Protein AF-0000000080182448 (afdb_homodimer)

Structure (mmCIF, N/CA/C/O backbone):
data_AF-0000000080182448-model_v1
#
loop_
_entity.id
_entity.type
_entity.pdbx_description
1 polymer 'TetR family transcriptional regulator'
#
loop_
_atom_site.group_PDB
_atom_site.id
_atom_site.type_symbol
_atom_site.label_atom_id
_atom_site.label_alt_id
_atom_site.label_comp_id
_atom_site.label_asym_id
_atom_site.label_entity_id
_atom_site.label_seq_id
_atom_site.pdbx_PDB_ins_code
_atom_site.Cartn_x
_atom_site.Cartn_y
_atom_site.Cartn_z
_atom_site.occupancy
_atom_site.B_iso_or_equiv
_atom_site.auth_seq_id
_atom_site.auth_comp_id
_atom_site.auth_asym_id
_atom_site.auth_atom_id
_atom_site.pdbx_PDB_model_num
ATOM 1 N N . MET A 1 1 ? -34.844 -38.75 -29.812 1 34.84 1 MET A N 1
ATOM 2 C CA . MET A 1 1 ? -35 -37.406 -29.188 1 34.84 1 MET A CA 1
ATOM 3 C C . MET A 1 1 ? -34.5 -37.438 -27.75 1 34.84 1 MET A C 1
ATOM 5 O O . MET A 1 1 ? -35.156 -37.969 -26.859 1 34.84 1 MET A O 1
ATOM 9 N N . MET A 1 2 ? -33.219 -37.656 -27.328 1 33.25 2 MET A N 1
ATOM 10 C CA . MET A 1 2 ? -32.531 -37.781 -26.047 1 33.25 2 MET A CA 1
ATOM 11 C C . MET A 1 2 ? -32.688 -36.5 -25.219 1 33.25 2 MET A C 1
ATOM 13 O O . MET A 1 2 ? -32.25 -35.438 -25.641 1 33.25 2 MET A O 1
ATOM 17 N N . ALA A 1 3 ? -33.969 -36.25 -24.656 1 43.03 3 ALA A N 1
ATOM 18 C CA . ALA A 1 3 ? -34.219 -35.125 -23.75 1 43.03 3 ALA A CA 1
ATOM 19 C C . ALA A 1 3 ? -33.031 -34.844 -22.859 1 43.03 3 ALA A C 1
ATOM 21 O O . ALA A 1 3 ? -32.469 -35.75 -22.25 1 43.03 3 ALA A O 1
ATOM 22 N N . SER A 1 4 ? -32.125 -33.906 -23.266 1 43.28 4 SER A N 1
ATOM 23 C CA . SER A 1 4 ? -31.047 -33.375 -22.453 1 43.28 4 SER A CA 1
ATOM 24 C C . SER A 1 4 ? -31.422 -33.312 -20.984 1 43.28 4 SER A C 1
ATOM 26 O O . SER A 1 4 ? -32.438 -32.688 -20.625 1 43.28 4 SER A O 1
ATOM 28 N N . GLU A 1 5 ? -31.453 -34.281 -20.172 1 47.06 5 GLU A N 1
ATOM 29 C CA . GLU A 1 5 ? -31.656 -34.344 -18.734 1 47.06 5 GLU A CA 1
ATOM 30 C C . GLU A 1 5 ? -31.016 -33.156 -18.016 1 47.06 5 GLU A C 1
ATOM 32 O O . GLU A 1 5 ? -29.797 -33.125 -17.844 1 47.06 5 GLU A O 1
ATOM 37 N N . VAL A 1 6 ? -31.344 -31.906 -18.438 1 53.34 6 VAL A N 1
ATOM 38 C CA . VAL A 1 6 ? -30.984 -30.766 -17.594 1 53.34 6 VAL A CA 1
ATOM 39 C C . VAL A 1 6 ? -31.031 -31.188 -16.125 1 53.34 6 VAL A C 1
ATOM 41 O O . VAL A 1 6 ? -32.125 -31.484 -15.602 1 53.34 6 VAL A O 1
ATOM 44 N N . GLY A 1 7 ? -30.219 -32 -15.688 1 57.03 7 GLY A N 1
ATOM 45 C CA . GLY A 1 7 ? -30.062 -32.531 -14.344 1 57.03 7 GLY A CA 1
ATOM 46 C C . GLY A 1 7 ? -30.469 -31.562 -13.258 1 57.03 7 GLY A C 1
ATOM 47 O O . GLY A 1 7 ? -30.109 -30.375 -13.312 1 57.03 7 GLY A O 1
ATOM 48 N N . ARG A 1 8 ? -31.641 -31.641 -12.609 1 67.56 8 ARG A N 1
ATOM 49 C CA . ARG A 1 8 ? -32.188 -30.875 -11.492 1 67.56 8 ARG A CA 1
ATOM 50 C C . ARG A 1 8 ? -31.094 -30.562 -10.469 1 67.56 8 ARG A C 1
ATOM 52 O O . ARG A 1 8 ? -30.438 -31.453 -9.953 1 67.56 8 ARG A O 1
ATOM 59 N N . ARG A 1 9 ? -30.594 -29.266 -10.445 1 73.25 9 ARG A N 1
ATOM 60 C CA . ARG A 1 9 ? -29.578 -28.844 -9.477 1 73.25 9 ARG A CA 1
ATOM 61 C C . ARG A 1 9 ? -30 -29.203 -8.055 1 73.25 9 ARG A C 1
ATOM 63 O O . ARG A 1 9 ? -31.172 -29 -7.684 1 73.25 9 ARG A O 1
ATOM 70 N N . SER A 1 10 ? -29.188 -29.906 -7.312 1 87.06 10 SER A N 1
ATOM 71 C CA . SER A 1 10 ? -29.422 -30.203 -5.906 1 87.06 10 SER A CA 1
ATOM 72 C C . SER A 1 10 ? -29.547 -28.938 -5.074 1 87.06 10 SER A C 1
ATOM 74 O O . SER A 1 10 ? -29.172 -27.844 -5.535 1 87.06 10 SER A O 1
ATOM 76 N N . ARG A 1 11 ? -30.328 -28.969 -3.949 1 84.94 11 ARG A N 1
ATOM 77 C CA . ARG A 1 11 ? -30.469 -27.844 -3.033 1 84.94 11 ARG A CA 1
ATOM 78 C C . ARG A 1 11 ? -29.109 -27.25 -2.68 1 84.94 11 ARG A C 1
ATOM 80 O O . ARG A 1 11 ? -28.969 -26.031 -2.561 1 84.94 11 ARG A O 1
ATOM 87 N N . ALA A 1 12 ? -28.172 -28.188 -2.582 1 87 12 ALA A N 1
ATOM 88 C CA . ALA A 1 12 ? -26.812 -27.75 -2.244 1 87 12 ALA A CA 1
ATOM 89 C C . ALA A 1 12 ? -26.188 -26.969 -3.395 1 87 12 ALA A C 1
ATOM 91 O O . ALA A 1 12 ? -25.5 -25.969 -3.172 1 87 12 ALA A O 1
ATOM 92 N N . GLU A 1 13 ? -26.406 -27.375 -4.602 1 87 13 GLU A N 1
ATOM 93 C CA . GLU A 1 13 ? -25.875 -26.688 -5.781 1 87 13 GLU A CA 1
ATOM 94 C C . GLU A 1 13 ? -26.5 -25.312 -5.941 1 87 13 GLU A C 1
ATOM 96 O O . GLU A 1 13 ? -25.812 -24.344 -6.266 1 87 13 GLU A O 1
ATOM 101 N N . ILE A 1 14 ? -27.781 -25.266 -5.695 1 86.69 14 ILE A N 1
ATOM 102 C CA . ILE A 1 14 ? -28.484 -24 -5.793 1 86.69 14 ILE A CA 1
ATOM 103 C C . ILE A 1 14 ? -27.953 -23.031 -4.742 1 86.69 14 ILE A C 1
ATOM 105 O O . ILE A 1 14 ? -27.719 -21.859 -5.035 1 86.69 14 ILE A O 1
ATOM 109 N N . ALA A 1 15 ? -27.781 -23.516 -3.537 1 87.94 15 ALA A N 1
ATOM 110 C CA . ALA A 1 15 ? -27.266 -22.688 -2.451 1 87.94 15 ALA A CA 1
ATOM 111 C C . ALA A 1 15 ? -25.859 -22.188 -2.764 1 87.94 15 ALA A C 1
ATOM 113 O O . ALA A 1 15 ? -25.516 -21.031 -2.477 1 87.94 15 ALA A O 1
ATOM 114 N N . ALA A 1 16 ? -25.125 -23.062 -3.359 1 90.06 16 ALA A N 1
ATOM 115 C CA . ALA A 1 16 ? -23.766 -22.688 -3.715 1 90.06 16 ALA A CA 1
ATOM 116 C C . ALA A 1 16 ? -23.734 -21.625 -4.809 1 90.06 16 ALA A C 1
ATOM 118 O O . ALA A 1 16 ? -22.938 -20.703 -4.762 1 90.06 16 ALA A O 1
ATOM 119 N N . GLU A 1 17 ? -24.562 -21.781 -5.719 1 90.56 17 GLU A N 1
ATOM 120 C CA . GLU A 1 17 ? -24.656 -20.797 -6.797 1 90.56 17 GLU A CA 1
ATOM 121 C C . GLU A 1 17 ? -25.125 -19.453 -6.273 1 90.56 17 GLU A C 1
ATOM 123 O O . GLU A 1 17 ? -24.609 -18.406 -6.691 1 90.56 17 GLU A O 1
ATOM 128 N N . THR A 1 18 ? -26.109 -19.531 -5.414 1 91.62 18 THR A N 1
ATOM 129 C CA . THR A 1 18 ? -26.609 -18.297 -4.809 1 91.62 18 THR A CA 1
ATOM 130 C C . THR A 1 18 ? -25.5 -17.609 -4.004 1 91.62 18 THR A C 1
ATOM 132 O O . THR A 1 18 ? -25.328 -16.391 -4.094 1 91.62 18 THR A O 1
ATOM 135 N N . ARG A 1 19 ? -24.812 -18.375 -3.271 1 93.62 19 ARG A N 1
ATOM 136 C CA . ARG A 1 19 ? -23.719 -17.844 -2.479 1 93.62 19 ARG A CA 1
ATOM 137 C C . ARG A 1 19 ? -22.672 -17.188 -3.371 1 93.62 19 ARG A C 1
ATOM 139 O O . ARG A 1 19 ? -22.203 -16.078 -3.072 1 93.62 19 ARG A O 1
ATOM 146 N N . GLU A 1 20 ? -22.344 -17.828 -4.445 1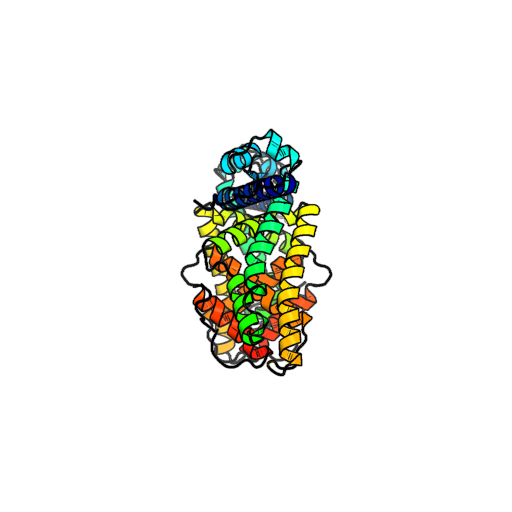 93 20 GLU A N 1
ATOM 147 C CA . GLU A 1 20 ? -21.359 -17.297 -5.375 1 93 20 GLU A CA 1
ATOM 148 C C . GLU A 1 20 ? -21.859 -16 -6.016 1 93 20 GLU A C 1
ATOM 150 O O . GLU A 1 20 ? 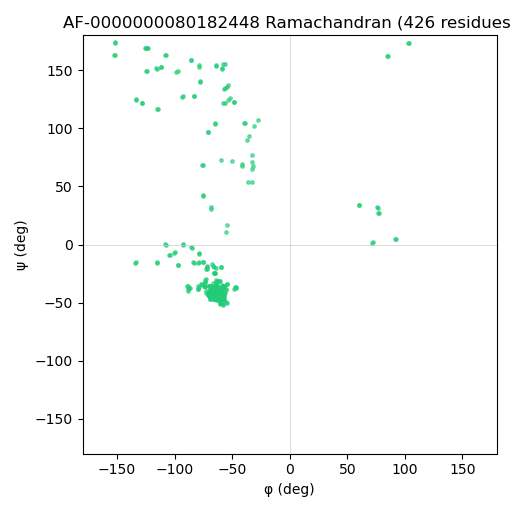-21.094 -15.055 -6.203 1 93 20 GLU A O 1
ATOM 155 N N . ALA A 1 21 ? -23.094 -15.992 -6.359 1 93.94 21 ALA A N 1
ATOM 156 C CA . ALA A 1 21 ? -23.688 -14.789 -6.934 1 93.94 21 ALA A CA 1
ATOM 157 C C . ALA A 1 21 ? -23.609 -13.617 -5.957 1 93.94 21 ALA A C 1
ATOM 159 O O . ALA A 1 21 ? -23.312 -12.492 -6.348 1 93.94 21 ALA A O 1
ATOM 160 N N . ILE A 1 22 ? -23.828 -13.93 -4.742 1 95 22 ILE A N 1
ATOM 161 C CA . ILE A 1 22 ? -23.797 -12.914 -3.699 1 95 22 ILE A CA 1
ATOM 162 C C . ILE A 1 22 ? -22.359 -12.406 -3.527 1 95 22 ILE A C 1
ATOM 164 O O . ILE A 1 22 ? -22.141 -11.195 -3.467 1 95 22 ILE A O 1
ATOM 168 N N . LEU A 1 23 ? -21.484 -13.297 -3.5 1 94.94 23 LEU A N 1
ATOM 169 C CA . LEU A 1 23 ? -20.094 -12.93 -3.297 1 94.94 23 LEU A CA 1
ATOM 170 C C . LEU A 1 23 ? -19.562 -12.117 -4.48 1 94.94 23 LEU A C 1
ATOM 172 O O . LEU A 1 23 ? -18.859 -11.125 -4.293 1 94.94 23 LEU A O 1
ATOM 176 N N . SER A 1 24 ? -19.953 -12.531 -5.66 1 93.69 24 SER A N 1
ATOM 177 C CA . SER A 1 24 ? -19.547 -11.781 -6.852 1 93.69 24 SER A CA 1
ATOM 178 C C . SER A 1 24 ? -20.125 -10.367 -6.836 1 93.69 24 SER A C 1
ATOM 180 O O . SER A 1 24 ? -19.406 -9.406 -7.133 1 93.69 24 SER A O 1
ATOM 182 N N . ALA A 1 25 ? -21.344 -10.258 -6.461 1 94.5 25 ALA A N 1
ATOM 183 C CA . ALA A 1 25 ? -22 -8.961 -6.355 1 94.5 25 ALA A CA 1
ATOM 184 C C . AL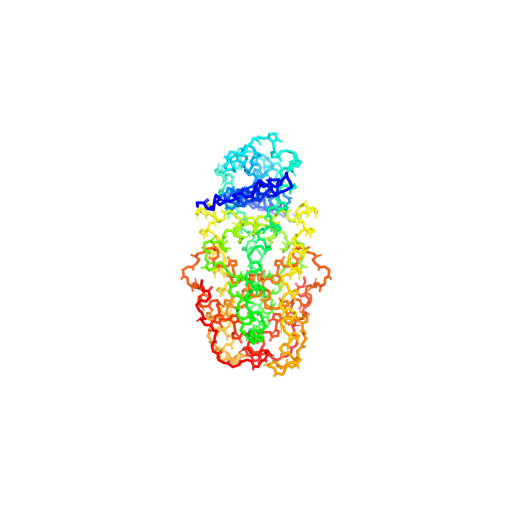A A 1 25 ? -21.328 -8.094 -5.285 1 94.5 25 ALA A C 1
ATOM 186 O O . ALA A 1 25 ? -21.109 -6.902 -5.496 1 94.5 25 ALA A O 1
ATOM 187 N N . ALA A 1 26 ? -21.047 -8.719 -4.176 1 94 26 ALA A N 1
ATOM 188 C CA . ALA A 1 26 ? -20.391 -8 -3.086 1 94 26 ALA A CA 1
ATOM 189 C C . ALA A 1 26 ? -19.031 -7.465 -3.521 1 94 26 ALA A C 1
ATOM 191 O O . ALA A 1 26 ? -18.703 -6.309 -3.256 1 94 26 ALA A O 1
ATOM 192 N N . CYS A 1 27 ? -18.281 -8.281 -4.215 1 92.69 27 CYS A N 1
ATOM 193 C CA . CYS A 1 27 ? -16.969 -7.867 -4.711 1 92.69 27 CYS A CA 1
ATOM 194 C C . CYS A 1 27 ? -17.094 -6.645 -5.613 1 92.69 27 CYS A C 1
ATOM 196 O O . CYS A 1 27 ? -16.344 -5.68 -5.465 1 92.69 27 CYS A O 1
ATOM 198 N N . ALA A 1 28 ? -18.047 -6.715 -6.449 1 91.62 28 ALA A N 1
ATOM 199 C CA . ALA A 1 28 ? -18.266 -5.613 -7.383 1 91.62 28 ALA A CA 1
ATOM 200 C C . ALA A 1 28 ? -18.641 -4.332 -6.648 1 91.62 28 ALA A C 1
ATOM 202 O O . ALA A 1 28 ? -18.047 -3.275 -6.887 1 91.62 28 ALA A O 1
ATOM 203 N N . ILE A 1 29 ? -19.516 -4.41 -5.754 1 92.19 29 ILE A N 1
ATOM 204 C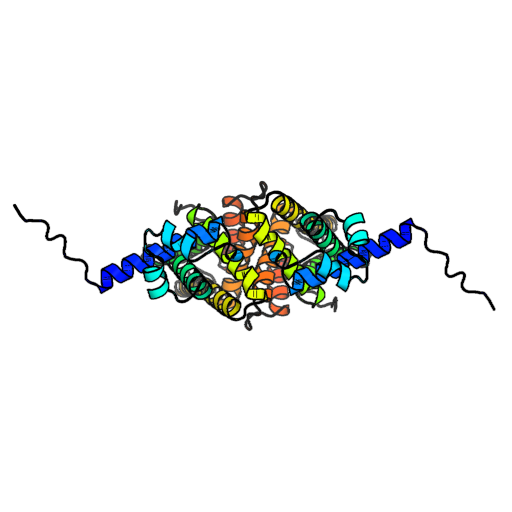 CA . ILE A 1 29 ? -20.016 -3.229 -5.059 1 92.19 29 ILE A CA 1
ATOM 205 C C . ILE A 1 29 ? -18.922 -2.666 -4.148 1 92.19 29 ILE A C 1
ATOM 207 O O . ILE A 1 29 ? -18.719 -1.449 -4.086 1 92.19 29 ILE A O 1
ATOM 211 N N . ILE A 1 30 ? -18.219 -3.525 -3.5 1 90.31 30 ILE A N 1
ATOM 212 C CA . ILE A 1 30 ? -17.172 -3.074 -2.59 1 90.31 30 ILE A CA 1
ATOM 213 C C . ILE A 1 30 ? -16.062 -2.383 -3.379 1 90.31 30 ILE A C 1
ATOM 215 O O . ILE A 1 30 ? -15.555 -1.341 -2.961 1 90.31 30 ILE A O 1
ATOM 219 N N . SER A 1 31 ? -15.734 -2.973 -4.488 1 89.12 31 SER A N 1
ATOM 220 C CA . SER A 1 31 ? -14.695 -2.379 -5.32 1 89.12 31 SER A CA 1
ATOM 221 C C . SER A 1 31 ? -15.125 -1.017 -5.855 1 89.12 31 SER A C 1
ATOM 223 O O . SER A 1 31 ? -14.297 -0.107 -5.984 1 89.12 31 SER A O 1
ATOM 225 N N . GLU A 1 32 ? -16.406 -0.808 -6.109 1 87.12 32 GLU A N 1
ATOM 226 C CA . GLU A 1 32 ? -16.938 0.406 -6.723 1 87.12 32 GLU A CA 1
ATOM 227 C C . GLU A 1 32 ? -17.234 1.474 -5.676 1 87.12 32 GLU A C 1
ATOM 229 O O . GLU A 1 32 ? -16.938 2.652 -5.883 1 87.12 32 GLU A O 1
ATOM 234 N N . GLU A 1 33 ? -17.75 1.008 -4.465 1 87.06 33 GLU A N 1
ATOM 235 C CA . GLU A 1 33 ? -18.312 1.969 -3.525 1 87.06 33 GLU A CA 1
ATOM 236 C C . GLU A 1 33 ? -17.5 2.035 -2.24 1 87.06 33 GLU A C 1
ATOM 238 O O . GLU A 1 33 ? -17.625 2.988 -1.468 1 87.06 33 GLU A O 1
ATOM 243 N N . GLY A 1 34 ? -16.703 1.059 -2.096 1 86.88 34 GLY A N 1
ATOM 244 C CA . GLY A 1 34 ? -16.031 0.968 -0.816 1 86.88 34 GLY A CA 1
ATOM 245 C C . GLY A 1 34 ? -16.844 0.259 0.249 1 86.88 34 GLY A C 1
ATOM 246 O O . GLY A 1 34 ? -18.062 0.15 0.132 1 86.88 34 GLY A O 1
ATOM 247 N N . PHE A 1 35 ? -16.234 -0.182 1.296 1 83.38 35 PHE A N 1
ATOM 248 C CA . PHE A 1 35 ? -16.875 -0.995 2.32 1 83.38 35 PHE A CA 1
ATOM 249 C C . PHE A 1 35 ? -17.828 -0.152 3.164 1 83.38 35 PHE A C 1
ATOM 251 O O . PHE A 1 35 ? -18.906 -0.612 3.543 1 83.38 35 PHE A O 1
ATOM 258 N N . GLU A 1 36 ? -17.391 1.037 3.492 1 79.31 36 GLU A N 1
ATOM 259 C CA . GLU A 1 36 ? -18.188 1.835 4.422 1 79.31 36 GLU A CA 1
ATOM 260 C C . GLU A 1 36 ? -19.547 2.193 3.826 1 79.31 36 GLU A C 1
ATOM 262 O O . GLU A 1 36 ? -20.5 2.43 4.559 1 79.31 36 GLU A O 1
ATOM 267 N N . SER A 1 37 ? -19.641 2.121 2.574 1 82.12 37 SER A N 1
ATOM 268 C CA . SER A 1 37 ? -20.875 2.537 1.91 1 82.12 37 SER A CA 1
ATOM 269 C C . SER A 1 37 ? -21.734 1.337 1.554 1 82.12 37 SER A C 1
ATOM 271 O O . SER A 1 37 ? -22.891 1.499 1.128 1 82.12 37 SER A O 1
ATOM 273 N N . ILE A 1 38 ? -21.25 0.197 1.751 1 85.94 38 ILE A N 1
ATOM 274 C CA . ILE A 1 38 ? -21.984 -0.979 1.285 1 85.94 38 ILE A CA 1
ATOM 275 C C . ILE A 1 38 ? -23.125 -1.289 2.246 1 85.94 38 ILE A C 1
ATOM 277 O O . ILE A 1 38 ? -23 -1.111 3.459 1 85.94 38 ILE A O 1
ATOM 281 N N . ARG A 1 39 ? -24.266 -1.662 1.651 1 91.19 39 ARG A N 1
ATOM 282 C CA . ARG A 1 39 ? -25.406 -2.156 2.396 1 91.19 39 ARG A CA 1
ATOM 283 C C . ARG A 1 39 ? -25.844 -3.535 1.9 1 91.19 39 ARG A C 1
ATOM 285 O O . ARG A 1 39 ? -25.734 -3.826 0.706 1 91.19 39 ARG A O 1
ATOM 292 N N . MET A 1 40 ? -26.375 -4.273 2.885 1 93.19 40 MET A N 1
ATOM 293 C CA . MET A 1 40 ? -26.828 -5.621 2.541 1 93.19 40 MET A CA 1
ATOM 294 C C . MET A 1 40 ? -27.859 -5.582 1.421 1 93.19 40 MET A C 1
ATOM 296 O O . MET A 1 40 ? -27.812 -6.398 0.5 1 93.19 40 MET A O 1
ATOM 300 N N . ARG A 1 41 ? -28.625 -4.586 1.505 1 93.62 41 ARG A N 1
ATOM 301 C CA . ARG A 1 41 ? -29.688 -4.461 0.515 1 93.62 41 ARG A CA 1
ATOM 302 C C . ARG A 1 41 ? -29.125 -4.203 -0.875 1 93.62 41 ARG A C 1
ATOM 304 O O . ARG A 1 41 ? -29.641 -4.707 -1.871 1 93.62 41 ARG A O 1
ATOM 311 N N . MET A 1 42 ? -28.109 -3.42 -1.012 1 94 42 MET A N 1
ATOM 312 C CA . MET A 1 42 ? -27.438 -3.145 -2.281 1 94 42 MET A CA 1
ATOM 313 C C . MET A 1 42 ? -26.906 -4.43 -2.908 1 94 42 MET A C 1
ATOM 315 O O . MET A 1 42 ? -27.047 -4.645 -4.113 1 94 42 MET A O 1
ATOM 319 N N . VAL A 1 43 ? -26.328 -5.301 -2.074 1 95.31 43 VAL A N 1
ATOM 320 C CA . VAL A 1 43 ? -25.719 -6.551 -2.537 1 95.31 43 VAL A CA 1
ATOM 321 C C . VAL A 1 43 ? -26.828 -7.512 -2.986 1 95.31 43 VAL A C 1
ATOM 323 O O . VAL A 1 43 ? -26.703 -8.148 -4.035 1 95.31 43 VAL A O 1
ATOM 326 N N . ALA A 1 44 ? -27.875 -7.539 -2.164 1 95.94 44 ALA A N 1
ATOM 327 C CA . ALA A 1 44 ? -29 -8.406 -2.506 1 95.94 44 ALA A CA 1
ATOM 328 C C . ALA A 1 44 ? -29.578 -8.039 -3.867 1 95.94 44 ALA A C 1
ATOM 330 O O . ALA A 1 44 ? -29.781 -8.906 -4.715 1 95.94 44 ALA A O 1
ATOM 331 N N . GLU A 1 45 ? -29.766 -6.793 -4.039 1 96.38 45 GLU A N 1
ATOM 332 C CA . GLU A 1 45 ? -30.344 -6.289 -5.289 1 96.38 45 GLU A CA 1
ATOM 333 C C . GLU A 1 45 ? -29.438 -6.613 -6.477 1 96.38 45 GLU A C 1
ATOM 335 O O . GLU A 1 45 ? -29.906 -7.094 -7.508 1 96.38 45 GLU A O 1
ATOM 340 N N . ARG A 1 46 ? -28.188 -6.422 -6.359 1 94.88 46 ARG A N 1
ATOM 341 C CA . ARG A 1 46 ? -27.234 -6.684 -7.434 1 94.88 46 ARG A CA 1
ATOM 342 C C . ARG A 1 46 ? -27.141 -8.172 -7.734 1 94.88 46 ARG A C 1
ATOM 344 O O . ARG A 1 46 ? -26.969 -8.57 -8.891 1 94.88 46 ARG A O 1
ATOM 351 N N . ALA A 1 47 ? -27.219 -8.992 -6.75 1 95.38 47 ALA A N 1
ATOM 352 C CA . ALA A 1 47 ? -27.109 -10.445 -6.891 1 95.38 47 ALA A CA 1
ATOM 353 C C . ALA A 1 47 ? -28.406 -11.055 -7.391 1 95.38 47 ALA A C 1
ATOM 355 O O . ALA A 1 47 ? -28.453 -12.227 -7.773 1 95.38 47 ALA A O 1
ATOM 356 N N . GLY A 1 48 ? -29.484 -10.273 -7.312 1 95.94 48 GLY A N 1
ATOM 357 C CA . GLY A 1 48 ? -30.797 -10.766 -7.734 1 95.94 48 GLY A CA 1
ATOM 358 C C . GLY A 1 48 ? -31.422 -11.711 -6.738 1 95.94 48 GLY A C 1
ATOM 359 O O . GLY A 1 48 ? -32.062 -12.688 -7.125 1 95.94 48 GLY A O 1
ATOM 360 N N . VAL A 1 49 ? -31.141 -11.492 -5.473 1 95.06 49 VAL A N 1
ATOM 361 C CA . VAL A 1 49 ? -31.719 -12.328 -4.422 1 95.06 49 VAL A CA 1
ATOM 362 C C . VAL A 1 49 ? -32.469 -11.453 -3.422 1 95.06 49 VAL A C 1
ATOM 364 O O . VAL A 1 49 ? -32.344 -10.219 -3.451 1 95.06 49 VAL A O 1
ATOM 367 N N . SER A 1 50 ? -33.219 -12.133 -2.562 1 93.19 50 SER A N 1
ATOM 368 C CA . SER A 1 50 ? -33.875 -11.398 -1.495 1 93.19 50 SER A CA 1
ATOM 369 C C . SER A 1 50 ? -32.906 -11.062 -0.36 1 93.19 50 SER A C 1
ATOM 371 O O . SER A 1 50 ? -31.922 -11.75 -0.172 1 93.19 50 SER A O 1
ATOM 373 N N . THR A 1 51 ? -33.219 -10.023 0.352 1 93.06 51 THR A N 1
ATOM 374 C CA . THR A 1 51 ? -32.438 -9.672 1.528 1 93.06 51 THR A CA 1
ATOM 375 C C . THR A 1 51 ? -32.438 -10.805 2.545 1 93.06 51 THR A C 1
ATOM 377 O O . THR A 1 51 ? -31.422 -11.055 3.217 1 93.06 51 THR A O 1
ATOM 380 N N . ALA A 1 52 ? -33.562 -11.484 2.617 1 91.25 52 ALA A N 1
ATOM 381 C CA . ALA A 1 52 ? -33.688 -12.633 3.521 1 91.25 52 ALA A CA 1
ATOM 382 C C . ALA A 1 52 ? -32.688 -13.734 3.133 1 91.25 52 ALA A C 1
ATOM 384 O O . ALA A 1 52 ? -32 -14.297 3.992 1 91.25 52 ALA A O 1
ATOM 385 N N . ALA A 1 53 ? -32.656 -14.016 1.932 1 90.81 53 ALA A N 1
ATOM 386 C CA . ALA A 1 53 ? -31.734 -15.023 1.421 1 90.81 53 ALA A CA 1
ATOM 387 C C . ALA A 1 53 ? -30.281 -14.625 1.706 1 90.81 53 ALA A C 1
ATOM 389 O O . ALA A 1 53 ? -29.469 -15.477 2.043 1 90.81 53 ALA A O 1
ATOM 390 N N . LEU A 1 54 ? -29.922 -13.328 1.497 1 94.56 54 LEU A N 1
ATOM 391 C CA . LEU A 1 54 ? -28.594 -12.836 1.783 1 94.56 54 LEU A CA 1
ATOM 392 C C . LEU A 1 54 ? -28.234 -13.039 3.252 1 94.56 54 LEU A C 1
ATOM 394 O O . LEU A 1 54 ? -27.125 -13.5 3.57 1 94.56 54 LEU A O 1
ATOM 398 N N . HIS A 1 55 ? -29.219 -12.82 4.105 1 92.81 55 HIS A N 1
ATOM 399 C CA . HIS A 1 55 ? -28.984 -12.938 5.539 1 92.81 55 HIS A CA 1
ATOM 400 C C . HIS A 1 55 ? -28.859 -14.398 5.961 1 92.81 55 HIS A C 1
ATOM 402 O O . HIS A 1 55 ? -28.156 -14.719 6.926 1 92.81 55 HIS A O 1
ATOM 408 N N . TYR A 1 56 ? -29.562 -15.164 5.211 1 90.25 56 TYR A N 1
ATOM 409 C CA . TYR A 1 56 ? -29.422 -16.594 5.449 1 90.25 56 TYR A CA 1
ATOM 410 C C . TYR A 1 56 ? -27.984 -17.047 5.262 1 90.25 56 TYR A C 1
ATOM 412 O O . TYR A 1 56 ? -27.469 -17.844 6.047 1 90.25 56 TYR A O 1
ATOM 420 N N . HIS A 1 57 ? -27.328 -16.484 4.27 1 91.44 57 HIS A N 1
ATOM 421 C CA . HIS A 1 57 ? -25.969 -16.891 3.936 1 91.44 57 HIS A CA 1
ATOM 422 C C . HIS A 1 57 ? -24.953 -16.094 4.723 1 91.44 57 HIS A C 1
ATOM 424 O O . HIS A 1 57 ? -23.859 -16.594 5.023 1 91.44 57 HIS A O 1
ATOM 430 N N . PHE A 1 58 ? -25.25 -14.789 4.961 1 93.44 58 PHE A N 1
ATOM 431 C CA . PHE A 1 58 ? -24.312 -13.891 5.602 1 93.44 58 PHE A CA 1
ATOM 432 C C . PHE A 1 58 ? -24.984 -13.078 6.695 1 93.44 58 PHE A C 1
ATOM 434 O O . PHE A 1 58 ? -25.922 -12.312 6.426 1 93.44 58 PHE A O 1
ATOM 441 N N . ASP A 1 59 ? -24.453 -13.156 7.82 1 89.25 59 ASP A N 1
ATOM 442 C CA . ASP A 1 59 ? -25.047 -12.586 9.031 1 89.25 59 ASP A CA 1
ATOM 443 C C . ASP A 1 59 ? -25.016 -11.062 8.984 1 89.25 59 ASP A C 1
ATOM 445 O O . ASP A 1 59 ? -26.016 -10.406 9.328 1 89.25 59 ASP A O 1
ATOM 449 N N . ASN A 1 60 ? -23.891 -10.578 8.586 1 90.62 60 ASN A N 1
ATOM 450 C CA . ASN A 1 60 ? -23.719 -9.125 8.578 1 90.62 60 ASN A CA 1
ATOM 451 C C . ASN A 1 60 ? -22.719 -8.688 7.512 1 90.62 60 ASN A C 1
ATOM 453 O O . ASN A 1 60 ? -22.109 -9.523 6.84 1 90.62 60 ASN A O 1
ATOM 457 N N . ARG A 1 61 ? -22.594 -7.434 7.352 1 90.69 61 ARG A N 1
ATOM 458 C CA . ARG A 1 61 ? -21.781 -6.844 6.289 1 90.69 61 ARG A CA 1
ATOM 459 C C . ARG A 1 61 ? -20.297 -7.191 6.473 1 90.69 61 ARG A C 1
ATOM 461 O O . ARG A 1 61 ? -19.578 -7.379 5.492 1 90.69 61 ARG A O 1
ATOM 468 N N . GLU A 1 62 ? -19.859 -7.371 7.719 1 91.06 62 GLU A N 1
ATOM 469 C CA . GLU A 1 62 ? -18.469 -7.684 8 1 91.06 62 GLU A CA 1
ATOM 470 C C . GLU A 1 62 ? -18.109 -9.094 7.539 1 91.06 62 GLU A C 1
ATOM 472 O O . GLU A 1 62 ? -17.062 -9.312 6.926 1 91.06 62 GLU A O 1
ATOM 477 N N . LYS A 1 63 ? -19.016 -9.977 7.852 1 92.44 63 LYS A N 1
ATOM 478 C CA . LYS A 1 63 ? -18.797 -11.352 7.414 1 92.44 63 LYS A CA 1
ATOM 479 C C . LYS A 1 63 ? -18.859 -11.461 5.895 1 92.44 63 LYS A C 1
ATOM 481 O O . LYS A 1 63 ? -18.078 -12.188 5.285 1 92.44 63 LYS A O 1
ATOM 486 N N . LEU A 1 64 ? -19.828 -10.75 5.348 1 93.75 64 LEU A N 1
ATOM 487 C CA . LEU A 1 64 ? -19.922 -10.719 3.895 1 93.75 64 LEU A CA 1
ATOM 488 C C . LEU A 1 64 ? -18.641 -10.172 3.273 1 93.75 64 LEU A C 1
ATOM 490 O O . LEU A 1 64 ? -18.141 -10.727 2.293 1 93.75 64 LEU A O 1
ATOM 494 N N . PHE A 1 65 ? -18.125 -9.141 3.844 1 92.31 65 PHE A N 1
ATOM 495 C CA . PHE A 1 65 ? -16.891 -8.523 3.369 1 92.31 65 PHE A CA 1
ATOM 496 C C . PHE A 1 65 ? -15.742 -9.523 3.404 1 92.31 65 PHE A C 1
ATOM 498 O O . PHE A 1 65 ? -15.031 -9.695 2.412 1 92.31 65 PHE A O 1
ATOM 505 N N . ALA A 1 66 ? -15.539 -10.172 4.484 1 92.94 66 ALA A N 1
ATOM 506 C CA . ALA A 1 66 ? -14.445 -11.125 4.664 1 92.94 66 ALA A CA 1
ATOM 507 C C . ALA A 1 66 ? -14.547 -12.273 3.658 1 92.94 66 ALA A C 1
ATOM 509 O O . ALA A 1 66 ? -13.555 -12.633 3.018 1 92.94 66 ALA A O 1
ATOM 510 N N . GLU A 1 67 ? -15.727 -12.719 3.469 1 93.94 67 GLU A N 1
ATOM 511 C CA . GLU A 1 67 ? -15.914 -13.844 2.557 1 93.94 67 GLU A CA 1
ATOM 512 C C . GLU A 1 67 ? -15.766 -13.406 1.103 1 93.94 67 GLU A C 1
ATOM 514 O O . GLU A 1 67 ? -15.289 -14.172 0.265 1 93.94 67 GLU A O 1
ATOM 519 N N . ALA A 1 68 ? -16.219 -12.219 0.849 1 93.62 68 ALA A N 1
ATOM 520 C CA . ALA A 1 68 ? -16.047 -11.68 -0.498 1 93.62 68 ALA A CA 1
ATOM 521 C C . ALA A 1 68 ? -14.562 -11.555 -0.843 1 93.62 68 ALA A C 1
ATOM 523 O O . ALA A 1 68 ? -14.148 -11.867 -1.962 1 93.62 68 ALA A O 1
ATOM 524 N N . LEU A 1 69 ? -13.773 -11.141 0.078 1 92.06 69 LEU A N 1
ATOM 525 C CA . LEU A 1 69 ? -12.336 -10.992 -0.125 1 92.06 69 LEU A CA 1
ATOM 526 C C . LEU A 1 69 ? -11.68 -12.352 -0.333 1 92.06 69 LEU A C 1
ATOM 528 O O . LEU A 1 69 ? -10.852 -12.516 -1.235 1 92.06 69 LEU A O 1
ATOM 532 N N . ARG A 1 70 ? -12.078 -13.281 0.471 1 92.06 70 ARG A N 1
ATOM 533 C CA . ARG A 1 70 ? -11.539 -14.633 0.313 1 92.06 70 ARG A CA 1
ATOM 534 C C . ARG A 1 70 ? -11.914 -15.211 -1.046 1 92.06 70 ARG A C 1
ATOM 536 O O . ARG A 1 70 ? -11.078 -15.828 -1.712 1 92.06 70 ARG A O 1
ATOM 543 N N . TYR A 1 71 ? -13.156 -14.945 -1.361 1 91.62 71 TYR A N 1
ATOM 544 C CA . TYR A 1 71 ? -13.656 -15.406 -2.652 1 91.62 71 TYR A CA 1
ATOM 545 C C . TYR A 1 71 ? -12.867 -14.781 -3.797 1 91.62 71 TYR A C 1
ATOM 547 O O . TYR A 1 71 ? -12.422 -15.484 -4.707 1 91.62 71 TYR A O 1
ATOM 555 N N . SER A 1 72 ? -12.672 -13.492 -3.74 1 88.69 72 SER A N 1
ATOM 556 C CA . SER A 1 72 ? -11.922 -12.773 -4.77 1 88.69 72 SER A CA 1
ATOM 557 C C . SER A 1 72 ? -10.484 -13.273 -4.848 1 88.69 72 SER A C 1
ATOM 559 O O . SER A 1 72 ? -9.977 -13.547 -5.938 1 88.69 72 SER A O 1
ATOM 561 N N . PHE A 1 73 ? -9.828 -13.453 -3.752 1 86.38 73 PHE A N 1
ATOM 562 C CA . PHE A 1 73 ? -8.445 -13.906 -3.668 1 86.38 73 PHE A CA 1
ATOM 563 C C . PHE A 1 73 ? -8.305 -15.297 -4.27 1 86.38 73 PHE A C 1
ATOM 565 O O . PHE A 1 73 ? -7.387 -15.547 -5.059 1 86.38 73 PHE A O 1
ATOM 572 N N . GLU A 1 74 ? -9.211 -16.125 -3.93 1 83.75 74 GLU A N 1
ATOM 573 C CA . GLU A 1 74 ? -9.172 -17.5 -4.422 1 83.75 74 GLU A CA 1
ATOM 574 C C . GLU A 1 74 ? -9.414 -17.562 -5.93 1 83.75 74 GLU A C 1
ATOM 576 O O . GLU A 1 74 ? -8.766 -18.328 -6.637 1 83.75 74 GLU A O 1
ATOM 581 N N . ASN A 1 75 ? -10.281 -16.75 -6.336 1 81.25 75 ASN A N 1
ATOM 582 C CA . ASN A 1 75 ? -10.641 -16.781 -7.754 1 81.25 75 ASN A CA 1
ATOM 583 C C . ASN A 1 75 ? -9.539 -16.172 -8.617 1 81.25 75 ASN A C 1
ATOM 585 O O . ASN A 1 75 ? -9.266 -16.656 -9.719 1 81.25 75 ASN A O 1
ATOM 589 N N . THR A 1 76 ? -8.922 -15.203 -8.164 1 75.75 76 THR A N 1
ATOM 590 C CA . THR A 1 76 ? -7.82 -14.594 -8.898 1 75.75 76 THR A CA 1
ATOM 591 C C . THR A 1 76 ? -6.543 -15.414 -8.734 1 75.75 76 THR A C 1
ATOM 593 O O . THR A 1 76 ? -5.773 -15.57 -9.688 1 75.75 76 THR A O 1
ATOM 596 N N . GLY A 1 77 ? -6.359 -15.945 -7.496 1 72.31 77 GLY A N 1
ATOM 597 C CA . GLY A 1 77 ? -5.234 -16.828 -7.238 1 72.31 77 GLY A CA 1
ATOM 598 C C . GLY A 1 77 ? -5.328 -18.141 -7.988 1 72.31 77 GLY A C 1
ATOM 599 O O . GLY A 1 77 ? -4.309 -18.75 -8.312 1 72.31 77 GLY A O 1
ATOM 600 N N . ARG A 1 78 ? -6.531 -18.547 -8.133 1 68.94 78 ARG A N 1
ATOM 601 C CA . ARG A 1 78 ? -6.773 -19.812 -8.812 1 68.94 78 ARG A CA 1
ATOM 602 C C . ARG A 1 78 ? -6.141 -19.828 -10.203 1 68.94 78 ARG A C 1
ATOM 604 O O . ARG A 1 78 ? -5.59 -20.828 -10.633 1 68.94 78 ARG A O 1
ATOM 611 N N . ASP A 1 79 ? -6.234 -18.703 -10.82 1 67.12 79 ASP A N 1
ATOM 612 C CA . ASP A 1 79 ? -5.637 -18.625 -12.148 1 67.12 79 ASP A CA 1
ATOM 613 C C . ASP A 1 79 ? -4.133 -18.875 -12.094 1 67.12 79 ASP A C 1
ATOM 615 O O . ASP A 1 79 ? -3.564 -19.469 -13.008 1 67.12 79 ASP A O 1
ATOM 619 N N . VAL A 1 80 ? -3.59 -18.5 -11.031 1 66.69 80 VAL A N 1
ATOM 620 C CA . VAL A 1 80 ? -2.156 -18.688 -10.828 1 66.69 80 VAL A CA 1
ATOM 621 C C . VAL A 1 80 ? -1.842 -20.172 -10.672 1 66.69 80 VAL A C 1
ATOM 623 O O . VAL A 1 80 ? -0.887 -20.688 -11.273 1 66.69 80 VAL A O 1
ATOM 626 N N . TYR A 1 81 ? -2.678 -20.766 -9.984 1 61.69 81 TYR A N 1
ATOM 627 C CA . TYR A 1 81 ? -2.418 -22.156 -9.664 1 61.69 81 TYR A CA 1
ATOM 628 C C . TYR A 1 81 ? -2.975 -23.078 -10.742 1 61.69 81 TYR A C 1
ATOM 630 O O . TYR A 1 81 ? -2.453 -24.172 -10.969 1 61.69 81 TYR A O 1
ATOM 638 N N . GLN A 1 82 ? -4.145 -22.75 -11.227 1 60.94 82 GLN A N 1
ATOM 639 C CA . GLN A 1 82 ? -4.805 -23.656 -12.164 1 60.94 82 GLN A CA 1
ATOM 640 C C . GLN A 1 82 ? -4.105 -23.641 -13.523 1 60.94 82 GLN A C 1
ATOM 642 O O . GLN A 1 82 ? -4.293 -24.562 -14.328 1 60.94 82 GLN A O 1
ATOM 647 N N . ALA A 1 83 ? -3.373 -22.609 -13.789 1 56.84 83 ALA A N 1
ATOM 648 C CA . ALA A 1 83 ? -2.676 -22.734 -15.062 1 56.84 83 ALA A CA 1
ATOM 649 C C . ALA A 1 83 ? -1.863 -24.031 -15.117 1 56.84 83 ALA A C 1
ATOM 651 O O . ALA A 1 83 ? -1.433 -24.531 -14.078 1 56.84 83 ALA A O 1
ATOM 652 N N . ASP A 1 84 ? -1.916 -24.719 -16.156 1 56.97 84 ASP A N 1
ATOM 653 C CA . ASP A 1 84 ? -1.316 -26.047 -16.328 1 56.97 84 ASP A CA 1
ATOM 654 C C . ASP A 1 84 ? 0.069 -26.109 -15.695 1 56.97 84 ASP A C 1
ATOM 656 O O . ASP A 1 84 ? 1.082 -25.953 -16.375 1 56.97 84 ASP A O 1
ATOM 660 N N . SER A 1 85 ? 0.127 -26.062 -14.367 1 56.94 85 SER A N 1
ATOM 661 C CA . SER A 1 85 ? 1.26 -26.109 -13.445 1 56.94 85 SER A CA 1
ATOM 662 C C . SER A 1 85 ? 2.223 -27.234 -13.812 1 56.94 85 SER A C 1
ATOM 664 O O . SER A 1 85 ? 3.438 -27.094 -13.664 1 56.94 85 SER A O 1
ATOM 666 N N . GLU A 1 86 ? 1.596 -28.312 -14.25 1 58.47 86 GLU A N 1
ATOM 667 C CA . GLU A 1 86 ? 2.467 -29.453 -14.5 1 58.47 86 GLU A CA 1
ATOM 668 C C . GLU A 1 86 ? 3.445 -29.172 -15.633 1 58.47 86 GLU A C 1
ATOM 670 O O . GLU A 1 86 ? 4.539 -29.734 -15.672 1 58.47 86 GLU A O 1
ATOM 675 N N . SER A 1 87 ? 3.043 -28.25 -16.5 1 64.88 87 SER A N 1
ATOM 676 C CA . SER A 1 87 ? 3.936 -28.062 -17.641 1 64.88 87 SER A CA 1
ATOM 677 C C . SER A 1 87 ? 4.688 -26.734 -17.531 1 64.88 87 SER A C 1
ATOM 679 O O . SER A 1 87 ? 5.672 -26.516 -18.234 1 64.88 87 SER A O 1
ATOM 681 N N . ASP A 1 88 ? 4.375 -26.031 -16.438 1 79.94 88 ASP A N 1
ATOM 682 C CA . ASP A 1 88 ? 5.031 -24.734 -16.375 1 79.94 88 ASP A CA 1
ATOM 683 C C . ASP A 1 88 ? 6.34 -24.812 -15.586 1 79.94 88 ASP A C 1
ATOM 685 O O . ASP A 1 88 ? 6.414 -25.5 -14.562 1 79.94 88 ASP A O 1
ATOM 689 N N . SER A 1 89 ? 7.363 -24.328 -16.25 1 88.12 89 SER A N 1
ATOM 690 C CA . SER A 1 89 ? 8.594 -24.125 -15.477 1 88.12 89 SER A CA 1
ATOM 691 C C . SER A 1 89 ? 8.359 -23.219 -14.273 1 88.12 89 SER A C 1
ATOM 693 O O . SER A 1 89 ? 7.359 -22.5 -14.219 1 88.12 89 SER A O 1
ATOM 695 N N . ALA A 1 90 ? 9.164 -23.344 -13.266 1 91.06 90 ALA A N 1
ATOM 696 C CA . ALA A 1 90 ? 9.094 -22.453 -12.102 1 91.06 90 ALA A CA 1
ATOM 697 C C . ALA A 1 90 ? 9.18 -21 -12.523 1 91.06 90 ALA A C 1
ATOM 699 O O . ALA A 1 90 ? 8.516 -20.141 -11.938 1 91.06 90 ALA A O 1
ATOM 700 N N . THR A 1 91 ? 9.945 -20.781 -13.57 1 91.94 91 THR A N 1
ATOM 701 C CA . THR A 1 91 ? 10.117 -19.422 -14.094 1 91.94 91 THR A CA 1
ATOM 702 C C . THR A 1 91 ? 8.797 -18.891 -14.641 1 91.94 91 THR A C 1
ATOM 704 O O . THR A 1 91 ? 8.398 -17.766 -14.344 1 91.94 91 THR A O 1
ATOM 707 N N . GLU A 1 92 ? 8.094 -19.672 -15.367 1 89.19 92 GLU A N 1
ATOM 708 C CA . GLU A 1 92 ? 6.812 -19.266 -15.93 1 89.19 92 GLU A CA 1
ATOM 709 C C . GLU A 1 92 ? 5.766 -19.062 -14.844 1 89.19 92 GLU A C 1
ATOM 711 O O . GLU A 1 92 ? 4.949 -18.141 -14.914 1 89.19 92 GLU A O 1
ATOM 716 N N . ARG A 1 93 ? 5.809 -19.922 -13.883 1 89.62 93 ARG A N 1
ATOM 717 C CA . ARG A 1 93 ? 4.875 -19.797 -12.773 1 89.62 93 ARG A CA 1
ATOM 718 C C . ARG A 1 93 ? 5.117 -18.516 -11.984 1 89.62 93 ARG A C 1
ATOM 720 O O . ARG A 1 93 ? 4.172 -17.812 -11.609 1 89.62 93 ARG A O 1
ATOM 727 N N . LEU A 1 94 ? 6.383 -18.234 -11.758 1 92.44 94 LEU A N 1
ATOM 728 C CA . LEU A 1 94 ? 6.719 -17 -11.039 1 92.44 94 LEU A CA 1
ATOM 729 C C . LEU A 1 94 ? 6.238 -15.773 -11.805 1 92.44 94 LEU A C 1
ATOM 731 O O . LEU A 1 94 ? 5.668 -14.852 -11.211 1 92.44 94 LEU A O 1
ATOM 735 N N . ALA A 1 95 ? 6.402 -15.789 -13.086 1 91.88 95 ALA A N 1
ATOM 736 C CA . ALA A 1 95 ? 5.949 -14.688 -13.93 1 91.88 95 ALA A CA 1
ATOM 737 C C . ALA A 1 95 ? 4.434 -14.531 -13.852 1 91.88 95 ALA A C 1
ATOM 739 O O . ALA A 1 95 ? 3.922 -13.406 -13.789 1 91.88 95 ALA A O 1
ATOM 740 N N . ARG A 1 96 ? 3.762 -15.547 -13.82 1 90 96 ARG A N 1
ATOM 741 C CA . ARG A 1 96 ? 2.305 -15.516 -13.727 1 90 96 ARG A CA 1
ATOM 742 C C . ARG A 1 96 ? 1.854 -14.953 -12.383 1 90 96 ARG A C 1
ATOM 744 O O . ARG A 1 96 ? 0.888 -14.188 -12.32 1 90 96 ARG A O 1
ATOM 751 N N . ILE A 1 97 ? 2.525 -15.375 -11.367 1 90.75 97 ILE A N 1
ATOM 752 C CA . ILE A 1 97 ? 2.193 -14.883 -10.031 1 90.75 97 ILE A CA 1
ATOM 753 C C . ILE A 1 97 ? 2.404 -13.375 -9.969 1 90.75 97 ILE A C 1
ATOM 755 O O . ILE A 1 97 ? 1.546 -12.641 -9.469 1 90.75 97 ILE A O 1
ATOM 759 N N . ILE A 1 98 ? 3.523 -12.945 -10.492 1 93.06 98 ILE A N 1
ATOM 760 C CA . ILE A 1 98 ? 3.824 -11.516 -10.492 1 93.06 98 ILE A CA 1
ATOM 761 C C . ILE A 1 98 ? 2.77 -10.766 -11.312 1 93.06 98 ILE A C 1
ATOM 763 O O . ILE A 1 98 ? 2.248 -9.742 -10.867 1 93.06 98 ILE A O 1
ATOM 767 N N . SER A 1 99 ? 2.379 -11.289 -12.445 1 91.62 99 SER A N 1
ATOM 768 C CA . SER A 1 99 ? 1.367 -10.664 -13.289 1 91.62 99 SER A CA 1
ATOM 769 C C . SER A 1 99 ? 0.024 -10.586 -12.578 1 91.62 99 SER A C 1
ATOM 771 O O . SER A 1 99 ? -0.639 -9.547 -12.609 1 91.62 99 SER A O 1
ATOM 773 N N . ALA A 1 100 ? -0.298 -11.617 -11.898 1 89.38 100 ALA A N 1
ATOM 774 C CA . ALA A 1 100 ? -1.583 -11.703 -11.211 1 89.38 100 ALA A CA 1
ATOM 775 C C . ALA A 1 100 ? -1.588 -10.836 -9.945 1 89.38 100 ALA A C 1
ATOM 777 O O . ALA A 1 100 ? -2.646 -10.578 -9.375 1 89.38 100 ALA A O 1
ATOM 778 N N . SER A 1 101 ? -0.432 -10.43 -9.531 1 92.56 101 SER A N 1
ATOM 779 C CA . SER A 1 101 ? -0.317 -9.648 -8.312 1 92.56 101 SER A CA 1
ATOM 780 C C . SER A 1 101 ? -0.365 -8.156 -8.602 1 92.56 101 SER A C 1
ATOM 782 O O . SER A 1 101 ? -0.263 -7.332 -7.688 1 92.56 101 SER A O 1
ATOM 784 N N . LEU A 1 102 ? -0.489 -7.793 -9.859 1 94.06 102 LEU A N 1
ATOM 785 C CA . LEU A 1 102 ? -0.562 -6.391 -10.258 1 94.06 102 LEU A CA 1
ATOM 786 C C . LEU A 1 102 ? -1.921 -6.066 -10.867 1 94.06 102 LEU A C 1
ATOM 788 O O . LEU A 1 102 ? -2.588 -6.949 -11.414 1 94.06 102 LEU A O 1
ATOM 792 N N . PRO A 1 103 ? -2.371 -4.84 -10.75 1 93.19 103 PRO A N 1
ATOM 793 C CA . PRO A 1 103 ? -3.66 -4.441 -11.32 1 93.19 103 PRO A CA 1
ATOM 794 C C . PRO A 1 103 ? -3.605 -4.262 -12.836 1 93.19 103 PRO A C 1
ATOM 796 O O . PRO A 1 103 ? -3.846 -3.16 -13.336 1 93.19 103 PRO A O 1
ATOM 799 N N . SER A 1 104 ? -3.432 -5.324 -13.539 1 89.81 104 SER A N 1
ATOM 800 C CA . SER A 1 104 ? -3.158 -5.285 -14.969 1 89.81 104 SER A CA 1
ATOM 801 C C . SER A 1 104 ? -4.43 -5.496 -15.781 1 89.81 104 SER A C 1
ATOM 803 O O . SER A 1 104 ? -4.449 -5.258 -16.984 1 89.81 104 SER A O 1
ATOM 805 N N . THR A 1 105 ? -5.438 -6.008 -15.195 1 87.75 105 THR A N 1
ATOM 806 C CA . THR A 1 105 ? -6.75 -6.176 -15.805 1 87.75 105 THR A CA 1
ATOM 807 C C . THR A 1 105 ? -7.836 -5.52 -14.953 1 87.75 105 THR A C 1
ATOM 809 O O . THR A 1 105 ? -7.59 -5.152 -13.805 1 87.75 105 THR A O 1
ATOM 812 N N . GLU A 1 106 ? -8.992 -5.418 -15.516 1 86.62 106 GLU A N 1
ATOM 813 C CA . GLU A 1 106 ? -10.102 -4.84 -14.773 1 86.62 106 GLU A CA 1
ATOM 814 C C . GLU A 1 106 ? -10.43 -5.664 -13.531 1 86.62 106 GLU A C 1
ATOM 816 O O . GLU A 1 106 ? -10.695 -5.113 -12.469 1 86.62 106 GLU A O 1
ATOM 821 N N . ALA A 1 107 ? -10.391 -6.953 -13.695 1 85.31 107 ALA A N 1
ATOM 822 C CA . ALA A 1 107 ? -10.672 -7.852 -12.578 1 85.31 107 ALA A CA 1
ATOM 823 C C . ALA A 1 107 ? -9.633 -7.699 -11.469 1 85.31 107 ALA A C 1
ATOM 825 O O . ALA A 1 107 ? -9.977 -7.645 -10.289 1 85.31 107 ALA A O 1
ATOM 826 N N . LEU A 1 108 ? -8.422 -7.555 -11.852 1 89.69 108 LEU A N 1
ATOM 827 C CA . LEU A 1 108 ? -7.344 -7.418 -10.875 1 89.69 108 LEU A CA 1
ATOM 828 C C . LEU A 1 108 ? -7.379 -6.039 -10.227 1 89.69 108 LEU A C 1
ATOM 830 O O . LEU A 1 108 ? -7.055 -5.898 -9.039 1 89.69 108 LEU A O 1
ATOM 834 N N . ARG A 1 109 ? -7.781 -5.098 -10.977 1 90.69 109 ARG A N 1
ATOM 835 C CA . ARG A 1 109 ? -7.938 -3.766 -10.398 1 90.69 109 ARG A CA 1
ATOM 836 C C . ARG A 1 109 ? -9.023 -3.754 -9.336 1 90.69 109 ARG A C 1
ATOM 838 O O . ARG A 1 109 ? -8.867 -3.109 -8.289 1 90.69 109 ARG A O 1
ATOM 845 N N . ARG A 1 110 ? -10.094 -4.449 -9.609 1 88.75 110 ARG A N 1
ATOM 846 C CA . ARG A 1 110 ? -11.156 -4.551 -8.617 1 88.75 110 ARG A CA 1
ATOM 847 C C . ARG A 1 110 ? -10.664 -5.246 -7.352 1 88.75 110 ARG A C 1
ATOM 849 O O . ARG A 1 110 ? -10.992 -4.832 -6.238 1 88.75 110 ARG A O 1
ATOM 856 N N . GLU A 1 111 ? -9.922 -6.227 -7.559 1 89.56 111 GLU A N 1
ATOM 857 C CA . GLU A 1 111 ? -9.359 -6.941 -6.418 1 89.56 111 GLU A CA 1
ATOM 858 C C . GLU A 1 111 ? -8.445 -6.039 -5.594 1 89.56 111 GLU A C 1
ATOM 860 O O . GLU A 1 111 ? -8.508 -6.039 -4.363 1 89.56 111 GLU A O 1
ATOM 865 N N . TRP A 1 112 ? -7.625 -5.316 -6.266 1 91.88 112 TRP A N 1
ATOM 866 C CA . TRP A 1 112 ? -6.734 -4.375 -5.594 1 91.88 112 TRP A CA 1
ATOM 867 C C . TRP A 1 112 ? -7.531 -3.346 -4.797 1 91.88 112 TRP A C 1
ATOM 869 O O . TRP A 1 112 ? -7.16 -3 -3.672 1 91.88 112 TRP A O 1
ATOM 879 N N . ALA A 1 113 ? -8.609 -2.871 -5.379 1 91.69 113 ALA A N 1
ATOM 880 C CA . ALA A 1 113 ? -9.461 -1.914 -4.672 1 91.69 113 ALA A CA 1
ATOM 881 C C . ALA A 1 113 ? -10 -2.514 -3.377 1 91.69 113 ALA A C 1
ATOM 883 O O . ALA A 1 113 ? -10.008 -1.849 -2.338 1 91.69 113 ALA A O 1
ATOM 884 N N . MET A 1 114 ? -10.391 -3.736 -3.447 1 91.19 114 MET A N 1
ATOM 885 C CA . MET A 1 114 ? -10.898 -4.422 -2.264 1 91.19 114 MET A CA 1
ATOM 886 C C . MET A 1 114 ? -9.797 -4.605 -1.225 1 91.19 114 MET A C 1
ATOM 888 O O . MET A 1 114 ? -10.039 -4.441 -0.027 1 91.19 114 MET A O 1
ATOM 892 N N . TYR A 1 115 ? -8.633 -4.902 -1.67 1 90.12 115 TYR A N 1
ATOM 893 C CA . TYR A 1 115 ? -7.508 -5.098 -0.759 1 90.12 115 TYR A CA 1
ATOM 894 C C . TYR A 1 115 ? -7.145 -3.795 -0.057 1 90.12 115 TYR A C 1
ATOM 896 O O . TYR A 1 115 ? -6.805 -3.795 1.129 1 90.12 115 TYR A O 1
ATOM 904 N N . GLN A 1 116 ? -7.184 -2.76 -0.743 1 90.06 116 GLN A N 1
ATOM 905 C CA . GLN A 1 116 ? -6.902 -1.464 -0.134 1 90.06 116 GLN A CA 1
ATOM 906 C C . GLN A 1 116 ? -7.902 -1.147 0.974 1 90.06 116 GLN A C 1
ATOM 908 O O . GLN A 1 116 ? -7.531 -0.61 2.02 1 90.06 116 GLN A O 1
ATOM 913 N N . GLU A 1 117 ? -9.172 -1.536 0.696 1 89.5 117 GLU A N 1
ATOM 914 C CA . GLU A 1 117 ? -10.18 -1.388 1.743 1 89.5 117 GLU A CA 1
ATOM 915 C C . GLU A 1 117 ? -9.828 -2.227 2.969 1 89.5 117 GLU A C 1
ATOM 917 O O . GLU A 1 117 ? -9.945 -1.757 4.102 1 89.5 117 GLU A O 1
ATOM 922 N N . LEU A 1 118 ? -9.445 -3.418 2.693 1 91.44 118 LEU A N 1
ATOM 923 C CA . LEU A 1 118 ? -9.086 -4.324 3.779 1 91.44 118 LEU A CA 1
ATOM 924 C C . LEU A 1 118 ? -7.934 -3.764 4.598 1 91.44 118 LEU A C 1
ATOM 926 O O . LEU A 1 118 ? -7.977 -3.771 5.832 1 91.44 118 LEU A O 1
ATOM 930 N N . TRP A 1 119 ? -6.891 -3.238 3.92 1 90.12 119 TRP A N 1
ATOM 931 C CA . TRP A 1 119 ? -5.715 -2.711 4.602 1 90.12 119 TRP A CA 1
ATOM 932 C C . TRP A 1 119 ? -6.082 -1.517 5.477 1 90.12 119 TRP A C 1
ATOM 934 O O . TRP A 1 119 ? -5.602 -1.396 6.605 1 90.12 119 TRP A O 1
ATOM 944 N N . CYS A 1 120 ? -6.918 -0.677 4.965 1 87.38 120 CYS A N 1
ATOM 945 C CA . CYS A 1 120 ? -7.367 0.478 5.734 1 87.38 120 CYS A CA 1
ATOM 946 C C . CYS A 1 120 ? -8.125 0.04 6.984 1 87.38 120 CYS A C 1
ATOM 948 O O . CYS A 1 120 ? -7.855 0.533 8.078 1 87.38 120 CYS A O 1
ATOM 950 N N . ARG A 1 121 ? -8.961 -0.913 6.848 1 87.75 121 ARG A N 1
ATOM 951 C CA . ARG A 1 121 ? -9.766 -1.398 7.969 1 87.75 121 ARG A CA 1
ATOM 952 C C . ARG A 1 121 ? -8.898 -2.141 8.977 1 87.75 121 ARG A C 1
ATOM 954 O O . ARG A 1 121 ? -9.164 -2.104 10.18 1 87.75 121 ARG A O 1
ATOM 961 N N . ALA A 1 122 ? -7.953 -2.818 8.477 1 90.88 122 ALA A N 1
ATOM 962 C CA . ALA A 1 122 ? -7.09 -3.656 9.305 1 90.88 122 ALA A CA 1
ATOM 963 C C . ALA A 1 122 ? -6.363 -2.824 10.359 1 90.88 122 ALA A C 1
ATOM 965 O O . ALA A 1 122 ? -5.91 -3.355 11.375 1 90.88 122 ALA A O 1
ATOM 966 N N . LEU A 1 123 ? -6.266 -1.529 10.172 1 87.88 123 LEU A N 1
ATOM 967 C CA . LEU A 1 123 ? -5.562 -0.651 11.102 1 87.88 123 LEU A CA 1
ATOM 968 C C . LEU A 1 123 ? -6.348 -0.488 12.398 1 87.88 123 LEU A C 1
ATOM 970 O O . LEU A 1 123 ? -5.777 -0.143 13.438 1 87.88 123 LEU A O 1
ATOM 974 N N . ARG A 1 124 ? -7.625 -0.806 12.328 1 85.88 124 ARG A N 1
ATOM 975 C CA . ARG A 1 124 ? -8.445 -0.478 13.492 1 85.88 124 ARG A CA 1
ATOM 976 C C . ARG A 1 124 ? -9.344 -1.651 13.875 1 85.88 124 ARG A C 1
ATOM 978 O O . ARG A 1 124 ? -9.953 -1.644 14.945 1 85.88 124 ARG A O 1
ATOM 985 N N . ASP A 1 125 ? -9.492 -2.561 13.008 1 89.69 125 ASP A N 1
ATOM 986 C CA . ASP A 1 125 ? -10.359 -3.713 13.227 1 89.69 125 ASP A CA 1
ATOM 987 C C . ASP A 1 125 ? -9.555 -5.004 13.297 1 89.69 125 ASP A C 1
ATOM 989 O O . ASP A 1 125 ? -9.023 -5.465 12.281 1 89.69 125 ASP A O 1
ATOM 993 N N . PRO A 1 126 ? -9.547 -5.676 14.367 1 91.81 126 PRO A N 1
ATOM 994 C CA . PRO A 1 126 ? -8.711 -6.867 14.539 1 91.81 126 PRO A CA 1
ATOM 995 C C . PRO A 1 126 ? -9.094 -7.996 13.586 1 91.81 126 PRO A C 1
ATOM 997 O O . PRO A 1 126 ? -8.227 -8.75 13.141 1 91.81 126 PRO A O 1
ATOM 1000 N N . GLU A 1 127 ? -10.352 -8.078 13.328 1 92.25 127 GLU A N 1
ATOM 1001 C CA . GLU A 1 127 ? -10.773 -9.125 12.406 1 92.25 127 GLU A CA 1
ATOM 1002 C C . GLU A 1 127 ? -10.258 -8.867 10.992 1 92.25 127 GLU A C 1
ATOM 1004 O O . GLU A 1 127 ? -9.781 -9.781 10.32 1 92.25 127 GLU A O 1
ATOM 1009 N N . SER A 1 128 ? -10.344 -7.652 10.594 1 92.94 128 SER A N 1
ATOM 1010 C CA . SER A 1 128 ? -9.805 -7.273 9.297 1 92.94 128 SER A CA 1
ATOM 1011 C C . SER A 1 128 ? -8.289 -7.453 9.25 1 92.94 128 SER A C 1
ATOM 1013 O O . SER A 1 128 ? -7.738 -7.871 8.234 1 92.94 128 SER A O 1
ATOM 1015 N N . ARG A 1 129 ? -7.668 -7.176 10.344 1 93.56 129 ARG A N 1
ATOM 1016 C CA . ARG A 1 129 ? -6.219 -7.344 10.422 1 93.56 129 ARG A CA 1
ATOM 1017 C C . ARG A 1 129 ? -5.832 -8.812 10.273 1 93.56 129 ARG A C 1
ATOM 1019 O O . ARG A 1 129 ? -4.906 -9.141 9.531 1 93.56 129 ARG A O 1
ATOM 1026 N N . ALA A 1 130 ? -6.535 -9.648 10.961 1 93.62 130 ALA A N 1
ATOM 1027 C CA . ALA A 1 130 ? -6.266 -11.086 10.875 1 93.62 130 ALA A CA 1
ATOM 1028 C C . ALA A 1 130 ? -6.449 -11.594 9.453 1 93.62 130 ALA A C 1
ATOM 1030 O O . ALA A 1 130 ? -5.648 -12.391 8.961 1 93.62 130 ALA A O 1
ATOM 1031 N N . LEU A 1 131 ? -7.5 -11.062 8.812 1 93.75 131 LEU A N 1
ATOM 1032 C CA . LEU A 1 131 ? -7.77 -11.453 7.438 1 93.75 131 LEU A CA 1
ATOM 1033 C C . LEU A 1 131 ? -6.668 -10.953 6.508 1 93.75 131 LEU A C 1
ATOM 1035 O O . LEU A 1 131 ? -6.215 -11.68 5.621 1 93.75 131 LEU A O 1
ATOM 1039 N N . ALA A 1 132 ? -6.238 -9.742 6.691 1 93.94 132 ALA A N 1
ATOM 1040 C CA . ALA A 1 132 ? -5.18 -9.156 5.875 1 93.94 132 ALA A CA 1
ATOM 1041 C C . ALA A 1 132 ? -3.889 -9.969 5.996 1 93.94 132 ALA A C 1
ATOM 1043 O O . ALA A 1 132 ? -3.236 -10.266 4.992 1 93.94 132 ALA A O 1
ATOM 1044 N N . ILE A 1 133 ? -3.549 -10.359 7.184 1 93.19 133 ILE A N 1
ATOM 1045 C CA . ILE A 1 133 ? -2.346 -11.141 7.434 1 93.19 133 ILE A CA 1
ATOM 1046 C C . ILE A 1 133 ? -2.473 -12.508 6.762 1 93.19 133 ILE A C 1
ATOM 1048 O O . ILE A 1 133 ? -1.527 -12.984 6.129 1 93.19 133 ILE A O 1
ATOM 1052 N N . GLU A 1 134 ? -3.615 -13.047 6.922 1 92.5 134 GLU A N 1
ATOM 1053 C CA . GLU A 1 134 ? -3.889 -14.352 6.324 1 92.5 134 GLU A CA 1
ATOM 1054 C C . GLU A 1 134 ? -3.688 -14.32 4.812 1 92.5 134 GLU A C 1
ATOM 1056 O O . GLU A 1 134 ? -3.008 -15.18 4.254 1 92.5 134 GLU A O 1
ATOM 1061 N N . LEU A 1 135 ? -4.305 -13.367 4.164 1 91.06 135 LEU A N 1
ATOM 1062 C CA . LEU A 1 135 ? -4.242 -13.281 2.711 1 91.06 135 LEU A CA 1
ATOM 1063 C C . LEU A 1 135 ? -2.834 -12.93 2.246 1 91.06 135 LEU A C 1
ATOM 1065 O O . LEU A 1 135 ? -2.365 -13.445 1.229 1 91.06 135 LEU A O 1
ATOM 1069 N N . ASP A 1 136 ? -2.158 -12.055 2.939 1 91.19 136 ASP A N 1
ATOM 1070 C CA . ASP A 1 136 ? -0.771 -11.711 2.641 1 91.19 136 ASP A CA 1
ATOM 1071 C C . ASP A 1 136 ? 0.128 -12.945 2.723 1 91.19 136 ASP A C 1
ATOM 1073 O O . ASP A 1 136 ? 0.945 -13.18 1.832 1 91.19 136 ASP A O 1
ATOM 1077 N N . ARG A 1 137 ? -0.042 -13.703 3.762 1 90.25 137 ARG A N 1
ATOM 1078 C CA . ARG A 1 137 ? 0.746 -14.922 3.947 1 90.25 137 ARG A CA 1
ATOM 1079 C C . ARG A 1 137 ? 0.464 -15.93 2.838 1 90.25 137 ARG A C 1
ATOM 1081 O O . ARG A 1 137 ? 1.382 -16.594 2.344 1 90.25 137 ARG A O 1
ATOM 1088 N N . ALA A 1 138 ? -0.762 -16.047 2.529 1 89.56 138 ALA A N 1
ATOM 1089 C CA . ALA A 1 138 ? -1.125 -16.969 1.465 1 89.56 138 ALA A CA 1
ATOM 1090 C C . ALA A 1 138 ? -0.439 -16.594 0.153 1 89.56 138 ALA A C 1
ATOM 1092 O O . ALA A 1 138 ? 0.073 -17.469 -0.554 1 89.56 138 ALA A O 1
ATOM 1093 N N . GLN A 1 139 ? -0.46 -15.375 -0.193 1 90.06 139 GLN A N 1
ATOM 1094 C CA . GLN A 1 139 ? 0.204 -14.914 -1.407 1 90.06 139 GLN A CA 1
ATOM 1095 C C . GLN A 1 139 ? 1.706 -15.18 -1.348 1 90.06 139 GLN A C 1
ATOM 1097 O O . GLN A 1 139 ? 2.299 -15.648 -2.32 1 90.06 139 GLN A O 1
ATOM 1102 N N . GLN A 1 140 ? 2.34 -14.898 -0.25 1 92.88 140 GLN A N 1
ATOM 1103 C CA . GLN A 1 140 ? 3.768 -15.141 -0.087 1 92.88 140 GLN A CA 1
ATOM 1104 C C . GLN A 1 140 ? 4.082 -16.641 -0.177 1 92.88 140 GLN A C 1
ATOM 1106 O O . GLN A 1 140 ? 5.129 -17.016 -0.697 1 92.88 140 GLN A O 1
ATOM 1111 N N . ASP A 1 141 ? 3.164 -17.422 0.333 1 91.75 141 ASP A N 1
ATOM 1112 C CA . ASP A 1 141 ? 3.35 -18.859 0.269 1 91.75 141 ASP A CA 1
ATOM 1113 C C . ASP A 1 141 ? 3.355 -19.359 -1.177 1 91.75 141 ASP A C 1
ATOM 1115 O O . ASP A 1 141 ? 4.117 -20.266 -1.528 1 91.75 141 ASP A O 1
ATOM 1119 N N . TRP A 1 142 ? 2.486 -18.766 -1.989 1 89.56 142 TRP A N 1
ATOM 1120 C CA . TRP A 1 142 ? 2.496 -19.109 -3.404 1 89.56 142 TRP A CA 1
ATOM 1121 C C . TRP A 1 142 ? 3.855 -18.812 -4.031 1 89.56 142 TRP A C 1
ATOM 1123 O O . TRP A 1 142 ? 4.395 -19.641 -4.777 1 89.56 142 TRP A O 1
ATOM 1133 N N . ILE A 1 143 ? 4.395 -17.719 -3.744 1 93.44 143 ILE A N 1
ATOM 1134 C CA . ILE A 1 143 ? 5.699 -17.328 -4.27 1 93.44 143 ILE A CA 1
ATOM 1135 C C . ILE A 1 143 ? 6.777 -18.25 -3.707 1 93.44 143 ILE A C 1
ATOM 1137 O O . ILE A 1 143 ? 7.613 -18.75 -4.453 1 93.44 143 ILE A O 1
ATOM 1141 N N . ALA A 1 144 ? 6.707 -18.5 -2.412 1 95.19 144 ALA A N 1
ATOM 1142 C CA . ALA A 1 144 ? 7.703 -19.328 -1.741 1 95.19 144 ALA A CA 1
ATOM 1143 C C . ALA A 1 144 ? 7.727 -20.75 -2.32 1 95.19 144 ALA A C 1
ATOM 1145 O O . ALA A 1 144 ? 8.797 -21.312 -2.549 1 95.19 144 ALA A O 1
ATOM 1146 N N . GLU A 1 145 ? 6.57 -21.266 -2.5 1 93.06 145 GLU A N 1
ATOM 1147 C CA . GLU A 1 145 ? 6.473 -22.594 -3.072 1 93.06 145 GLU A CA 1
ATOM 1148 C C . GLU A 1 145 ? 7.082 -22.641 -4.469 1 93.06 145 GLU A C 1
ATOM 1150 O O . GLU A 1 145 ? 7.773 -23.609 -4.816 1 93.06 145 GLU A O 1
ATOM 1155 N N . THR A 1 146 ? 6.781 -21.656 -5.219 1 92.44 146 THR A N 1
ATOM 1156 C CA . THR A 1 146 ? 7.348 -21.562 -6.562 1 92.44 146 THR A CA 1
ATOM 1157 C C . THR A 1 146 ? 8.867 -21.438 -6.504 1 92.44 146 THR A C 1
ATOM 1159 O O . THR A 1 146 ? 9.578 -22.094 -7.273 1 92.44 146 THR A O 1
ATOM 1162 N N . LEU A 1 147 ? 9.398 -20.625 -5.582 1 95.69 147 LEU A N 1
ATOM 1163 C CA . LEU A 1 147 ? 10.836 -20.484 -5.406 1 95.69 147 LEU A CA 1
ATOM 1164 C C . LEU A 1 147 ? 11.469 -21.797 -4.988 1 95.69 147 LEU A C 1
ATOM 1166 O O . LEU A 1 147 ? 12.523 -22.188 -5.508 1 95.69 147 LEU A O 1
ATOM 1170 N N . ALA A 1 148 ? 10.82 -22.5 -4.086 1 96.19 148 ALA A N 1
ATOM 1171 C CA . ALA A 1 148 ? 11.328 -23.781 -3.615 1 96.19 148 ALA A CA 1
ATOM 1172 C C . ALA A 1 148 ? 11.414 -24.797 -4.758 1 96.19 148 ALA A C 1
ATOM 1174 O O . ALA A 1 148 ? 12.422 -25.484 -4.902 1 96.19 148 ALA A O 1
ATOM 1175 N N . ASP A 1 149 ? 10.398 -24.844 -5.52 1 93 149 ASP A N 1
ATOM 1176 C CA . ASP A 1 149 ? 10.383 -25.734 -6.672 1 93 149 ASP A CA 1
ATOM 1177 C C . ASP A 1 149 ? 11.5 -25.391 -7.652 1 93 149 ASP A C 1
ATOM 1179 O O . ASP A 1 149 ? 12.156 -26.281 -8.188 1 93 149 ASP A O 1
ATOM 1183 N N . GLY A 1 150 ? 11.641 -24.125 -7.922 1 94.81 150 GLY A N 1
ATOM 1184 C CA . GLY A 1 150 ? 12.68 -23.672 -8.836 1 94.81 150 GLY A CA 1
ATOM 1185 C C . GLY A 1 150 ? 14.078 -24 -8.352 1 94.81 150 GLY A C 1
ATOM 1186 O O . GLY A 1 150 ? 14.945 -24.375 -9.148 1 94.81 150 GLY A O 1
ATOM 1187 N N . VAL A 1 151 ? 14.297 -23.891 -7.047 1 96.19 151 VAL A N 1
ATOM 1188 C CA . VAL A 1 151 ? 15.586 -24.234 -6.461 1 96.19 151 VAL A CA 1
ATOM 1189 C C . VAL A 1 151 ? 15.805 -25.734 -6.543 1 96.19 151 VAL A C 1
ATOM 1191 O O . VAL A 1 151 ? 16.875 -26.203 -6.945 1 96.19 151 VAL A O 1
ATOM 1194 N N . ALA A 1 152 ? 14.781 -26.484 -6.246 1 95.38 152 ALA A N 1
ATOM 1195 C CA . ALA A 1 152 ? 14.867 -27.953 -6.254 1 95.38 152 ALA A CA 1
ATOM 1196 C C . ALA A 1 152 ? 15.148 -28.469 -7.66 1 95.38 152 ALA A C 1
ATOM 1198 O O . ALA A 1 152 ? 15.891 -29.438 -7.828 1 95.38 152 ALA A O 1
ATOM 1199 N N . SER A 1 153 ? 14.586 -27.859 -8.656 1 94.06 153 SER A N 1
ATOM 1200 C CA . SER A 1 153 ? 14.75 -28.312 -10.039 1 94.06 153 SER A CA 1
ATOM 1201 C C . SER A 1 153 ? 16.047 -27.781 -10.648 1 94.06 153 SER A C 1
ATOM 1203 O O . SER A 1 153 ? 16.438 -28.203 -11.742 1 94.06 153 SER A O 1
ATOM 1205 N N . GLY A 1 154 ? 16.625 -26.766 -9.977 1 94.44 154 GLY A N 1
ATOM 1206 C CA . GLY A 1 154 ? 17.859 -26.172 -10.469 1 94.44 154 GLY A CA 1
ATOM 1207 C C . GLY A 1 154 ? 17.641 -24.984 -11.383 1 94.44 154 GLY A C 1
ATOM 1208 O O . GLY A 1 154 ? 18.594 -24.406 -11.906 1 94.44 154 GLY A O 1
ATOM 1209 N N . GLU A 1 155 ? 16.359 -24.562 -11.555 1 93.56 155 GLU A N 1
ATOM 1210 C CA . GLU A 1 155 ? 16.031 -23.406 -12.383 1 93.56 155 GLU A CA 1
ATOM 1211 C C . GLU A 1 155 ? 16.516 -22.109 -11.727 1 93.56 155 GLU A C 1
ATOM 1213 O O . GLU A 1 155 ? 16.844 -21.156 -12.414 1 93.56 155 GLU A O 1
ATOM 1218 N N . PHE A 1 156 ? 16.391 -22.172 -10.391 1 95.94 156 PHE A N 1
ATOM 1219 C CA . PHE A 1 156 ? 16.781 -20.984 -9.641 1 95.94 156 PHE A CA 1
ATOM 1220 C C . PHE A 1 156 ? 18.031 -21.266 -8.812 1 95.94 156 PHE A C 1
ATOM 1222 O O . PHE A 1 156 ? 18.266 -22.391 -8.391 1 95.94 156 PHE A O 1
ATOM 1229 N N . ASN A 1 157 ? 18.797 -20.219 -8.555 1 95.44 157 ASN A N 1
ATOM 1230 C CA . ASN A 1 157 ? 19.891 -20.281 -7.582 1 95.44 157 ASN A CA 1
ATOM 1231 C C . ASN A 1 157 ? 19.359 -20.547 -6.172 1 95.44 157 ASN A C 1
ATOM 1233 O O . ASN A 1 157 ? 18.219 -20.203 -5.859 1 95.44 157 ASN A O 1
ATOM 1237 N N . LEU A 1 158 ? 20.188 -21.141 -5.363 1 93.69 158 LEU A N 1
ATOM 1238 C CA . LEU A 1 158 ? 19.875 -21.25 -3.941 1 93.69 158 LEU A CA 1
ATOM 1239 C C . LEU A 1 158 ? 19.625 -19.875 -3.338 1 93.69 158 LEU A C 1
ATOM 1241 O O . LEU A 1 158 ? 20.344 -18.922 -3.641 1 93.69 158 LEU A O 1
ATOM 1245 N N . CYS A 1 159 ? 18.609 -19.781 -2.582 1 92.56 159 CYS A N 1
ATOM 1246 C CA . CYS A 1 159 ? 18.25 -18.5 -1.994 1 92.56 159 CYS A CA 1
ATOM 1247 C C . CYS A 1 159 ? 17.5 -18.688 -0.683 1 92.56 159 CYS A C 1
ATOM 1249 O O . CYS A 1 159 ? 17.125 -19.812 -0.333 1 92.56 159 CYS A O 1
ATOM 1251 N N . ASP A 1 160 ? 17.422 -17.641 0.128 1 94.69 160 ASP A N 1
ATOM 1252 C CA . ASP A 1 160 ? 16.516 -17.609 1.271 1 94.69 160 ASP A CA 1
ATOM 1253 C C . ASP A 1 160 ? 15.062 -17.5 0.815 1 94.69 160 ASP A C 1
ATOM 1255 O O . ASP A 1 160 ? 14.57 -16.406 0.574 1 94.69 160 ASP A O 1
ATOM 1259 N N . ILE A 1 161 ? 14.398 -18.609 0.739 1 96.44 161 ILE A N 1
ATOM 1260 C CA . ILE A 1 161 ? 13.086 -18.734 0.121 1 96.44 161 ILE A CA 1
ATOM 1261 C C . ILE A 1 161 ? 12.109 -17.766 0.793 1 96.44 161 ILE A C 1
ATOM 1263 O O . ILE A 1 161 ? 11.406 -17.016 0.116 1 96.44 161 ILE A O 1
ATOM 1267 N N . GLY A 1 162 ? 12.086 -17.75 2.088 1 94.94 162 GLY A N 1
ATOM 1268 C CA . GLY A 1 162 ? 11.18 -16.875 2.818 1 94.94 162 GLY A CA 1
ATOM 1269 C C . GLY A 1 162 ? 11.445 -15.398 2.58 1 94.94 162 GLY A C 1
ATOM 1270 O O . GLY A 1 162 ? 10.523 -14.633 2.273 1 94.94 162 GLY A O 1
ATOM 1271 N N . ALA A 1 163 ? 12.688 -15.008 2.664 1 93.88 163 ALA A N 1
ATOM 1272 C CA . ALA A 1 163 ? 13.062 -13.602 2.502 1 93.88 163 ALA A CA 1
ATOM 1273 C C . ALA A 1 163 ? 12.812 -13.133 1.071 1 93.88 163 ALA A C 1
ATOM 1275 O O . ALA A 1 163 ? 12.352 -12.008 0.85 1 93.88 163 ALA A O 1
ATOM 1276 N N . HIS A 1 164 ? 13.094 -14 0.114 1 95.69 164 HIS A N 1
ATOM 1277 C CA . HIS A 1 164 ? 12.938 -13.602 -1.28 1 95.69 164 HIS A CA 1
ATOM 1278 C C . HIS A 1 164 ? 11.469 -13.602 -1.694 1 95.69 164 HIS A C 1
ATOM 1280 O O . HIS A 1 164 ? 11.055 -12.781 -2.521 1 95.69 164 HIS A O 1
ATOM 1286 N N . ALA A 1 165 ? 10.672 -14.516 -1.146 1 96.12 165 ALA A N 1
ATOM 1287 C CA . ALA A 1 165 ? 9.234 -14.469 -1.374 1 96.12 165 ALA A CA 1
ATOM 1288 C C . ALA A 1 165 ? 8.633 -13.172 -0.837 1 96.12 165 ALA A C 1
ATOM 1290 O O . ALA A 1 165 ? 7.82 -12.539 -1.507 1 96.12 165 ALA A O 1
ATOM 1291 N N . ARG A 1 166 ? 9.047 -12.773 0.327 1 95.5 166 ARG A N 1
ATOM 1292 C CA . ARG A 1 166 ? 8.578 -11.531 0.925 1 95.5 166 ARG A CA 1
ATOM 1293 C C . ARG A 1 166 ? 9.008 -10.328 0.09 1 95.5 166 ARG A C 1
ATOM 1295 O O . ARG A 1 166 ? 8.234 -9.383 -0.088 1 95.5 166 ARG A O 1
ATOM 1302 N N . LEU A 1 167 ? 10.211 -10.367 -0.391 1 96 167 LEU A N 1
ATOM 1303 C CA . LEU A 1 167 ? 10.734 -9.289 -1.229 1 96 167 LEU A CA 1
ATOM 1304 C C . LEU A 1 167 ? 9.898 -9.133 -2.494 1 96 167 LEU A C 1
ATOM 1306 O O . LEU A 1 167 ? 9.5 -8.016 -2.844 1 96 167 LEU A O 1
ATOM 1310 N N . ILE A 1 168 ? 9.648 -10.219 -3.162 1 96.75 168 ILE A N 1
ATOM 1311 C CA . ILE A 1 168 ? 8.875 -10.172 -4.398 1 96.75 168 ILE A CA 1
ATOM 1312 C C . ILE A 1 168 ? 7.453 -9.695 -4.098 1 96.75 168 ILE A C 1
ATOM 1314 O O . ILE A 1 168 ? 6.898 -8.883 -4.84 1 96.75 168 ILE A O 1
ATOM 1318 N N . SER A 1 169 ? 6.902 -10.203 -3.029 1 96.19 169 SER A N 1
ATOM 1319 C CA . SER A 1 169 ? 5.582 -9.742 -2.602 1 96.19 169 SER A CA 1
ATOM 1320 C C . SER A 1 169 ? 5.578 -8.242 -2.33 1 96.19 169 SER A C 1
ATOM 1322 O O . SER A 1 169 ? 4.668 -7.531 -2.764 1 96.19 169 SER A O 1
ATOM 1324 N N . ALA A 1 170 ? 6.578 -7.746 -1.621 1 96.56 170 ALA A N 1
ATOM 1325 C CA . ALA A 1 170 ? 6.688 -6.324 -1.3 1 96.56 170 ALA A CA 1
ATOM 1326 C C . ALA A 1 170 ? 6.793 -5.48 -2.568 1 96.56 170 ALA A C 1
ATOM 1328 O O . ALA A 1 170 ? 6.195 -4.406 -2.656 1 96.56 170 ALA A O 1
ATOM 1329 N N . LEU A 1 171 ? 7.527 -5.953 -3.51 1 97.38 171 LEU A N 1
ATOM 1330 C CA . LEU A 1 171 ? 7.648 -5.254 -4.785 1 97.38 171 LEU A CA 1
ATOM 1331 C C . LEU A 1 171 ? 6.305 -5.188 -5.5 1 97.38 171 LEU A C 1
ATOM 1333 O O . LEU A 1 171 ? 5.93 -4.141 -6.031 1 97.38 171 LEU A O 1
ATOM 1337 N N . CYS A 1 172 ? 5.613 -6.285 -5.508 1 96.44 172 CYS A N 1
ATOM 1338 C CA . CYS A 1 172 ? 4.293 -6.305 -6.129 1 96.44 172 CYS A CA 1
ATOM 1339 C C . CYS A 1 172 ? 3.354 -5.316 -5.445 1 96.44 172 CYS A C 1
ATOM 1341 O O . CYS A 1 172 ? 2.646 -4.562 -6.109 1 96.44 172 CYS A O 1
ATOM 1343 N N . ASP A 1 173 ? 3.395 -5.32 -4.172 1 95.44 173 ASP A N 1
ATOM 1344 C CA . ASP A 1 173 ? 2.539 -4.41 -3.418 1 95.44 173 ASP A CA 1
ATOM 1345 C C . ASP A 1 173 ? 2.912 -2.953 -3.691 1 95.44 173 ASP A C 1
ATOM 1347 O O . ASP A 1 173 ? 2.037 -2.113 -3.912 1 95.44 173 ASP A O 1
ATOM 1351 N N . GLY A 1 174 ? 4.191 -2.678 -3.623 1 95.5 174 GLY A N 1
ATOM 1352 C CA . GLY A 1 174 ? 4.645 -1.313 -3.842 1 95.5 174 GLY A CA 1
ATOM 1353 C C . GLY A 1 174 ? 4.305 -0.783 -5.223 1 95.5 174 GLY A C 1
ATOM 1354 O O . GLY A 1 174 ? 3.705 0.287 -5.352 1 95.5 174 GLY A O 1
ATOM 1355 N N . TYR A 1 175 ? 4.629 -1.523 -6.262 1 96.62 175 TYR A N 1
ATOM 1356 C CA . TYR A 1 175 ? 4.336 -1.099 -7.625 1 96.62 175 TYR A CA 1
ATOM 1357 C C . TYR A 1 175 ? 2.834 -1.118 -7.891 1 96.62 175 TYR A C 1
ATOM 1359 O O . TYR A 1 175 ? 2.314 -0.27 -8.617 1 96.62 175 TYR A O 1
ATOM 1367 N N . GLY A 1 176 ? 2.172 -2.152 -7.355 1 95.69 176 GLY A N 1
ATOM 1368 C CA . GLY A 1 176 ? 0.727 -2.207 -7.512 1 95.69 176 GLY A CA 1
ATOM 1369 C C . GLY A 1 176 ? 0.02 -0.983 -6.957 1 95.69 176 GLY A C 1
ATOM 1370 O O . GLY A 1 176 ? -0.897 -0.453 -7.59 1 95.69 176 GLY A O 1
ATOM 1371 N N . GLY A 1 177 ? 0.42 -0.583 -5.77 1 93.19 177 GLY A N 1
ATOM 1372 C CA . GLY A 1 177 ? -0.131 0.635 -5.199 1 93.19 177 GLY A CA 1
ATOM 1373 C C . GLY A 1 177 ? 0.07 1.853 -6.078 1 93.19 177 GLY A C 1
ATOM 1374 O O . GLY A 1 177 ? -0.836 2.676 -6.227 1 93.19 177 GLY A O 1
ATOM 1375 N N . GLN A 1 178 ? 1.209 2.002 -6.621 1 93.12 178 GLN A N 1
ATOM 1376 C CA . GLN A 1 178 ? 1.496 3.131 -7.5 1 93.12 178 GLN A CA 1
ATOM 1377 C C . GLN A 1 178 ? 0.671 3.053 -8.781 1 93.12 178 GLN A C 1
ATOM 1379 O O . GLN A 1 178 ? 0.201 4.074 -9.281 1 93.12 178 GLN A O 1
ATOM 1384 N N . LEU A 1 179 ? 0.494 1.863 -9.289 1 94.88 179 LEU A N 1
ATOM 1385 C CA . LEU A 1 179 ? -0.307 1.681 -10.492 1 94.88 179 LEU A CA 1
ATOM 1386 C C . LEU A 1 179 ? -1.76 2.07 -10.242 1 94.88 179 LEU A C 1
ATOM 1388 O O . LEU A 1 179 ? -2.418 2.623 -11.133 1 94.88 179 LEU A O 1
ATOM 1392 N N . MET A 1 180 ? -2.221 1.776 -9.07 1 93.81 180 MET A N 1
ATOM 1393 C CA . MET A 1 180 ? -3.611 2.062 -8.727 1 93.81 180 MET A CA 1
ATOM 1394 C C . MET A 1 180 ? -3.867 3.566 -8.703 1 93.81 180 MET A C 1
ATOM 1396 O O . MET A 1 180 ? -5.004 4.012 -8.859 1 93.81 180 MET A O 1
ATOM 1400 N N . LEU A 1 181 ? -2.82 4.375 -8.484 1 90 181 LEU A N 1
ATOM 1401 C CA . LEU A 1 181 ? -2.953 5.828 -8.492 1 90 181 LEU A CA 1
ATOM 1402 C C . LEU A 1 181 ? -2.998 6.359 -9.914 1 90 181 LEU A C 1
ATOM 1404 O O . LEU A 1 181 ? -3.23 7.555 -10.133 1 90 181 LEU A O 1
ATOM 1408 N N . GLU A 1 182 ? -2.756 5.516 -10.898 1 88.19 182 GLU A N 1
ATOM 1409 C CA . GLU A 1 182 ? -2.793 5.859 -12.312 1 88.19 182 GLU A CA 1
ATOM 1410 C C . GLU A 1 182 ? -1.773 6.945 -12.641 1 88.19 182 GLU A C 1
ATOM 1412 O O . GLU A 1 182 ? -2.078 7.891 -13.375 1 88.19 182 GLU A O 1
ATOM 1417 N N . ASN A 1 183 ? -0.686 6.832 -11.898 1 84.06 183 ASN A N 1
ATOM 1418 C CA . ASN A 1 183 ? 0.441 7.684 -12.266 1 84.06 183 ASN A CA 1
ATOM 1419 C C . ASN A 1 183 ? 0.886 7.438 -13.703 1 84.06 183 ASN A C 1
ATOM 1421 O O . ASN A 1 183 ? 1.258 6.32 -14.062 1 84.06 183 ASN A O 1
ATOM 1425 N N . PRO A 1 184 ? 0.89 8.43 -14.539 1 84.56 184 PRO A N 1
ATOM 1426 C CA . PRO A 1 184 ? 1.176 8.25 -15.969 1 84.56 184 PRO A CA 1
ATOM 1427 C C . PRO A 1 184 ? 2.619 7.828 -16.234 1 84.56 184 PRO A C 1
ATOM 1429 O O . PRO A 1 184 ? 2.936 7.336 -17.312 1 84.56 184 PRO A O 1
ATOM 1432 N N . SER A 1 185 ? 3.48 8 -15.289 1 88.12 185 SER A N 1
ATOM 1433 C CA . SER A 1 185 ? 4.895 7.703 -15.5 1 88.12 185 SER A CA 1
ATOM 1434 C C . SER A 1 185 ? 5.188 6.227 -15.258 1 88.12 185 SER A C 1
ATOM 1436 O O . SER A 1 185 ? 6.316 5.773 -15.453 1 88.12 185 SER A O 1
ATOM 1438 N N . LEU A 1 186 ? 4.156 5.484 -14.852 1 93.44 186 LEU A N 1
ATOM 1439 C CA . LEU A 1 186 ? 4.34 4.07 -14.547 1 93.44 186 LEU A CA 1
ATOM 1440 C C . LEU A 1 186 ? 3.314 3.217 -15.289 1 93.44 186 LEU A C 1
ATOM 1442 O O . LEU A 1 186 ? 2.109 3.461 -15.188 1 93.44 186 LEU A O 1
ATOM 1446 N N . THR A 1 187 ? 3.775 2.303 -16.094 1 94.44 187 THR A N 1
ATOM 1447 C CA . THR A 1 187 ? 2.906 1.341 -16.766 1 94.44 187 THR A CA 1
ATOM 1448 C C . THR A 1 187 ? 3.076 -0.05 -16.156 1 94.44 187 THR A C 1
ATOM 1450 O O . THR A 1 187 ? 4.051 -0.31 -15.453 1 94.44 187 THR A O 1
ATOM 1453 N N . VAL A 1 188 ? 2.127 -0.903 -16.422 1 94.62 188 VAL A N 1
ATOM 1454 C CA . VAL A 1 188 ? 2.191 -2.277 -15.938 1 94.62 188 VAL A CA 1
ATOM 1455 C C . VAL A 1 188 ? 3.445 -2.961 -16.484 1 94.62 188 VAL A C 1
ATOM 1457 O O . VAL A 1 188 ? 4.109 -3.711 -15.758 1 94.62 188 VAL A O 1
ATOM 1460 N N . GLU A 1 189 ? 3.812 -2.674 -17.688 1 94.19 189 GLU A N 1
ATOM 1461 C CA . GLU A 1 189 ? 4.988 -3.26 -18.328 1 94.19 189 GLU A CA 1
ATOM 1462 C C . GLU A 1 189 ? 6.27 -2.846 -17.609 1 94.19 189 GLU A C 1
ATOM 1464 O O . GLU A 1 189 ? 7.164 -3.666 -17.406 1 94.19 189 GLU A O 1
ATOM 1469 N N . LEU A 1 190 ? 6.316 -1.588 -17.25 1 94.62 190 LEU A N 1
ATOM 1470 C CA . LEU A 1 190 ? 7.484 -1.098 -16.516 1 94.62 190 LEU A CA 1
ATOM 1471 C C . LEU A 1 190 ? 7.594 -1.757 -15.148 1 94.62 190 LEU A C 1
ATOM 1473 O O . LEU A 1 190 ? 8.688 -2.096 -14.703 1 94.62 190 LEU A O 1
ATOM 1477 N N . ALA A 1 191 ? 6.426 -1.953 -14.492 1 96.31 191 ALA A N 1
ATOM 1478 C CA . ALA A 1 191 ? 6.414 -2.621 -13.188 1 96.31 191 ALA A CA 1
ATOM 1479 C C . ALA A 1 191 ? 6.863 -4.074 -13.312 1 96.31 191 ALA A C 1
ATOM 1481 O O . ALA A 1 191 ? 7.68 -4.547 -12.523 1 96.31 191 ALA A O 1
ATOM 1482 N N . HIS A 1 192 ? 6.34 -4.77 -14.336 1 95.56 192 HIS A N 1
ATOM 1483 C CA . HIS A 1 192 ? 6.77 -6.137 -14.609 1 95.56 192 HIS A CA 1
ATOM 1484 C C . HIS A 1 192 ? 8.281 -6.219 -14.773 1 95.56 192 HIS A C 1
ATOM 1486 O O . HIS A 1 192 ? 8.938 -7.051 -14.141 1 95.56 192 HIS A O 1
ATOM 1492 N N . ALA A 1 193 ? 8.789 -5.359 -15.594 1 94.56 193 ALA A N 1
ATOM 1493 C CA . ALA A 1 193 ? 10.219 -5.371 -15.898 1 94.56 193 ALA A CA 1
ATOM 1494 C C . ALA A 1 193 ? 11.047 -5.105 -14.656 1 94.56 193 ALA A C 1
ATOM 1496 O O . ALA A 1 193 ? 12.062 -5.77 -14.422 1 94.56 193 ALA A O 1
ATOM 1497 N N . ALA A 1 194 ? 10.617 -4.164 -13.867 1 94.69 194 ALA A N 1
ATOM 1498 C CA . ALA A 1 194 ? 11.359 -3.787 -12.672 1 94.69 194 ALA A CA 1
ATOM 1499 C C . ALA A 1 194 ? 11.367 -4.918 -11.648 1 94.69 194 ALA A C 1
ATOM 1501 O O . ALA A 1 194 ? 12.422 -5.262 -11.102 1 94.69 194 ALA A O 1
ATOM 1502 N N . ILE A 1 195 ? 10.211 -5.516 -11.391 1 96.81 195 ILE A N 1
ATOM 1503 C CA . ILE A 1 195 ? 10.102 -6.605 -10.43 1 96.81 195 ILE A CA 1
ATOM 1504 C C . ILE A 1 195 ? 10.906 -7.809 -10.922 1 96.81 195 ILE A C 1
ATOM 1506 O O . ILE A 1 195 ? 11.633 -8.43 -10.148 1 96.81 195 ILE A O 1
ATOM 1510 N N . TRP A 1 196 ? 10.781 -8.023 -12.18 1 95.5 196 TRP A N 1
ATOM 1511 C CA . TRP A 1 196 ? 11.453 -9.18 -12.773 1 95.5 196 TRP A CA 1
ATOM 1512 C C . TRP A 1 196 ? 12.969 -9.016 -12.703 1 95.5 196 TRP A C 1
ATOM 1514 O O . TRP A 1 196 ? 13.688 -9.984 -12.461 1 95.5 196 TRP A O 1
ATOM 1524 N N . GLU A 1 197 ? 13.445 -7.879 -12.961 1 92.94 197 GLU A N 1
ATOM 1525 C CA . GLU A 1 197 ? 14.875 -7.609 -12.867 1 92.94 197 GLU A CA 1
ATOM 1526 C C . GLU A 1 197 ? 15.398 -7.918 -11.469 1 92.94 197 GLU A C 1
ATOM 1528 O O . GLU A 1 197 ? 16.469 -8.508 -11.312 1 92.94 197 GLU A O 1
ATOM 1533 N N . GLN A 1 198 ? 14.656 -7.555 -10.469 1 92.56 198 GLN A N 1
ATOM 1534 C CA . GLN A 1 198 ? 15.07 -7.84 -9.102 1 92.56 198 GLN A CA 1
ATOM 1535 C C . GLN A 1 198 ? 15.008 -9.336 -8.805 1 92.56 198 GLN A C 1
ATOM 1537 O O . GLN A 1 198 ? 15.945 -9.906 -8.242 1 92.56 198 GLN A O 1
ATOM 1542 N N . ALA A 1 199 ? 13.867 -9.961 -9.195 1 91.88 199 ALA A N 1
ATOM 1543 C CA . ALA A 1 199 ? 13.727 -11.406 -9 1 91.88 199 ALA A CA 1
ATOM 1544 C C . ALA A 1 199 ? 14.812 -12.164 -9.75 1 91.88 199 ALA A C 1
ATOM 1546 O O . ALA A 1 199 ? 15.406 -13.109 -9.219 1 91.88 199 ALA A O 1
ATOM 1547 N N . GLY A 1 200 ? 15.031 -11.812 -10.977 1 89.5 200 GLY A N 1
ATOM 1548 C CA . GLY A 1 200 ? 16.047 -12.453 -11.805 1 89.5 200 GLY A CA 1
ATOM 1549 C C . GLY A 1 200 ? 17.438 -12.344 -11.234 1 89.5 200 GLY A C 1
ATOM 1550 O O . GLY A 1 200 ? 18.203 -13.32 -11.242 1 89.5 200 GLY A O 1
ATOM 1551 N N . GLY A 1 201 ? 17.797 -11.141 -10.781 1 84.38 201 GLY A N 1
ATOM 1552 C CA . GLY A 1 201 ? 19.094 -10.953 -10.156 1 84.38 201 GLY A CA 1
ATOM 1553 C C . GLY A 1 201 ? 19.312 -11.852 -8.953 1 84.38 201 GLY A C 1
ATOM 1554 O O . GLY A 1 201 ? 20.422 -12.375 -8.758 1 84.38 201 GLY A O 1
ATOM 1555 N N . LEU A 1 202 ? 18.297 -12.109 -8.195 1 84.62 202 LEU A N 1
ATOM 1556 C CA . LEU A 1 202 ? 18.359 -12.93 -6.992 1 84.62 202 LEU A CA 1
ATOM 1557 C C . LEU A 1 202 ? 18.375 -14.414 -7.348 1 84.62 202 LEU A C 1
ATOM 1559 O O . LEU A 1 202 ? 19.078 -15.203 -6.711 1 84.62 202 LEU A O 1
ATOM 1563 N N . LEU A 1 203 ? 17.609 -14.758 -8.406 1 92.69 203 LEU A N 1
ATOM 1564 C CA . LEU A 1 203 ? 17.312 -16.172 -8.648 1 92.69 203 LEU A CA 1
ATOM 1565 C C . LEU A 1 203 ? 18.156 -16.703 -9.805 1 92.69 203 LEU A C 1
ATOM 1567 O O . LEU A 1 203 ? 18.203 -17.906 -10.031 1 92.69 203 LEU A O 1
ATOM 1571 N N . GLY A 1 204 ? 18.828 -15.781 -10.477 1 91.38 204 GLY A N 1
ATOM 1572 C CA . GLY A 1 204 ? 19.641 -16.203 -11.609 1 91.38 204 GLY A CA 1
ATOM 1573 C C . GLY A 1 204 ? 18.812 -16.484 -12.852 1 91.38 204 GLY A C 1
ATOM 1574 O O . GLY A 1 204 ? 19.141 -17.375 -13.625 1 91.38 204 GLY A O 1
ATOM 1575 N N . ILE A 1 205 ? 17.703 -15.812 -12.906 1 87.56 205 ILE A N 1
ATOM 1576 C CA . ILE A 1 205 ? 16.859 -15.953 -14.086 1 87.56 205 ILE A CA 1
ATOM 1577 C C . ILE A 1 205 ? 17.359 -15.031 -15.195 1 87.56 205 ILE A C 1
ATOM 1579 O O . ILE A 1 205 ? 17.562 -13.828 -14.961 1 87.56 205 ILE A O 1
ATOM 1583 N N . ALA A 1 206 ? 17.547 -15.555 -16.266 1 82.38 206 ALA A N 1
ATOM 1584 C CA . ALA A 1 206 ? 17.953 -14.766 -17.422 1 82.38 206 ALA A CA 1
ATOM 1585 C C . ALA A 1 206 ? 16.766 -14.445 -18.312 1 82.38 206 ALA A C 1
ATOM 1587 O O . ALA A 1 206 ? 15.789 -15.195 -18.344 1 82.38 206 ALA A O 1
ATOM 1588 N N . GLY A 1 207 ? 16.797 -13.375 -18.938 1 83.56 207 GLY A N 1
ATOM 1589 C CA . GLY A 1 207 ? 15.773 -13.039 -19.922 1 83.56 207 GLY A CA 1
ATOM 1590 C C . GLY A 1 207 ? 14.758 -12.031 -19.406 1 83.56 207 GLY A C 1
ATOM 1591 O O . GLY A 1 207 ? 14.758 -11.688 -18.219 1 83.56 207 GLY A O 1
ATOM 1592 N N . GLU A 1 208 ? 13.93 -11.617 -20.281 1 86.88 208 GLU A N 1
ATOM 1593 C CA . GLU A 1 208 ? 12.914 -10.617 -19.984 1 86.88 208 GLU A CA 1
ATOM 1594 C C . GLU A 1 208 ? 11.656 -11.258 -19.406 1 86.88 208 GLU A C 1
ATOM 1596 O O . GLU A 1 208 ? 11.5 -12.477 -19.453 1 86.88 208 GLU A O 1
ATOM 1601 N N . PHE A 1 209 ? 10.883 -10.477 -18.719 1 89.75 209 PHE A N 1
ATOM 1602 C CA . PHE A 1 209 ? 9.594 -10.93 -18.203 1 89.75 209 PHE A CA 1
ATOM 1603 C C . PHE A 1 209 ? 8.789 -11.625 -19.297 1 89.75 209 PHE A C 1
ATOM 1605 O O . PHE A 1 209 ? 8.609 -11.078 -20.391 1 89.75 209 PHE A O 1
ATOM 1612 N N . PRO A 1 210 ? 8.453 -12.844 -19 1 81.25 210 PRO A N 1
ATOM 1613 C CA . PRO A 1 210 ? 7.738 -13.578 -20.047 1 81.25 210 PRO A CA 1
ATOM 1614 C C . PRO A 1 210 ? 6.371 -12.977 -20.359 1 81.25 210 PRO A C 1
ATOM 1616 O O . PRO A 1 210 ? 5.648 -12.57 -19.453 1 81.25 210 PRO A O 1
ATOM 1619 N N . ASN A 1 211 ? 6.152 -12.25 -21.469 1 66.5 211 ASN A N 1
ATOM 1620 C CA . ASN A 1 211 ? 4.879 -11.664 -21.875 1 66.5 211 ASN A CA 1
ATOM 1621 C C . ASN A 1 211 ? 3.924 -12.719 -22.422 1 66.5 211 ASN A C 1
ATOM 1623 O O . ASN A 1 211 ? 3.979 -13.055 -23.609 1 66.5 211 ASN A O 1
ATOM 1627 N N . ASP A 1 212 ? 3.807 -13.852 -21.859 1 56.12 212 ASP A N 1
ATOM 1628 C CA . ASP A 1 212 ? 3.111 -14.922 -22.562 1 56.12 212 ASP A CA 1
ATOM 1629 C C . ASP A 1 212 ? 1.621 -14.617 -22.688 1 56.12 212 ASP A C 1
ATOM 1631 O O . ASP A 1 212 ? 0.821 -15.516 -22.969 1 56.12 212 ASP A O 1
ATOM 1635 N N . GLY A 1 213 ? 1.321 -13.445 -22.797 1 51.34 213 GLY A N 1
ATOM 1636 C CA . GLY A 1 213 ? -0.085 -13.289 -23.125 1 51.34 213 GLY A CA 1
ATOM 1637 C C . GLY A 1 213 ? -1.015 -13.617 -21.969 1 51.34 213 GLY A C 1
ATOM 1638 O O . GLY A 1 213 ? -2.189 -13.922 -22.188 1 51.34 213 GLY A O 1
ATOM 1639 N N . TRP A 1 214 ? -0.415 -13.938 -20.953 1 49.22 214 TRP A N 1
ATOM 1640 C CA . TRP A 1 214 ? -1.31 -14.328 -19.859 1 49.22 214 TRP A CA 1
ATOM 1641 C C . TRP A 1 214 ? -2.311 -13.219 -19.562 1 49.22 214 TRP A C 1
ATOM 1643 O O . TRP A 1 214 ? -3.055 -13.297 -18.578 1 49.22 214 TRP A O 1
ATOM 1653 N N . ARG A 1 215 ? -2.357 -12.281 -20.406 1 40.44 215 ARG A N 1
ATOM 1654 C CA . ARG A 1 215 ? -3.4 -11.273 -20.234 1 40.44 215 ARG A CA 1
ATOM 1655 C C . ARG A 1 215 ? -4.777 -11.93 -20.172 1 40.44 215 ARG A C 1
ATOM 1657 O O . ARG A 1 215 ? -5.039 -12.914 -20.859 1 40.44 215 ARG A O 1
ATOM 1664 N N . MET B 1 1 ? 16.375 43.375 36.531 1 36.72 1 MET B N 1
ATOM 1665 C CA . MET B 1 1 ? 15.172 42.625 36.25 1 36.72 1 MET B CA 1
ATOM 1666 C C . MET B 1 1 ? 14.82 42.656 34.75 1 36.72 1 MET B C 1
ATOM 1668 O O . MET B 1 1 ? 14.281 43.656 34.281 1 36.72 1 MET B O 1
ATOM 1672 N N . MET B 1 2 ? 15.664 42.312 33.75 1 42.75 2 MET B N 1
ATOM 1673 C CA . MET B 1 2 ? 15.578 42.312 32.312 1 42.75 2 MET B CA 1
ATOM 1674 C C . MET B 1 2 ? 14.305 41.625 31.828 1 42.75 2 MET B C 1
ATOM 1676 O O . MET B 1 2 ? 14.109 40.438 32.094 1 42.75 2 MET B O 1
ATOM 1680 N N . ALA B 1 3 ? 13.148 42.281 32.031 1 49.34 3 ALA B N 1
ATOM 1681 C CA . ALA B 1 3 ? 11.812 41.844 31.641 1 49.34 3 ALA B CA 1
ATOM 1682 C C . ALA B 1 3 ? 11.836 41.125 30.281 1 49.34 3 ALA B C 1
ATOM 1684 O O . ALA B 1 3 ? 12.398 41.656 29.312 1 49.34 3 ALA B O 1
ATOM 1685 N N . SER B 1 4 ? 12.023 39.812 30.188 1 49.22 4 SER B N 1
ATOM 1686 C CA . SER B 1 4 ? 11.906 38.969 29.016 1 49.22 4 SER B CA 1
ATOM 1687 C C . SER B 1 4 ? 10.82 39.5 28.062 1 49.22 4 SER B C 1
ATOM 1689 O O . SER B 1 4 ? 9.664 39.594 28.469 1 49.22 4 SER B O 1
ATOM 1691 N N . GLU B 1 5 ? 10.977 40.594 27.359 1 47.16 5 GLU B N 1
ATOM 1692 C CA . GLU B 1 5 ? 10.078 41.062 26.312 1 47.16 5 GLU B CA 1
ATOM 1693 C C . GLU B 1 5 ? 9.445 39.906 25.562 1 47.16 5 GLU B C 1
ATOM 1695 O O . GLU B 1 5 ? 10.102 39.25 24.75 1 47.16 5 GLU B O 1
ATOM 1700 N N . VAL B 1 6 ? 8.758 38.906 26.281 1 54.41 6 VAL B N 1
ATOM 1701 C CA . VAL B 1 6 ? 7.918 37.969 25.547 1 54.41 6 VAL B CA 1
ATOM 1702 C C . VAL B 1 6 ? 7.309 38.688 24.328 1 54.41 6 VAL B C 1
ATOM 1704 O O . VAL B 1 6 ? 6.488 39.594 24.484 1 54.41 6 VAL B O 1
ATOM 1707 N N . GLY B 1 7 ? 8.086 39.094 23.406 1 57.81 7 GLY B N 1
ATOM 1708 C CA . GLY B 1 7 ? 7.695 39.75 22.172 1 57.81 7 GLY B CA 1
ATOM 1709 C C . GLY B 1 7 ? 6.305 39.375 21.703 1 57.81 7 GLY B C 1
ATOM 1710 O O . GLY B 1 7 ? 5.93 38.188 21.75 1 57.81 7 GLY B O 1
ATOM 1711 N N . ARG B 1 8 ? 5.324 40.219 21.797 1 70.12 8 ARG B N 1
ATOM 1712 C CA . ARG B 1 8 ? 3.938 40.125 21.359 1 70.12 8 ARG B CA 1
ATOM 1713 C C . ARG B 1 8 ? 3.844 39.438 19.984 1 70.12 8 ARG B C 1
ATOM 1715 O O . ARG B 1 8 ? 4.461 39.906 19.016 1 70.12 8 ARG B O 1
ATOM 1722 N N . ARG B 1 9 ? 3.436 38.219 19.969 1 75.56 9 ARG B N 1
ATOM 1723 C CA . ARG B 1 9 ? 3.27 37.5 18.703 1 75.56 9 ARG B CA 1
ATOM 1724 C C . ARG B 1 9 ? 2.389 38.281 17.75 1 75.56 9 ARG B C 1
ATOM 1726 O O . ARG B 1 9 ? 1.363 38.844 18.141 1 75.56 9 ARG B O 1
ATOM 1733 N N . SER B 1 10 ? 2.855 38.562 16.578 1 86.56 10 SER B N 1
ATOM 1734 C CA . SER B 1 10 ? 2.074 39.219 15.531 1 86.56 10 SER B CA 1
ATOM 1735 C C . SER B 1 10 ? 0.83 38.406 15.188 1 86.56 10 SER B C 1
ATOM 1737 O O . SER B 1 10 ? 0.73 37.219 15.555 1 86.56 10 SER B O 1
ATOM 1739 N N . ARG B 1 11 ? -0.283 39.062 14.711 1 85.56 11 ARG B N 1
ATOM 1740 C CA . ARG B 1 11 ? -1.51 38.406 14.281 1 85.56 11 ARG B CA 1
ATOM 1741 C C . ARG B 1 11 ? -1.204 37.25 13.344 1 85.56 11 ARG B C 1
ATOM 1743 O O . ARG B 1 11 ? -1.85 36.188 13.414 1 85.56 11 ARG B O 1
ATOM 1750 N N . ALA B 1 12 ? -0.218 37.5 12.531 1 87 12 ALA B N 1
ATOM 1751 C CA . ALA B 1 12 ? 0.183 36.469 11.586 1 87 12 ALA B CA 1
ATOM 1752 C C . ALA B 1 12 ? 0.795 35.281 12.305 1 87 12 ALA B C 1
ATOM 1754 O O . ALA B 1 12 ? 0.549 34.125 11.93 1 87 12 ALA B O 1
ATOM 1755 N N . GLU B 1 13 ? 1.579 35.469 13.305 1 87.19 13 GLU B N 1
ATOM 1756 C CA . GLU B 1 13 ? 2.197 34.406 14.078 1 87.19 13 GLU B CA 1
ATOM 1757 C C . GLU B 1 13 ? 1.149 33.594 14.836 1 87.19 13 GLU B C 1
ATOM 1759 O O . GLU B 1 13 ? 1.226 32.375 14.883 1 87.19 13 GLU B O 1
ATOM 1764 N N . ILE B 1 14 ? 0.208 34.281 15.398 1 86.75 14 ILE B N 1
ATOM 1765 C CA . ILE B 1 14 ? -0.865 33.625 16.141 1 86.75 14 ILE B CA 1
ATOM 1766 C C . ILE B 1 14 ? -1.685 32.75 15.188 1 86.75 14 ILE B C 1
ATOM 1768 O O . ILE B 1 14 ? -2.008 31.609 15.508 1 86.75 14 ILE B O 1
ATOM 1772 N N . ALA B 1 15 ? -1.989 33.281 14.039 1 88 15 ALA B N 1
ATOM 1773 C CA . ALA B 1 15 ? -2.754 32.562 13.039 1 88 15 ALA B CA 1
ATOM 1774 C C . ALA B 1 15 ? -1.997 31.297 12.578 1 88 15 ALA B C 1
ATOM 1776 O O . ALA B 1 15 ? -2.594 30.234 12.391 1 88 15 ALA B O 1
ATOM 1777 N N . ALA B 1 16 ? -0.743 31.5 12.469 1 90.12 16 ALA B N 1
ATOM 1778 C CA . ALA B 1 16 ? 0.09 30.391 12.039 1 90.12 16 ALA B CA 1
ATOM 1779 C C . ALA B 1 16 ? 0.141 29.297 13.109 1 90.12 16 ALA B C 1
ATOM 1781 O O . ALA B 1 16 ? 0.095 28.109 12.789 1 90.12 16 ALA B O 1
ATOM 1782 N N . GLU B 1 17 ? 0.233 29.688 14.266 1 90.56 17 GLU B N 1
ATOM 1783 C CA . GLU B 1 17 ? 0.252 28.734 15.375 1 90.56 17 GLU B CA 1
ATOM 1784 C C . GLU B 1 17 ? -1.076 28 15.492 1 90.56 17 GLU B C 1
ATOM 1786 O O . GLU B 1 17 ? -1.1 26.781 15.734 1 90.56 17 GLU B O 1
ATOM 1791 N N . THR B 1 18 ? -2.119 28.781 15.344 1 91.81 18 THR B N 1
ATOM 1792 C CA . THR B 1 18 ? -3.445 28.172 15.391 1 91.81 18 THR B CA 1
ATOM 1793 C C . THR B 1 18 ? -3.615 27.156 14.258 1 91.81 18 THR B C 1
ATOM 1795 O O . THR B 1 18 ? -4.125 26.062 14.461 1 91.81 18 THR B O 1
ATOM 1798 N N . ARG B 1 19 ? -3.199 27.547 13.141 1 93.81 19 ARG B N 1
ATOM 1799 C CA . ARG B 1 19 ? -3.277 26.672 11.984 1 93.81 19 ARG B CA 1
ATOM 1800 C C . ARG B 1 19 ? -2.498 25.375 12.227 1 93.81 19 ARG B C 1
ATOM 1802 O O . ARG B 1 19 ? -2.986 24.281 11.93 1 93.81 19 ARG B O 1
ATOM 1809 N N . GLU B 1 20 ? -1.33 25.516 12.773 1 93.12 20 GLU B N 1
ATOM 1810 C CA . GLU B 1 20 ? -0.496 24.359 13.055 1 93.12 20 GLU B CA 1
ATOM 1811 C C . GLU B 1 20 ? -1.144 23.453 14.109 1 93.12 20 GLU B C 1
ATOM 1813 O O . GLU B 1 20 ? -1.089 22.234 14 1 93.12 20 GLU B O 1
ATOM 1818 N N . ALA B 1 21 ? -1.691 24.062 15.078 1 94.12 21 ALA B N 1
ATOM 1819 C CA . ALA B 1 21 ? -2.387 23.297 16.109 1 94.1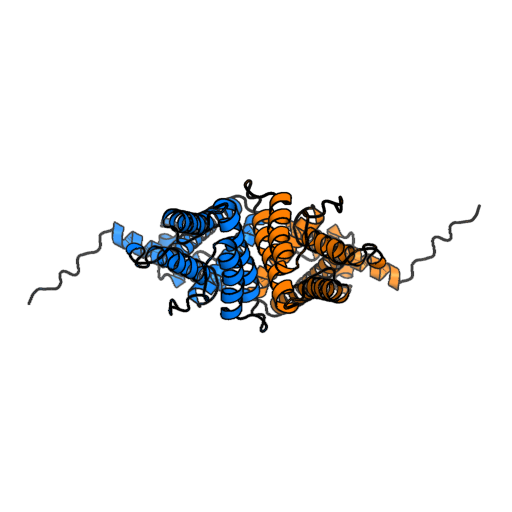2 21 ALA B CA 1
ATOM 1820 C C . ALA B 1 21 ? -3.547 22.516 15.523 1 94.12 21 ALA B C 1
ATOM 1822 O O . ALA B 1 21 ? -3.762 21.344 15.883 1 94.12 21 ALA B O 1
ATOM 1823 N N . ILE B 1 22 ? -4.211 23.125 14.625 1 95.12 22 ILE B N 1
ATOM 1824 C CA . ILE B 1 22 ? -5.344 22.484 13.969 1 95.12 22 ILE B CA 1
ATOM 1825 C C . ILE B 1 22 ? -4.855 21.312 13.117 1 95.12 22 ILE B C 1
ATOM 1827 O O . ILE B 1 22 ? -5.418 20.219 13.18 1 95.12 22 ILE B O 1
ATOM 1831 N N . LEU B 1 23 ? -3.844 21.547 12.422 1 95 23 LEU B N 1
ATOM 1832 C CA . LEU B 1 23 ? -3.316 20.516 11.539 1 95 23 LEU B CA 1
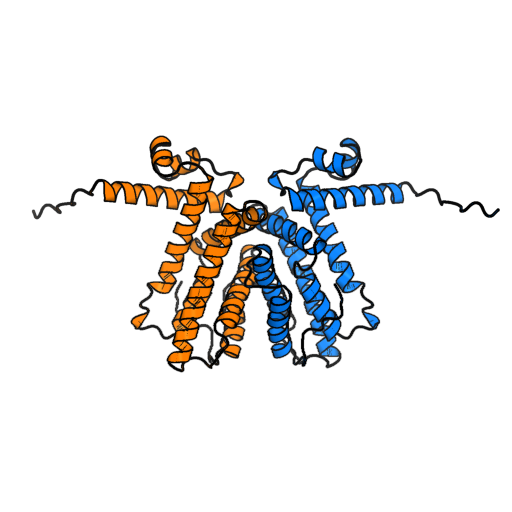ATOM 1833 C C . LEU B 1 23 ? -2.771 19.344 12.336 1 95 23 LEU B C 1
ATOM 1835 O O . LEU B 1 23 ? -2.992 18.188 11.977 1 95 23 LEU B O 1
ATOM 1839 N N . SER B 1 24 ? -2.104 19.672 13.414 1 93.75 24 SER B N 1
ATOM 1840 C CA . SER B 1 24 ? -1.594 18.609 14.289 1 93.75 24 SER B CA 1
ATOM 1841 C C . SER B 1 24 ? -2.73 17.781 14.875 1 93.75 24 SER B C 1
ATOM 1843 O O . SER B 1 24 ? -2.664 16.547 14.898 1 93.75 24 SER B O 1
ATOM 1845 N N . ALA B 1 25 ? -3.744 18.438 15.297 1 94.69 25 ALA B N 1
ATOM 1846 C CA . ALA B 1 25 ? -4.922 17.766 15.844 1 94.69 25 ALA B CA 1
ATOM 1847 C C . ALA B 1 25 ? -5.602 16.906 14.781 1 94.69 25 ALA B C 1
ATOM 1849 O O . ALA B 1 25 ? -6.008 15.773 15.055 1 94.69 25 ALA B O 1
ATOM 1850 N N . ALA B 1 26 ? -5.727 17.469 13.617 1 94.12 26 ALA B N 1
ATOM 1851 C CA . ALA B 1 26 ? -6.348 16.75 12.516 1 94.12 26 ALA B CA 1
ATOM 1852 C C . ALA B 1 26 ? -5.566 15.469 12.195 1 94.12 26 ALA B C 1
ATOM 1854 O O . ALA B 1 26 ? -6.156 14.398 12.023 1 94.12 26 ALA B O 1
ATOM 1855 N N . CYS B 1 27 ? -4.254 15.578 12.141 1 92.69 27 CYS B N 1
ATOM 1856 C CA . CYS B 1 27 ? -3.41 14.422 11.867 1 92.69 27 CYS B CA 1
ATOM 1857 C C . CYS B 1 27 ? -3.639 13.32 12.898 1 92.69 27 CYS B C 1
ATOM 1859 O O . CYS B 1 27 ? -3.805 12.156 12.547 1 92.69 27 CYS B O 1
ATOM 1861 N N . ALA B 1 28 ? -3.701 13.75 14.102 1 91.69 28 ALA B N 1
ATOM 1862 C CA . ALA B 1 28 ? -3.898 12.789 15.188 1 91.69 28 ALA B CA 1
ATOM 1863 C C . ALA B 1 28 ? -5.25 12.094 15.062 1 91.69 28 ALA B C 1
ATOM 1865 O O . ALA B 1 28 ? -5.336 10.867 15.125 1 91.69 28 ALA B O 1
ATOM 1866 N N . ILE B 1 29 ? -6.258 12.812 14.844 1 92.25 29 ILE B N 1
ATOM 1867 C CA . ILE B 1 29 ? -7.609 12.266 14.812 1 92.25 29 ILE B CA 1
ATOM 1868 C C . ILE B 1 29 ? -7.781 11.391 13.57 1 92.25 29 ILE B C 1
ATOM 1870 O O . ILE B 1 29 ? -8.359 10.305 13.656 1 92.25 29 ILE B O 1
ATOM 1874 N N . ILE B 1 30 ? -7.254 11.812 12.484 1 90.38 30 ILE B N 1
ATOM 1875 C CA . ILE B 1 30 ? -7.387 11.047 11.25 1 90.38 30 ILE B CA 1
ATOM 1876 C C . ILE B 1 30 ? -6.641 9.719 11.375 1 90.38 30 ILE B C 1
ATOM 1878 O O . ILE B 1 30 ? -7.145 8.68 10.961 1 90.38 30 ILE B O 1
ATOM 1882 N N . SER B 1 31 ? -5.48 9.812 11.953 1 89.06 31 SER B N 1
ATOM 1883 C CA . SER B 1 31 ? -4.699 8.594 12.141 1 89.06 31 SER B CA 1
ATOM 1884 C C . SER B 1 31 ? -5.406 7.621 13.078 1 89.06 31 SER B C 1
ATOM 1886 O O . SER B 1 31 ? -5.328 6.402 12.891 1 89.06 31 SER B O 1
ATOM 1888 N N . GLU B 1 32 ? -6.152 8.125 14.055 1 87.12 32 GLU B N 1
ATOM 1889 C CA . GLU B 1 32 ? -6.793 7.309 15.086 1 87.12 32 GLU B CA 1
ATOM 1890 C C . GLU B 1 32 ? -8.156 6.805 14.633 1 87.12 32 GLU B C 1
ATOM 1892 O O . GLU B 1 32 ? -8.508 5.648 14.859 1 87.12 32 GLU B O 1
ATOM 1897 N N . GLU B 1 33 ? -8.898 7.703 13.875 1 87.19 33 GLU B N 1
ATOM 1898 C CA . GLU B 1 33 ? -10.312 7.422 13.648 1 87.19 33 GLU B CA 1
ATOM 1899 C C . GLU B 1 33 ? -10.594 7.168 12.164 1 87.19 33 GLU B C 1
ATOM 1901 O O . GLU B 1 33 ? -11.633 6.621 11.812 1 87.19 33 GLU B O 1
ATOM 1906 N N . GLY B 1 34 ? -9.664 7.543 11.398 1 86.81 34 GLY B N 1
ATOM 1907 C CA . GLY B 1 34 ? -9.93 7.492 9.969 1 86.81 34 GLY B CA 1
ATOM 1908 C C . GLY B 1 34 ? -10.633 8.727 9.445 1 86.81 34 GLY B C 1
ATOM 1909 O O . GLY B 1 34 ? -11.234 9.484 10.219 1 86.81 34 GLY B O 1
ATOM 1910 N N . PHE B 1 35 ? -10.609 8.945 8.18 1 83.56 35 PHE B N 1
ATOM 1911 C CA . PHE B 1 35 ? -11.133 10.164 7.574 1 83.56 35 PHE B CA 1
ATOM 1912 C C . PHE B 1 35 ? -12.656 10.172 7.598 1 83.56 35 PHE B C 1
ATOM 1914 O O . PHE B 1 35 ? -13.273 11.211 7.82 1 83.56 35 PHE B O 1
ATOM 1921 N N . GLU B 1 36 ? -13.234 9.016 7.328 1 79.19 36 GLU B N 1
ATOM 1922 C CA . GLU B 1 36 ? -14.688 8.992 7.188 1 79.19 36 GLU B CA 1
ATOM 1923 C C . GLU B 1 36 ? -15.375 9.328 8.508 1 79.19 36 GLU B C 1
ATOM 1925 O O . GLU B 1 36 ? -16.5 9.812 8.523 1 79.19 36 GLU B O 1
ATOM 1930 N N . SER B 1 37 ? -14.688 9.203 9.547 1 82.12 37 SER B N 1
ATOM 1931 C CA . SER B 1 37 ? -15.289 9.406 10.859 1 82.12 37 SER B CA 1
ATOM 1932 C C . SER B 1 37 ? -14.961 10.789 11.414 1 82.12 37 SER B C 1
ATOM 1934 O O . SER B 1 37 ? -15.523 11.203 12.43 1 82.12 37 SER B O 1
ATOM 1936 N N . ILE B 1 38 ? -14.148 11.477 10.773 1 85.75 38 ILE B N 1
ATOM 1937 C CA . ILE B 1 38 ? -13.68 12.742 11.344 1 85.75 38 ILE B CA 1
ATOM 1938 C C . ILE B 1 38 ? -14.75 13.812 11.156 1 85.75 38 ILE B C 1
ATOM 1940 O O . ILE B 1 38 ? -15.453 13.828 10.148 1 85.75 38 ILE B O 1
ATOM 1944 N N . ARG B 1 39 ? -14.891 14.648 12.211 1 91.25 39 ARG B N 1
ATOM 1945 C CA . ARG B 1 39 ? -15.742 15.828 12.172 1 91.25 39 ARG B CA 1
ATOM 1946 C C . ARG B 1 39 ? -14.953 17.078 12.531 1 91.25 39 ARG B C 1
ATOM 1948 O O . ARG B 1 39 ? -14.047 17.031 13.367 1 91.25 39 ARG B O 1
ATOM 1955 N N . MET B 1 40 ? -15.43 18.172 11.914 1 93.44 40 MET B N 1
ATOM 1956 C CA . MET B 1 40 ? -14.766 19.438 12.18 1 93.44 40 MET B CA 1
ATOM 1957 C C . MET B 1 40 ? -14.773 19.75 13.664 1 93.44 40 MET B C 1
ATOM 1959 O O . MET B 1 40 ? -13.773 20.219 14.219 1 93.44 40 MET B O 1
ATOM 1963 N N . ARG B 1 41 ? -15.836 19.391 14.234 1 93.81 41 ARG B N 1
ATOM 1964 C CA . ARG B 1 41 ? -15.992 19.688 15.656 1 93.81 41 ARG B CA 1
ATOM 1965 C C . ARG B 1 41 ? -14.992 18.891 16.484 1 93.81 41 ARG B C 1
ATOM 1967 O O . ARG B 1 41 ? -14.461 19.406 17.484 1 93.81 41 ARG B O 1
ATOM 1974 N N . MET B 1 42 ? -14.719 17.672 16.172 1 94.12 42 MET B N 1
ATOM 1975 C CA . MET B 1 42 ? -13.742 16.828 16.859 1 94.12 42 MET B CA 1
ATOM 1976 C C . MET B 1 42 ? -12.352 17.453 16.797 1 94.12 42 MET B C 1
ATOM 1978 O O . MET B 1 42 ? -11.633 17.469 17.797 1 94.12 42 MET B O 1
ATOM 1982 N N . VAL B 1 43 ? -12 18.016 15.633 1 95.5 43 VAL B N 1
ATOM 1983 C CA . VAL B 1 43 ? -10.688 18.609 15.414 1 95.5 43 VAL B CA 1
ATOM 1984 C C . VAL B 1 43 ? -10.562 19.906 16.219 1 95.5 43 VAL B C 1
ATOM 1986 O O . VAL B 1 43 ? -9.539 20.156 16.859 1 95.5 43 VAL B O 1
ATOM 1989 N N . ALA B 1 44 ? -11.656 20.672 16.141 1 96.12 44 ALA B N 1
ATOM 1990 C CA . ALA B 1 44 ? -11.664 21.922 16.891 1 96.12 44 ALA B CA 1
ATOM 1991 C C . ALA B 1 44 ? -11.445 21.688 18.375 1 96.12 44 ALA B C 1
ATOM 1993 O O . ALA B 1 44 ? -10.602 22.344 19 1 96.12 44 ALA B O 1
ATOM 1994 N N . GLU B 1 45 ? -12.141 20.75 18.875 1 96.5 45 GLU B N 1
ATOM 1995 C CA . GLU B 1 45 ? -12.055 20.406 20.281 1 96.5 45 GLU B CA 1
ATOM 1996 C C . GLU B 1 45 ? -10.648 19.938 20.656 1 96.5 45 GLU B C 1
ATOM 1998 O O . GLU B 1 45 ? -10.078 20.391 21.656 1 96.5 45 GLU B O 1
ATOM 2003 N N . ARG B 1 46 ? -10.062 19.125 19.875 1 95.06 46 ARG B N 1
ATOM 2004 C CA . ARG B 1 46 ? -8.727 18.594 20.141 1 95.06 46 ARG B CA 1
ATOM 2005 C C . ARG B 1 46 ? -7.672 19.703 20.031 1 95.06 46 ARG B C 1
ATOM 2007 O O . ARG B 1 46 ? -6.688 19.703 20.766 1 95.06 46 ARG B O 1
ATOM 2014 N N . ALA B 1 47 ? -7.84 20.609 19.141 1 95.5 47 ALA B N 1
ATOM 2015 C CA . ALA B 1 47 ? -6.895 21.703 18.891 1 95.5 47 ALA B CA 1
ATOM 2016 C C . ALA B 1 47 ? -7.066 22.812 19.922 1 95.5 47 ALA B C 1
ATOM 2018 O O . ALA B 1 47 ? -6.227 23.719 20.016 1 95.5 47 ALA B O 1
ATOM 2019 N N . GLY B 1 48 ? -8.203 22.781 20.625 1 96.12 48 GLY B N 1
ATOM 2020 C CA . GLY B 1 48 ? -8.477 23.812 21.609 1 96.12 48 GLY B CA 1
ATOM 2021 C C . GLY B 1 48 ? -8.914 25.125 21 1 96.12 48 GLY B C 1
ATOM 2022 O O . GLY B 1 48 ? -8.547 26.203 21.484 1 96.12 48 GLY B O 1
ATOM 2023 N N . VAL B 1 49 ? -9.586 25.031 19.859 1 95.38 49 VAL B N 1
ATOM 2024 C CA . VAL B 1 49 ? -10.086 26.234 19.188 1 95.38 49 VAL B CA 1
ATOM 2025 C C . VAL B 1 49 ? -11.594 26.125 19 1 95.38 49 VAL B C 1
ATOM 2027 O O . VAL B 1 49 ? -12.172 25.047 19.188 1 95.38 49 VAL B O 1
ATOM 2030 N N . SER B 1 50 ? -12.164 27.25 18.609 1 93.69 50 SER B N 1
ATOM 2031 C CA . SER B 1 50 ? -13.586 27.219 18.281 1 93.69 50 SER B CA 1
ATOM 2032 C C . SER B 1 50 ? -13.828 26.641 16.891 1 93.69 50 SER B C 1
ATOM 2034 O O . SER B 1 50 ? -12.945 26.688 16.031 1 93.69 50 SER B O 1
ATOM 2036 N N . THR B 1 51 ? -14.977 26.062 16.688 1 93.38 51 THR B N 1
ATOM 2037 C CA . THR B 1 51 ? -15.359 25.578 15.375 1 93.38 51 THR B CA 1
ATOM 2038 C C . THR B 1 51 ? -15.32 26.703 14.344 1 93.38 51 THR B C 1
ATOM 2040 O O . THR B 1 51 ? -14.953 26.484 13.188 1 93.38 51 THR B O 1
ATOM 2043 N N . ALA B 1 52 ? -15.688 27.906 14.797 1 91.81 52 ALA B N 1
ATOM 2044 C CA . ALA B 1 52 ? -15.648 29.078 13.922 1 91.81 52 ALA B CA 1
ATOM 2045 C C . ALA B 1 52 ? -14.227 29.359 13.453 1 91.81 52 ALA B C 1
ATOM 2047 O O . ALA B 1 52 ? -13.984 29.609 12.273 1 91.81 52 ALA B O 1
ATOM 2048 N N . ALA B 1 53 ? -13.352 29.344 14.336 1 91.31 53 ALA B N 1
ATOM 2049 C CA . ALA B 1 53 ? -11.938 29.562 14.023 1 91.31 53 ALA B CA 1
ATOM 2050 C C . ALA B 1 53 ? -11.43 28.5 13.047 1 91.31 53 ALA B C 1
ATOM 2052 O O . ALA B 1 53 ? -10.656 28.812 12.141 1 91.31 53 ALA B O 1
ATOM 2053 N N . LEU B 1 54 ? -11.805 27.203 13.25 1 94.81 54 LEU B N 1
ATOM 2054 C CA . LEU B 1 54 ? -11.414 26.125 12.352 1 94.81 54 LEU B CA 1
ATOM 2055 C C . LEU B 1 54 ? -11.922 26.391 10.938 1 94.81 54 LEU B C 1
ATOM 2057 O O . LEU B 1 54 ? -11.18 26.219 9.969 1 94.81 54 LEU B O 1
ATOM 2061 N N . HIS B 1 55 ? -13.148 26.906 10.867 1 93.06 55 HIS B N 1
ATOM 2062 C CA . HIS B 1 55 ? -13.75 27.156 9.562 1 93.06 55 HIS B CA 1
ATOM 2063 C C . HIS B 1 55 ? -13.117 28.359 8.875 1 93.06 55 HIS B C 1
ATOM 2065 O O . HIS B 1 55 ? -13.078 28.422 7.645 1 93.06 55 HIS B O 1
ATOM 2071 N N . TYR B 1 56 ? -12.688 29.219 9.734 1 90.56 56 TYR B N 1
ATOM 2072 C CA . TYR B 1 56 ? -11.953 30.359 9.195 1 90.56 56 TYR B CA 1
ATOM 2073 C C . TYR B 1 56 ? -10.719 29.891 8.43 1 90.56 56 TYR B C 1
ATOM 2075 O O . TYR B 1 56 ? -10.414 30.406 7.359 1 90.56 56 TYR B O 1
ATOM 2083 N N . HIS B 1 57 ? -10.062 28.875 8.953 1 91.88 57 HIS B N 1
ATOM 2084 C CA . HIS B 1 57 ? -8.82 28.391 8.359 1 91.88 57 HIS B CA 1
ATOM 2085 C C . HIS B 1 57 ? -9.094 27.328 7.301 1 91.88 57 HIS B C 1
ATOM 2087 O O . HIS B 1 57 ? -8.328 27.203 6.34 1 91.88 57 HIS B O 1
ATOM 2093 N N . PHE B 1 58 ? -10.133 26.484 7.535 1 93.81 58 PHE B N 1
ATOM 2094 C CA . PHE B 1 58 ? -10.422 25.359 6.656 1 93.81 58 PHE B CA 1
ATOM 2095 C C . PHE B 1 58 ? -11.914 25.297 6.34 1 93.81 58 PHE B C 1
ATOM 2097 O O . PHE B 1 58 ? -12.734 25.109 7.238 1 93.81 58 PHE B O 1
ATOM 2104 N N . ASP B 1 59 ? -12.188 25.312 5.117 1 89.44 59 ASP B N 1
ATOM 2105 C CA . ASP B 1 59 ? -13.555 25.422 4.617 1 89.44 59 ASP B CA 1
ATOM 2106 C C . ASP B 1 59 ? -14.352 24.156 4.934 1 89.44 59 ASP B C 1
ATOM 2108 O O . ASP B 1 59 ? -15.508 24.234 5.348 1 89.44 59 ASP B O 1
ATOM 2112 N N . ASN B 1 60 ? -13.711 23.062 4.691 1 90.75 60 ASN B N 1
ATOM 2113 C CA . ASN B 1 60 ? -14.398 21.797 4.879 1 90.75 60 ASN B CA 1
ATOM 2114 C C . ASN B 1 60 ? -13.43 20.672 5.234 1 90.75 60 ASN B C 1
ATOM 2116 O O . ASN B 1 60 ? -12.211 20.891 5.266 1 90.75 60 ASN B O 1
ATOM 2120 N N . ARG B 1 61 ? -13.961 19.562 5.539 1 90.81 61 ARG B N 1
ATOM 2121 C CA . ARG B 1 61 ? -13.195 18.406 6.023 1 90.81 61 ARG B CA 1
ATOM 2122 C C . ARG B 1 61 ? -12.211 17.922 4.973 1 90.81 61 ARG B C 1
ATOM 2124 O O . ARG B 1 61 ? -11.102 17.484 5.305 1 90.81 61 ARG B O 1
ATOM 2131 N N . GLU B 1 62 ? -12.547 18.078 3.701 1 91.06 62 GLU B N 1
ATOM 2132 C CA . GLU B 1 62 ? -11.688 17.625 2.617 1 91.06 62 GLU B CA 1
ATOM 2133 C C . GLU B 1 62 ? -10.43 18.469 2.512 1 91.06 62 GLU B C 1
ATOM 2135 O O . GLU B 1 62 ? -9.32 17.953 2.363 1 91.06 62 GLU B O 1
ATOM 2140 N N . LYS B 1 63 ? -10.648 19.734 2.604 1 92.5 63 LYS B N 1
ATOM 2141 C CA . LYS B 1 63 ? -9.508 20.656 2.562 1 92.5 63 LYS B CA 1
ATOM 2142 C C . LYS B 1 63 ? -8.625 20.484 3.789 1 92.5 63 LYS B C 1
ATOM 2144 O O . LYS B 1 63 ? -7.395 20.516 3.682 1 92.5 63 LYS B O 1
ATOM 2149 N N . LEU B 1 64 ? -9.289 20.312 4.914 1 93.81 64 LEU B N 1
ATOM 2150 C CA . LEU B 1 64 ? -8.531 20.062 6.137 1 93.81 64 LEU B CA 1
ATOM 2151 C C . LEU B 1 64 ? -7.703 18.781 6 1 93.81 64 LEU B C 1
ATOM 2153 O O . LEU B 1 64 ? -6.531 18.766 6.387 1 93.81 64 LEU B O 1
ATOM 2157 N N . PHE B 1 65 ? -8.289 17.781 5.449 1 92.31 65 PHE B N 1
ATOM 2158 C CA . PHE B 1 65 ? -7.613 16.516 5.242 1 92.31 65 PHE B CA 1
ATOM 2159 C C . PHE B 1 65 ? -6.383 16.688 4.359 1 92.31 65 PHE B C 1
ATOM 2161 O O . PHE B 1 65 ? -5.289 16.25 4.711 1 92.31 65 PHE B O 1
ATOM 2168 N N . ALA B 1 66 ? -6.52 17.312 3.252 1 93 66 ALA B N 1
ATOM 2169 C CA . ALA B 1 66 ? -5.434 17.516 2.297 1 93 66 ALA B CA 1
ATOM 2170 C C . ALA B 1 66 ? -4.285 18.297 2.932 1 93 66 ALA B C 1
ATOM 2172 O O . ALA B 1 66 ? -3.121 17.922 2.801 1 93 66 ALA B O 1
ATOM 2173 N N . GLU B 1 67 ? -4.637 19.281 3.676 1 94 67 GLU B N 1
ATOM 2174 C CA . GLU B 1 67 ? -3.607 20.109 4.289 1 94 67 GLU B CA 1
ATOM 2175 C C . GLU B 1 67 ? -2.928 19.391 5.449 1 94 67 GLU B C 1
ATOM 2177 O O . GLU B 1 67 ? -1.733 19.578 5.691 1 94 67 GLU B O 1
ATOM 2182 N N . ALA B 1 68 ? -3.717 18.625 6.16 1 93.69 68 ALA B N 1
ATOM 2183 C CA . ALA B 1 68 ? -3.135 17.828 7.23 1 93.69 68 ALA B CA 1
ATOM 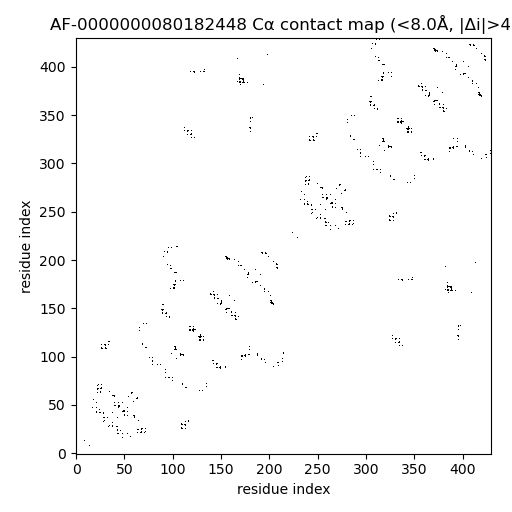2184 C C . ALA B 1 68 ? -2.111 16.844 6.684 1 93.69 68 ALA B C 1
ATOM 2186 O O . ALA B 1 68 ? -1.048 16.641 7.277 1 93.69 68 ALA B O 1
ATOM 2187 N N . LEU B 1 69 ? -2.393 16.25 5.562 1 92 69 LEU B N 1
ATOM 2188 C CA . LEU B 1 69 ? -1.486 15.297 4.926 1 92 69 LEU B CA 1
ATOM 2189 C C . LEU B 1 69 ? -0.216 15.992 4.449 1 92 69 LEU B C 1
ATOM 2191 O O . LEU B 1 69 ? 0.89 15.492 4.668 1 92 69 LEU B O 1
ATOM 2195 N N . ARG B 1 70 ? -0.395 17.141 3.867 1 91.94 70 ARG B N 1
ATOM 2196 C CA . ARG B 1 70 ? 0.767 17.906 3.422 1 91.94 70 ARG B CA 1
ATOM 2197 C C . ARG B 1 70 ? 1.639 18.312 4.605 1 91.94 70 ARG B C 1
ATOM 2199 O O . ARG B 1 70 ? 2.865 18.219 4.539 1 91.94 70 ARG B O 1
ATOM 2206 N N . TYR B 1 71 ? 0.908 18.719 5.621 1 91.69 71 TYR B N 1
ATOM 2207 C CA . TYR B 1 71 ? 1.598 19.125 6.844 1 91.69 71 TYR B CA 1
ATOM 2208 C C . TYR B 1 71 ? 2.387 17.953 7.426 1 91.69 71 TYR B C 1
ATOM 2210 O O . TYR B 1 71 ? 3.564 18.094 7.766 1 91.69 71 TYR B O 1
ATOM 2218 N N . SER B 1 72 ? 1.764 16.812 7.531 1 88.56 72 SER B N 1
ATOM 2219 C CA . SER B 1 72 ? 2.416 15.617 8.062 1 88.56 72 SER B CA 1
ATOM 2220 C C . SER B 1 72 ? 3.609 15.211 7.199 1 88.56 72 SER B C 1
ATOM 2222 O O . SER B 1 72 ? 4.691 14.945 7.723 1 88.56 72 SER B O 1
ATOM 2224 N N . PHE B 1 73 ? 3.463 15.203 5.902 1 86.25 73 PHE B N 1
ATOM 2225 C CA . PHE B 1 73 ? 4.508 14.836 4.957 1 86.25 73 PHE B CA 1
ATOM 2226 C C . PHE B 1 73 ? 5.707 15.766 5.078 1 86.25 73 PHE B C 1
ATOM 2228 O O . PHE B 1 73 ? 6.852 15.312 5.141 1 86.25 73 PHE B O 1
ATOM 2235 N N . GLU B 1 74 ? 5.426 17.016 5.164 1 83.38 74 GLU B N 1
ATOM 2236 C CA . GLU B 1 74 ? 6.484 18.016 5.262 1 83.38 74 GLU B CA 1
ATOM 2237 C C . GLU B 1 74 ? 7.238 17.891 6.586 1 83.38 74 GLU B C 1
ATOM 2239 O O . GLU B 1 74 ? 8.461 18.031 6.621 1 83.38 74 GLU B O 1
ATOM 2244 N N . ASN B 1 75 ? 6.512 17.641 7.574 1 81.06 75 ASN B N 1
ATOM 2245 C CA . ASN B 1 75 ? 7.129 17.578 8.891 1 81.06 75 ASN B CA 1
ATOM 2246 C C . ASN B 1 75 ? 7.953 16.297 9.07 1 81.06 75 ASN B C 1
ATOM 2248 O O . ASN B 1 75 ? 9.016 16.328 9.688 1 81.06 75 ASN B O 1
ATOM 2252 N N . THR B 1 76 ? 7.531 15.266 8.539 1 75.44 76 THR B N 1
ATOM 2253 C CA . THR B 1 76 ? 8.289 14.023 8.609 1 75.44 76 THR B CA 1
ATOM 2254 C C . THR B 1 76 ? 9.414 14.016 7.586 1 75.44 76 THR B C 1
ATOM 2256 O O . THR B 1 76 ? 10.516 13.523 7.863 1 75.44 76 THR B O 1
ATOM 2259 N N . GLY B 1 77 ? 9.102 14.586 6.379 1 71.81 77 GLY B N 1
ATOM 2260 C CA . GLY B 1 77 ? 10.125 14.734 5.355 1 71.81 77 GLY B CA 1
ATOM 2261 C C . GLY B 1 77 ? 11.227 15.703 5.75 1 71.81 77 GLY B C 1
ATOM 2262 O O . GLY B 1 77 ? 12.375 15.539 5.332 1 71.81 77 GLY B O 1
ATOM 2263 N N . ARG B 1 78 ? 10.805 16.688 6.441 1 68.5 78 ARG B N 1
ATOM 2264 C CA . ARG B 1 78 ? 11.75 17.703 6.875 1 68.5 78 ARG B CA 1
ATOM 2265 C C . ARG B 1 78 ? 12.906 17.078 7.652 1 68.5 78 ARG B C 1
ATOM 2267 O O . ARG B 1 78 ? 14.055 17.484 7.496 1 68.5 78 ARG B O 1
ATOM 2274 N N . ASP B 1 79 ? 12.555 16.125 8.445 1 66.81 79 ASP B N 1
ATOM 2275 C CA . ASP B 1 79 ? 13.602 15.461 9.211 1 66.81 79 ASP B CA 1
ATOM 2276 C C . ASP B 1 79 ? 14.633 14.812 8.289 1 66.81 79 ASP B C 1
ATOM 2278 O O . ASP B 1 79 ? 15.828 14.789 8.602 1 66.81 79 ASP B O 1
ATOM 2282 N N . VAL B 1 80 ? 14.156 14.414 7.203 1 66.12 80 VAL B N 1
ATOM 2283 C CA . VAL B 1 80 ? 15.023 13.773 6.219 1 66.12 80 VAL B CA 1
ATOM 2284 C C . VAL B 1 80 ? 15.969 14.805 5.609 1 66.12 80 VAL B C 1
ATOM 2286 O O . VAL B 1 80 ? 17.172 14.547 5.473 1 66.12 80 VAL B O 1
ATOM 2289 N N . TYR B 1 81 ? 15.414 15.867 5.363 1 61.78 81 TYR B N 1
ATOM 2290 C CA . TYR B 1 81 ? 16.188 16.875 4.656 1 61.78 81 TYR B CA 1
ATOM 2291 C C . TYR B 1 81 ? 16.969 17.75 5.637 1 61.78 81 TYR B C 1
ATOM 2293 O O . TYR B 1 81 ? 18.016 18.297 5.297 1 61.78 81 TYR B O 1
ATOM 2301 N N . GLN B 1 82 ? 16.344 18.062 6.754 1 60.59 82 GLN B N 1
ATOM 2302 C CA . GLN B 1 82 ? 16.969 19 7.688 1 60.59 82 GLN B CA 1
ATOM 2303 C C . GLN B 1 82 ? 18.141 18.328 8.406 1 60.59 82 GLN B C 1
ATOM 2305 O O . GLN B 1 82 ? 19 19.016 8.977 1 60.59 82 GLN B O 1
ATOM 2310 N N . ALA B 1 83 ? 18.156 17.047 8.438 1 56.25 83 ALA B N 1
ATOM 2311 C CA . ALA B 1 83 ? 19.359 16.516 9.07 1 56.25 83 ALA B CA 1
ATOM 2312 C C . ALA B 1 83 ? 20.625 17.094 8.422 1 56.25 83 ALA B C 1
ATOM 2314 O O . ALA B 1 83 ? 20.594 17.469 7.246 1 56.25 83 ALA B O 1
ATOM 2315 N N . ASP B 1 84 ? 21.562 17.453 9.164 1 56.44 84 ASP B N 1
ATOM 2316 C CA . ASP B 1 84 ? 22.766 18.156 8.742 1 56.44 84 ASP B CA 1
ATOM 2317 C C . ASP B 1 84 ? 23.297 17.578 7.43 1 56.44 84 ASP B C 1
ATOM 2319 O O . ASP B 1 84 ? 24.234 16.781 7.43 1 56.44 84 ASP B O 1
ATOM 2323 N N . SER B 1 85 ? 22.547 17.766 6.336 1 56.66 85 SER B N 1
ATOM 2324 C CA . SER B 1 85 ? 22.734 17.359 4.945 1 56.66 85 SER B CA 1
ATOM 2325 C C . SER B 1 85 ? 24.156 17.672 4.461 1 56.66 85 SER B C 1
ATOM 2327 O O . SER B 1 85 ? 24.734 16.922 3.672 1 56.66 85 SER B O 1
ATOM 2329 N N . GLU B 1 86 ? 24.609 18.797 4.957 1 58.06 86 GLU B N 1
ATOM 2330 C CA . GLU B 1 86 ? 25.906 19.203 4.426 1 58.06 86 GLU B CA 1
ATOM 2331 C C . GLU B 1 86 ? 27 18.219 4.812 1 58.06 86 GLU B C 1
ATOM 2333 O O . GLU B 1 86 ? 28 18.078 4.102 1 58.06 86 GLU B O 1
ATOM 2338 N N . SER B 1 87 ? 26.75 17.516 5.902 1 64.44 87 SER B N 1
ATOM 2339 C CA . SER B 1 87 ? 27.844 16.641 6.32 1 64.44 87 SER B CA 1
ATOM 2340 C C . SER B 1 87 ? 27.5 15.172 6.055 1 64.44 87 SER B C 1
ATOM 2342 O O . SER B 1 87 ? 28.391 14.312 6.098 1 64.44 87 SER B O 1
ATOM 2344 N N . ASP B 1 88 ? 26.297 14.984 5.496 1 79.88 88 ASP B N 1
ATOM 2345 C CA . ASP B 1 88 ? 25.938 13.586 5.312 1 79.88 88 ASP B CA 1
ATOM 2346 C C . ASP B 1 88 ? 26.328 13.086 3.926 1 79.88 88 ASP B C 1
ATOM 2348 O O . ASP B 1 88 ? 26.188 13.805 2.936 1 79.88 88 ASP B O 1
ATOM 2352 N N . SER B 1 89 ? 27.047 11.984 3.957 1 88.19 89 SER B N 1
ATOM 2353 C CA . SER B 1 89 ? 27.25 11.305 2.684 1 88.19 89 SER B CA 1
ATOM 2354 C C . SER B 1 89 ? 25.922 10.938 2.033 1 88.19 89 SER B C 1
ATOM 2356 O O . SER B 1 89 ? 24.875 10.922 2.699 1 88.19 89 SER B O 1
ATOM 2358 N N . ALA B 1 90 ? 25.906 10.789 0.751 1 91 90 ALA B N 1
ATOM 2359 C CA . ALA B 1 90 ? 24.703 10.344 0.04 1 91 90 ALA B CA 1
ATOM 2360 C C . ALA B 1 90 ? 24.188 9.031 0.609 1 91 90 ALA B C 1
ATOM 2362 O O . ALA B 1 90 ? 22.969 8.812 0.687 1 91 90 ALA B O 1
ATOM 2363 N N . THR B 1 91 ? 25.125 8.227 1.042 1 91.94 91 THR B N 1
ATOM 2364 C CA . THR B 1 91 ? 24.781 6.938 1.631 1 91.94 91 THR B CA 1
ATOM 2365 C C . THR B 1 91 ? 24 7.129 2.926 1 91.94 91 THR B C 1
ATOM 2367 O O . THR B 1 91 ? 22.953 6.492 3.127 1 91.94 91 THR B O 1
ATOM 2370 N N . GLU B 1 92 ? 24.422 7.992 3.742 1 89.12 92 GLU B N 1
ATOM 2371 C CA . GLU B 1 92 ? 23.734 8.266 5.008 1 89.12 92 GLU B CA 1
ATOM 2372 C C . GLU B 1 92 ? 22.375 8.906 4.773 1 89.12 92 GLU B C 1
ATOM 2374 O O . GLU B 1 92 ? 21.406 8.594 5.477 1 89.12 92 GLU B O 1
ATOM 2379 N N . ARG B 1 93 ? 22.312 9.75 3.816 1 89.56 93 ARG B N 1
ATOM 2380 C CA . ARG B 1 93 ? 21.047 10.391 3.486 1 89.56 93 ARG B CA 1
ATOM 2381 C C . ARG B 1 93 ? 20.047 9.375 2.969 1 89.56 93 ARG B C 1
ATOM 2383 O O . ARG B 1 93 ? 18.859 9.414 3.346 1 89.56 93 ARG B O 1
ATOM 2390 N N . LEU B 1 94 ? 20.516 8.492 2.123 1 92.38 94 LEU B N 1
ATOM 2391 C CA . LEU B 1 94 ? 19.625 7.457 1.598 1 92.38 94 LEU B CA 1
ATOM 2392 C C . LEU B 1 94 ? 19.094 6.574 2.721 1 92.38 94 LEU B C 1
ATOM 2394 O O . LEU B 1 94 ? 17.906 6.258 2.754 1 92.38 94 LEU B O 1
ATOM 2398 N N . ALA B 1 95 ? 19.938 6.25 3.648 1 91.88 95 ALA B N 1
ATOM 2399 C CA . ALA B 1 95 ? 19.531 5.438 4.793 1 91.88 95 ALA B CA 1
ATOM 2400 C C . ALA B 1 95 ? 18.484 6.16 5.629 1 91.88 95 ALA B C 1
ATOM 2402 O O . ALA B 1 95 ? 17.516 5.547 6.09 1 91.88 95 ALA B O 1
ATOM 2403 N N . ARG B 1 96 ? 18.609 7.367 5.789 1 89.88 96 ARG B N 1
ATOM 2404 C CA . ARG B 1 96 ? 17.656 8.164 6.551 1 89.88 96 ARG B CA 1
ATOM 2405 C C . ARG B 1 96 ? 16.297 8.219 5.848 1 89.88 96 ARG B C 1
ATOM 2407 O O . ARG B 1 96 ? 15.258 8.148 6.496 1 89.88 96 ARG B O 1
ATOM 2414 N N . ILE B 1 97 ? 16.375 8.391 4.566 1 90.69 97 ILE B N 1
ATOM 2415 C CA . ILE B 1 97 ? 15.141 8.438 3.785 1 90.69 97 ILE B CA 1
ATOM 2416 C C . ILE B 1 97 ? 14.398 7.113 3.908 1 90.69 97 ILE B C 1
ATOM 2418 O O . ILE B 1 97 ? 13.188 7.094 4.141 1 90.69 97 ILE B O 1
ATOM 2422 N N . ILE B 1 98 ? 15.141 6.043 3.771 1 93.06 98 ILE B N 1
ATOM 2423 C CA . ILE B 1 98 ? 14.531 4.723 3.881 1 93.06 98 ILE B CA 1
ATOM 2424 C C . ILE B 1 98 ? 13.938 4.539 5.277 1 93.06 98 ILE B C 1
ATOM 2426 O O . ILE B 1 98 ? 12.805 4.09 5.422 1 93.06 98 ILE B O 1
ATOM 2430 N N . SER B 1 99 ? 14.648 4.957 6.305 1 91.56 99 SER B N 1
ATOM 2431 C CA . SER B 1 99 ? 14.164 4.848 7.68 1 91.56 99 SER B CA 1
ATOM 2432 C C . SER B 1 99 ? 12.898 5.668 7.887 1 91.56 99 SER B C 1
ATOM 2434 O O . SER B 1 99 ? 11.938 5.188 8.492 1 91.56 99 SER B O 1
ATOM 2436 N N . ALA B 1 100 ? 12.883 6.812 7.328 1 89.31 100 ALA B N 1
ATOM 2437 C CA . ALA B 1 100 ? 11.758 7.73 7.492 1 89.31 100 ALA B CA 1
ATOM 2438 C C . ALA B 1 100 ? 10.562 7.281 6.66 1 89.31 100 ALA B C 1
ATOM 2440 O O . ALA B 1 100 ? 9.445 7.773 6.852 1 89.31 100 ALA B O 1
ATOM 2441 N N . SER B 1 101 ? 10.805 6.391 5.75 1 92.44 101 SER B N 1
ATOM 2442 C CA . SER B 1 101 ? 9.742 5.93 4.863 1 92.44 101 SER B CA 1
ATOM 2443 C C . SER B 1 101 ? 9.055 4.688 5.418 1 92.44 101 SER B C 1
ATOM 2445 O O . SER B 1 101 ? 8.148 4.141 4.789 1 92.44 101 SER B O 1
ATOM 2447 N N . LEU B 1 102 ? 9.492 4.227 6.57 1 94.06 102 LEU B N 1
ATOM 2448 C CA . LEU B 1 102 ? 8.898 3.055 7.203 1 94.06 102 LEU B CA 1
ATOM 2449 C C . LEU B 1 102 ? 8.25 3.426 8.531 1 94.06 102 LEU B C 1
ATOM 2451 O O . LEU B 1 102 ? 8.641 4.406 9.164 1 94.06 102 LEU B O 1
ATOM 2455 N N . PRO B 1 103 ? 7.234 2.701 8.938 1 93.12 103 PRO B N 1
ATOM 2456 C CA . PRO B 1 103 ? 6.559 2.984 10.203 1 93.12 103 PRO B CA 1
ATOM 2457 C C . PRO B 1 103 ? 7.359 2.51 11.422 1 93.12 103 PRO B C 1
ATOM 2459 O O . PRO B 1 103 ? 6.891 1.657 12.18 1 93.12 103 PRO B O 1
ATOM 2462 N N . SER B 1 104 ? 8.453 3.141 11.672 1 89.75 104 SER B N 1
ATOM 2463 C CA . SER B 1 104 ? 9.414 2.676 12.664 1 89.75 104 SER B CA 1
ATOM 2464 C C . SER B 1 104 ? 9.219 3.395 14 1 89.75 104 SER B C 1
ATOM 2466 O O . SER B 1 104 ? 9.766 2.977 15.023 1 89.75 104 SER B O 1
ATOM 2468 N N . THR B 1 105 ? 8.555 4.473 14.016 1 87.69 105 THR B N 1
ATOM 2469 C CA . THR B 1 105 ? 8.203 5.219 15.219 1 87.69 105 THR B CA 1
ATOM 2470 C C . THR B 1 105 ? 6.695 5.453 15.289 1 87.69 105 THR B C 1
ATOM 2472 O O . THR B 1 105 ? 5.984 5.25 14.297 1 87.69 105 THR B O 1
ATOM 2475 N N . GLU B 1 106 ? 6.254 5.902 16.406 1 86.69 106 GLU B N 1
ATOM 2476 C CA . GLU B 1 106 ? 4.836 6.203 16.562 1 86.69 106 GLU B CA 1
ATOM 2477 C C . GLU B 1 106 ? 4.391 7.293 15.594 1 86.69 106 GLU B C 1
ATOM 2479 O O . GLU B 1 106 ? 3.311 7.203 15 1 86.69 106 GLU B O 1
ATOM 2484 N N . ALA B 1 107 ? 5.215 8.281 15.438 1 85.31 107 ALA B N 1
ATOM 2485 C CA . ALA B 1 107 ? 4.902 9.383 14.531 1 85.31 107 ALA B CA 1
ATOM 2486 C C . ALA B 1 107 ? 4.824 8.898 13.086 1 85.31 107 ALA B C 1
ATOM 2488 O O . ALA B 1 107 ? 3.91 9.273 12.352 1 85.31 107 ALA B O 1
ATOM 2489 N N . LEU B 1 108 ? 5.699 8.031 12.734 1 89.5 108 LEU B N 1
ATOM 2490 C CA . LEU B 1 108 ? 5.719 7.512 11.367 1 89.5 108 LEU B CA 1
ATOM 2491 C C . LEU B 1 108 ? 4.562 6.543 11.141 1 89.5 108 LEU B C 1
ATOM 2493 O O . LEU B 1 108 ? 4.004 6.484 10.039 1 89.5 108 LEU B O 1
ATOM 2497 N N . ARG B 1 109 ? 4.223 5.867 12.156 1 90.69 109 ARG B N 1
ATOM 2498 C CA . ARG B 1 109 ? 3.064 4.988 12.055 1 90.69 109 ARG B CA 1
ATOM 2499 C C . ARG B 1 109 ? 1.789 5.793 11.82 1 90.69 109 ARG B C 1
ATOM 2501 O O . ARG B 1 109 ? 0.933 5.391 11.023 1 90.69 109 ARG B O 1
ATOM 2508 N N . ARG B 1 110 ? 1.684 6.891 12.508 1 88.81 110 ARG B N 1
ATOM 2509 C CA . ARG B 1 110 ? 0.529 7.758 12.305 1 88.81 110 ARG B CA 1
ATOM 2510 C C . ARG B 1 110 ? 0.494 8.297 10.875 1 88.81 110 ARG B C 1
ATOM 2512 O O . ARG B 1 110 ? -0.572 8.367 10.266 1 88.81 110 ARG B O 1
ATOM 2519 N N . GLU B 1 111 ? 1.613 8.625 10.422 1 89.5 111 GLU B N 1
ATOM 2520 C CA . GLU B 1 111 ? 1.699 9.117 9.047 1 89.5 111 GLU B CA 1
ATOM 2521 C C . GLU B 1 111 ? 1.279 8.039 8.047 1 89.5 111 GLU B C 1
ATOM 2523 O O . GLU B 1 111 ? 0.539 8.32 7.102 1 89.5 111 GLU B O 1
ATOM 2528 N N . TRP B 1 112 ? 1.748 6.867 8.266 1 91.81 112 TRP B N 1
ATOM 2529 C CA . TRP B 1 112 ? 1.378 5.746 7.406 1 91.81 112 TRP B CA 1
ATOM 2530 C C . TRP B 1 112 ? -0.129 5.516 7.43 1 91.81 112 TRP B C 1
ATOM 2532 O O . TRP B 1 112 ? -0.74 5.254 6.391 1 91.81 112 TRP B O 1
ATOM 2542 N N . ALA B 1 113 ? -0.709 5.617 8.609 1 91.69 113 ALA B N 1
ATOM 2543 C CA . ALA B 1 113 ? -2.156 5.457 8.719 1 91.69 113 ALA B CA 1
ATOM 2544 C C . ALA B 1 113 ? -2.889 6.5 7.875 1 91.69 113 ALA B C 1
ATOM 2546 O O . ALA B 1 113 ? -3.859 6.176 7.184 1 91.69 113 ALA B O 1
ATOM 2547 N N . MET B 1 114 ? -2.404 7.688 7.91 1 91.19 114 MET B N 1
ATOM 2548 C CA . MET B 1 114 ? -3.008 8.758 7.125 1 91.19 114 MET B CA 1
ATOM 2549 C C . MET B 1 114 ? -2.834 8.5 5.633 1 91.19 114 MET B C 1
ATOM 2551 O O . MET B 1 114 ? -3.754 8.734 4.844 1 91.19 114 MET B O 1
ATOM 2555 N N . TYR B 1 115 ? -1.71 7.996 5.25 1 90.06 115 TYR B N 1
ATOM 2556 C CA . TYR B 1 115 ? -1.445 7.711 3.846 1 90.06 115 TYR B CA 1
ATOM 2557 C C . TYR B 1 115 ? -2.35 6.594 3.338 1 90.06 115 TYR B C 1
ATOM 2559 O O . TYR B 1 115 ? -2.816 6.633 2.197 1 90.06 115 TYR B O 1
ATOM 2567 N N . GLN B 1 116 ? -2.545 5.645 4.117 1 90.06 116 GLN B N 1
ATOM 2568 C CA . GLN B 1 116 ? -3.445 4.562 3.727 1 90.06 116 GLN B CA 1
ATOM 2569 C C . GLN B 1 116 ? -4.855 5.086 3.479 1 90.06 116 GLN B C 1
ATOM 2571 O O . GLN B 1 116 ? -5.527 4.652 2.537 1 90.06 116 GLN B O 1
ATOM 2576 N N . GLU B 1 117 ? -5.254 6.039 4.355 1 89.62 117 GLU B N 1
ATOM 2577 C CA . GLU B 1 117 ? -6.543 6.688 4.125 1 89.62 117 GLU B CA 1
ATOM 2578 C C . GLU B 1 117 ? -6.566 7.414 2.783 1 89.62 117 GLU B C 1
ATOM 2580 O O . GLU B 1 117 ? -7.547 7.328 2.041 1 89.62 117 GLU B O 1
ATOM 2585 N N . LEU B 1 118 ? -5.52 8.117 2.541 1 91.38 118 LEU B N 1
ATOM 2586 C CA . LEU B 1 118 ? -5.418 8.867 1.293 1 91.38 118 LEU B CA 1
ATOM 2587 C C . LEU B 1 118 ? -5.496 7.934 0.09 1 91.38 118 LEU B C 1
ATOM 2589 O O . LEU B 1 118 ? -6.227 8.211 -0.867 1 91.38 118 LEU B O 1
ATOM 2593 N N . TRP B 1 119 ? -4.766 6.801 0.143 1 90.12 119 TRP B N 1
ATOM 2594 C CA . TRP B 1 119 ? -4.734 5.859 -0.971 1 90.12 119 TRP B CA 1
ATOM 2595 C C . TRP B 1 119 ? -6.117 5.266 -1.223 1 90.12 119 TRP B C 1
ATOM 2597 O O . TRP B 1 119 ? -6.539 5.129 -2.373 1 90.12 119 TRP B O 1
ATOM 2607 N N . CYS B 1 120 ? -6.797 4.949 -0.173 1 87.5 120 CYS B N 1
ATOM 2608 C CA . CYS B 1 120 ? -8.148 4.41 -0.302 1 87.5 120 CYS B CA 1
ATOM 2609 C C . CYS B 1 120 ? -9.078 5.43 -0.95 1 87.5 120 CYS B C 1
ATOM 2611 O O . CYS B 1 120 ? -9.82 5.098 -1.877 1 87.5 120 CYS B O 1
ATOM 2613 N N . ARG B 1 121 ? -8.984 6.641 -0.546 1 87.75 121 ARG B N 1
ATOM 2614 C CA . ARG B 1 121 ? -9.844 7.695 -1.08 1 87.75 121 ARG B CA 1
ATOM 2615 C C . ARG B 1 121 ? -9.484 8.008 -2.529 1 87.75 121 ARG B C 1
ATOM 2617 O O . ARG B 1 121 ? -10.352 8.367 -3.326 1 87.75 121 ARG B O 1
ATOM 2624 N N . ALA B 1 122 ? -8.25 7.938 -2.805 1 90.88 122 ALA B N 1
ATOM 2625 C CA . ALA B 1 122 ? -7.734 8.297 -4.125 1 90.88 122 ALA B CA 1
ATOM 2626 C C . ALA B 1 122 ? -8.352 7.426 -5.211 1 90.88 122 ALA B C 1
ATOM 2628 O O . ALA B 1 122 ? -8.375 7.809 -6.383 1 90.88 122 ALA B O 1
ATOM 2629 N N . LEU B 1 123 ? -8.906 6.293 -4.859 1 87.81 123 LEU B N 1
ATOM 2630 C CA . LEU B 1 123 ? -9.5 5.375 -5.824 1 87.81 123 LEU B CA 1
ATOM 2631 C C . LEU B 1 123 ? -10.805 5.934 -6.375 1 87.81 123 LEU B C 1
ATOM 2633 O O . LEU B 1 123 ? -11.242 5.543 -7.461 1 87.81 123 LEU B O 1
ATOM 2637 N N . ARG B 1 124 ? -11.375 6.875 -5.652 1 85.56 124 ARG B N 1
ATOM 2638 C CA . ARG B 1 124 ? -12.719 7.293 -6.043 1 85.56 124 ARG B CA 1
ATOM 2639 C C . ARG B 1 124 ? -12.828 8.812 -6.07 1 85.56 124 ARG B C 1
ATOM 2641 O O . ARG B 1 124 ? -13.82 9.359 -6.562 1 85.56 124 ARG B O 1
ATOM 2648 N N . ASP B 1 125 ? -11.914 9.469 -5.496 1 89.81 125 ASP B N 1
ATOM 2649 C CA . ASP B 1 125 ? -11.922 10.922 -5.398 1 89.81 125 ASP B CA 1
ATOM 2650 C C . ASP B 1 125 ? -10.758 11.539 -6.168 1 89.81 125 ASP B C 1
ATOM 2652 O O . ASP B 1 125 ? -9.602 11.414 -5.75 1 89.81 125 ASP B O 1
ATOM 2656 N N . PRO B 1 126 ? -10.984 12.289 -7.164 1 91.88 126 PRO B N 1
ATOM 2657 C CA . PRO B 1 126 ? -9.922 12.828 -8.016 1 91.88 126 PRO B CA 1
ATOM 2658 C C . PRO B 1 126 ? -8.977 13.766 -7.258 1 91.88 126 PRO B C 1
ATOM 2660 O O . PRO B 1 126 ? -7.781 13.805 -7.547 1 91.88 126 PRO B O 1
ATOM 2663 N N . GLU B 1 127 ? -9.547 14.477 -6.352 1 92.31 127 GLU B N 1
ATOM 2664 C CA . GLU B 1 127 ? -8.695 15.383 -5.586 1 92.31 127 GLU B CA 1
ATOM 2665 C C . GLU B 1 127 ? -7.719 14.609 -4.699 1 92.31 127 GLU B C 1
ATOM 2667 O O . GLU B 1 127 ? -6.543 14.953 -4.613 1 92.31 127 GLU B O 1
ATOM 2672 N N . SER B 1 128 ? -8.227 13.594 -4.082 1 92.94 128 SER B N 1
ATOM 2673 C CA . SER B 1 128 ? -7.363 12.727 -3.279 1 92.94 128 SER B CA 1
ATOM 2674 C C . SER B 1 128 ? -6.324 12.023 -4.145 1 92.94 128 SER B C 1
ATOM 2676 O O . SER B 1 128 ? -5.176 11.859 -3.73 1 92.94 128 SER B O 1
ATOM 2678 N N . ARG B 1 129 ? -6.73 11.672 -5.32 1 93.62 129 ARG B N 1
ATOM 2679 C CA . ARG B 1 129 ? -5.801 11.016 -6.234 1 93.62 129 ARG B CA 1
ATOM 2680 C C . ARG B 1 129 ? -4.668 11.961 -6.633 1 93.62 129 ARG B C 1
ATOM 2682 O O . ARG B 1 129 ? -3.5 11.57 -6.633 1 93.62 129 ARG B O 1
ATOM 2689 N N . ALA B 1 130 ? -5.016 13.172 -6.945 1 93.69 130 ALA B N 1
ATOM 2690 C CA . ALA B 1 130 ? -4.012 14.164 -7.312 1 93.69 130 ALA B CA 1
ATOM 2691 C C . ALA B 1 130 ? -3.025 14.398 -6.172 1 93.69 130 ALA B C 1
ATOM 2693 O O . ALA B 1 130 ? -1.817 14.5 -6.398 1 93.69 130 ALA B O 1
ATOM 2694 N N . LEU B 1 131 ? -3.596 14.43 -4.965 1 93.88 131 LEU B N 1
ATOM 2695 C CA . LEU B 1 131 ? -2.752 14.625 -3.787 1 93.88 131 LEU B CA 1
ATOM 2696 C C . LEU B 1 131 ? -1.836 13.422 -3.574 1 93.88 131 LEU B C 1
ATOM 2698 O O . LEU B 1 131 ? -0.652 13.586 -3.271 1 93.88 131 LEU B O 1
ATOM 2702 N N . ALA B 1 132 ? -2.348 12.25 -3.725 1 93.94 132 ALA B N 1
ATOM 2703 C CA . ALA B 1 132 ? -1.561 11.031 -3.564 1 93.94 132 ALA B CA 1
ATOM 2704 C C . ALA B 1 132 ? -0.403 10.992 -4.559 1 93.94 132 ALA B C 1
ATOM 2706 O O . ALA B 1 132 ? 0.73 10.672 -4.188 1 93.94 132 ALA B O 1
ATOM 2707 N N . ILE B 1 133 ? -0.658 11.352 -5.773 1 93.19 133 ILE B N 1
ATOM 2708 C CA . ILE B 1 133 ? 0.364 11.367 -6.812 1 93.19 133 ILE B CA 1
ATOM 2709 C C . ILE B 1 133 ? 1.427 12.406 -6.477 1 93.19 133 ILE B C 1
ATOM 2711 O O . ILE B 1 133 ? 2.625 12.148 -6.602 1 93.19 133 ILE B O 1
ATOM 2715 N N . GLU B 1 134 ? 0.938 13.508 -6.059 1 92.56 134 GLU B N 1
ATOM 2716 C CA . GLU B 1 134 ? 1.834 14.602 -5.684 1 92.56 134 GLU B CA 1
ATOM 2717 C C . GLU B 1 134 ? 2.803 14.164 -4.586 1 92.56 134 GLU B C 1
ATOM 2719 O O . GLU B 1 134 ? 4.012 14.375 -4.703 1 92.56 134 GLU B O 1
ATOM 2724 N N . LEU B 1 135 ? 2.27 13.609 -3.531 1 91.06 135 LEU B N 1
ATOM 2725 C CA . LEU B 1 135 ? 3.09 13.219 -2.389 1 91.06 135 LEU B CA 1
ATOM 2726 C C . LEU B 1 135 ? 4.016 12.062 -2.754 1 91.06 135 LEU B C 1
ATOM 2728 O O . LEU B 1 135 ? 5.168 12.016 -2.316 1 91.06 135 LEU B O 1
ATOM 2732 N N . ASP B 1 136 ? 3.547 11.109 -3.52 1 91.12 136 ASP B N 1
ATOM 2733 C CA . ASP B 1 136 ? 4.367 10 -4.004 1 91.12 136 ASP B CA 1
ATOM 2734 C C . ASP B 1 136 ? 5.547 10.516 -4.828 1 91.12 136 ASP B C 1
ATOM 2736 O O . ASP B 1 136 ? 6.684 10.078 -4.629 1 91.12 136 ASP B O 1
ATOM 2740 N N . ARG B 1 137 ? 5.277 11.438 -5.699 1 90.19 137 ARG B N 1
ATOM 2741 C CA . ARG B 1 137 ? 6.324 12.023 -6.535 1 90.19 137 ARG B CA 1
ATOM 2742 C C . ARG B 1 137 ? 7.344 12.773 -5.691 1 90.19 137 ARG B C 1
ATOM 2744 O O . ARG B 1 137 ? 8.547 12.703 -5.949 1 90.19 137 ARG B O 1
ATOM 2751 N N . ALA B 1 138 ? 6.844 13.484 -4.773 1 89.56 138 ALA B N 1
ATOM 2752 C CA . ALA B 1 138 ? 7.746 14.234 -3.9 1 89.56 138 ALA B CA 1
ATOM 2753 C C . ALA B 1 138 ? 8.703 13.297 -3.17 1 89.56 138 ALA B C 1
ATOM 2755 O O . ALA B 1 138 ? 9.898 13.578 -3.068 1 89.56 138 ALA B O 1
ATOM 2756 N N . GLN B 1 139 ? 8.203 12.242 -2.637 1 89.94 139 GLN B N 1
ATOM 2757 C CA . GLN B 1 139 ? 9.039 11.266 -1.952 1 89.94 139 GLN B CA 1
ATOM 2758 C C . GLN B 1 139 ? 10.062 10.656 -2.906 1 89.94 139 GLN B C 1
ATOM 2760 O O . GLN B 1 139 ? 11.242 10.516 -2.557 1 89.94 139 GLN B O 1
ATOM 2765 N N . GLN B 1 140 ? 9.656 10.297 -4.082 1 92.69 140 GLN B N 1
ATOM 2766 C CA . GLN B 1 140 ? 10.57 9.734 -5.07 1 92.69 140 GLN B CA 1
ATOM 2767 C C . GLN B 1 140 ? 11.641 10.75 -5.473 1 92.69 140 GLN B C 1
ATOM 2769 O O . GLN B 1 140 ? 12.789 10.383 -5.727 1 92.69 140 GLN B O 1
ATOM 2774 N N . ASP B 1 141 ? 11.234 11.984 -5.52 1 91.62 141 ASP B N 1
ATOM 2775 C CA . ASP B 1 141 ? 12.188 13.039 -5.859 1 91.62 141 ASP B CA 1
ATOM 2776 C C . ASP B 1 141 ? 13.281 13.148 -4.805 1 91.62 141 ASP B C 1
ATOM 2778 O O . ASP B 1 141 ? 14.445 13.398 -5.133 1 91.62 141 ASP B O 1
ATOM 2782 N N . TRP B 1 142 ? 12.898 12.992 -3.549 1 89.5 142 TRP B N 1
ATOM 2783 C CA . TRP B 1 142 ? 13.906 13 -2.494 1 89.5 142 TRP B CA 1
ATOM 2784 C C . TRP B 1 142 ? 14.922 11.883 -2.709 1 89.5 142 TRP B C 1
ATOM 2786 O O . TRP B 1 142 ? 16.125 12.102 -2.58 1 89.5 142 TRP B O 1
ATOM 2796 N N . ILE B 1 143 ? 14.461 10.75 -3.031 1 93.31 143 ILE B N 1
ATOM 2797 C CA . ILE B 1 143 ? 15.344 9.617 -3.277 1 93.31 143 ILE B CA 1
ATOM 2798 C C . ILE B 1 143 ? 16.188 9.875 -4.523 1 93.31 143 ILE B C 1
ATOM 2800 O O . ILE B 1 143 ? 17.406 9.68 -4.504 1 93.31 143 ILE B O 1
ATOM 2804 N N . ALA B 1 144 ? 15.547 10.367 -5.562 1 95.06 144 ALA B N 1
ATOM 2805 C CA . ALA B 1 144 ? 16.234 10.617 -6.828 1 95.06 144 ALA 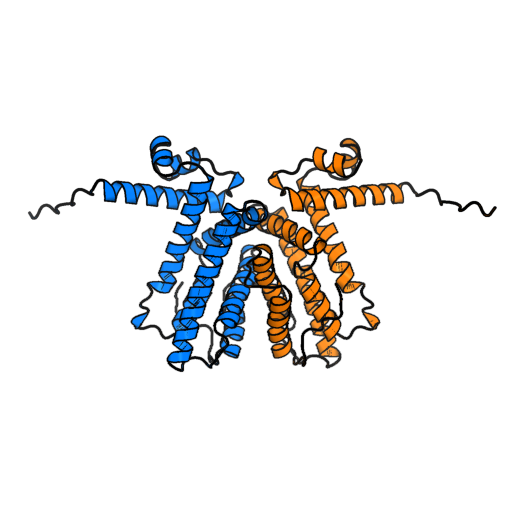B CA 1
ATOM 2806 C C . ALA B 1 144 ? 17.359 11.633 -6.656 1 95.06 144 ALA B C 1
ATOM 2808 O O . ALA B 1 144 ? 18.453 11.453 -7.195 1 95.06 144 ALA B O 1
ATOM 2809 N N . GLU B 1 145 ? 17.047 12.648 -5.965 1 92.88 145 GLU B N 1
ATOM 2810 C CA . GLU B 1 145 ? 18.047 13.672 -5.719 1 92.88 145 GLU B CA 1
ATOM 2811 C C . GLU B 1 145 ? 19.234 13.109 -4.957 1 92.88 145 GLU B C 1
ATOM 2813 O O . GLU B 1 145 ? 20.391 13.438 -5.258 1 92.88 145 GLU B O 1
ATOM 2818 N N . THR B 1 146 ? 18.938 12.32 -3.988 1 92.38 146 THR B N 1
ATOM 2819 C CA . THR B 1 146 ? 20 11.68 -3.221 1 92.38 146 THR B CA 1
ATOM 2820 C C . THR B 1 146 ? 20.812 10.75 -4.109 1 92.38 146 THR B C 1
ATOM 2822 O O . THR B 1 146 ? 22.047 10.727 -4.027 1 92.38 146 THR B O 1
ATOM 2825 N N . LEU B 1 147 ? 20.156 9.977 -4.992 1 95.62 147 LEU B N 1
ATOM 2826 C CA . LEU B 1 147 ? 20.859 9.094 -5.926 1 95.62 147 LEU B CA 1
ATOM 2827 C C . LEU B 1 147 ? 21.734 9.898 -6.875 1 95.62 147 LEU B C 1
ATOM 2829 O O . LEU B 1 147 ? 22.875 9.523 -7.137 1 95.62 147 LEU B O 1
ATOM 2833 N N . ALA B 1 148 ? 21.219 11 -7.363 1 96.06 148 ALA B N 1
ATOM 2834 C CA . ALA B 1 148 ? 21.953 11.852 -8.281 1 96.06 148 ALA B CA 1
ATOM 2835 C C . ALA B 1 148 ? 23.219 12.398 -7.617 1 96.06 148 ALA B C 1
ATOM 2837 O O . ALA B 1 148 ? 24.297 12.375 -8.211 1 96.06 148 ALA B O 1
ATOM 2838 N N . ASP B 1 149 ? 23.062 12.844 -6.441 1 92.88 149 ASP B N 1
ATOM 2839 C CA . ASP B 1 149 ? 24.203 13.352 -5.684 1 92.88 149 ASP B CA 1
ATOM 2840 C C . ASP B 1 149 ? 25.25 12.266 -5.469 1 92.88 149 ASP B C 1
ATOM 2842 O O . ASP B 1 149 ? 26.453 12.516 -5.59 1 92.88 149 ASP B O 1
ATOM 2846 N N . GLY B 1 150 ? 24.797 11.109 -5.082 1 94.75 150 GLY B N 1
ATOM 2847 C CA . GLY B 1 150 ? 25.703 9.992 -4.855 1 94.75 150 GLY B CA 1
ATOM 2848 C C . GLY B 1 150 ? 26.453 9.578 -6.105 1 94.75 150 GLY B C 1
ATOM 2849 O O . GLY B 1 150 ? 27.641 9.234 -6.039 1 94.75 150 GLY B O 1
ATOM 2850 N N . VAL B 1 151 ? 25.781 9.617 -7.238 1 96.19 151 VAL B N 1
ATOM 2851 C CA . VAL B 1 151 ? 26.422 9.297 -8.508 1 96.19 151 VAL B CA 1
ATOM 2852 C C . VAL B 1 151 ? 27.438 10.375 -8.867 1 96.19 151 VAL B C 1
ATOM 2854 O O . VAL B 1 151 ? 28.562 10.07 -9.25 1 96.19 151 VAL B O 1
ATOM 2857 N N . ALA B 1 152 ? 27.062 11.602 -8.68 1 95.38 152 ALA B N 1
ATOM 2858 C CA . ALA B 1 152 ? 27.922 12.734 -9.008 1 95.38 152 ALA B CA 1
ATOM 2859 C C . ALA B 1 152 ? 29.188 12.734 -8.148 1 95.38 152 ALA B C 1
ATOM 2861 O O . ALA B 1 152 ? 30.266 13.078 -8.617 1 95.38 152 ALA B O 1
ATOM 2862 N N . SER B 1 153 ? 29.078 12.344 -6.906 1 94.06 153 SER B N 1
ATOM 2863 C CA . SER B 1 153 ? 30.203 12.352 -5.98 1 94.06 153 SER B CA 1
ATOM 2864 C C . SER B 1 153 ? 31.047 11.086 -6.121 1 94.06 153 SER B C 1
ATOM 2866 O O . SER B 1 153 ? 32.125 10.992 -5.555 1 94.06 153 SER B O 1
ATOM 2868 N N . GLY B 1 154 ? 30.469 10.078 -6.797 1 94.38 154 GLY B N 1
ATOM 2869 C CA . GLY B 1 154 ? 31.172 8.82 -6.988 1 94.38 154 GLY B CA 1
ATOM 2870 C C . GLY B 1 154 ? 30.891 7.809 -5.895 1 94.38 154 GLY B C 1
ATOM 2871 O O . GLY B 1 154 ? 31.453 6.715 -5.898 1 94.38 154 GLY B O 1
ATOM 2872 N N . GLU B 1 155 ? 29.984 8.133 -4.961 1 93.5 155 GLU B N 1
ATOM 2873 C CA . GLU B 1 155 ? 29.609 7.215 -3.893 1 93.5 155 GLU B CA 1
ATOM 2874 C C . GLU B 1 155 ? 28.812 6.031 -4.438 1 93.5 155 GLU B C 1
ATOM 2876 O O . GLU B 1 155 ? 28.875 4.93 -3.889 1 93.5 155 GLU B O 1
ATOM 2881 N N . PHE B 1 156 ? 28.016 6.418 -5.449 1 95.94 156 PHE B N 1
ATOM 2882 C CA . PHE B 1 156 ? 27.172 5.387 -6.039 1 95.94 156 PHE B CA 1
ATOM 2883 C C . PHE B 1 156 ? 27.609 5.074 -7.465 1 95.94 156 PHE B C 1
ATOM 2885 O O . PHE B 1 156 ? 28.125 5.945 -8.164 1 95.94 156 PHE B O 1
ATOM 2892 N N . ASN B 1 157 ? 27.344 3.855 -7.906 1 95.5 157 ASN B N 1
ATOM 2893 C CA . ASN B 1 157 ? 27.484 3.506 -9.312 1 95.5 157 ASN B CA 1
ATOM 2894 C C . ASN B 1 157 ? 26.516 4.281 -10.188 1 95.5 157 ASN B C 1
ATOM 2896 O O . ASN B 1 157 ? 25.453 4.707 -9.719 1 95.5 157 ASN B O 1
ATOM 2900 N N . LEU B 1 158 ? 26.859 4.457 -11.422 1 93.62 158 LEU B N 1
ATOM 2901 C CA . LEU B 1 158 ? 25.922 4.996 -12.398 1 93.62 158 LEU B CA 1
ATOM 2902 C C . LEU B 1 158 ? 24.656 4.137 -12.461 1 93.62 158 LEU B C 1
ATOM 2904 O O . LEU B 1 158 ? 24.75 2.906 -12.445 1 93.62 158 LEU B O 1
ATOM 2908 N N . CYS B 1 159 ? 23.578 4.793 -12.453 1 92.69 159 CYS B N 1
ATOM 2909 C CA . CYS B 1 159 ? 22.312 4.062 -12.469 1 92.69 159 CYS B CA 1
ATOM 2910 C C . CYS B 1 159 ? 21.219 4.883 -13.125 1 92.69 159 CYS B C 1
ATOM 2912 O O . CYS B 1 159 ? 21.406 6.066 -13.422 1 92.69 159 CYS B O 1
ATOM 2914 N N . ASP B 1 160 ? 20.141 4.246 -13.516 1 94.69 160 ASP B N 1
ATOM 2915 C CA . ASP B 1 160 ? 18.922 4.945 -13.914 1 94.69 160 ASP B CA 1
ATOM 2916 C C . ASP B 1 160 ? 18.234 5.574 -12.703 1 94.69 160 ASP B C 1
ATOM 2918 O O . ASP B 1 160 ? 17.469 4.91 -12.008 1 94.69 160 ASP B O 1
ATOM 2922 N N . ILE B 1 161 ? 18.484 6.828 -12.484 1 96.38 161 ILE B N 1
ATOM 2923 C CA . ILE B 1 161 ? 18.094 7.527 -11.266 1 96.38 161 ILE B CA 1
ATOM 2924 C C . ILE B 1 161 ? 16.594 7.414 -11.055 1 96.38 161 ILE B C 1
ATOM 2926 O O . ILE B 1 161 ? 16.125 7.066 -9.969 1 96.38 161 ILE B O 1
ATOM 2930 N N . GLY B 1 162 ? 15.828 7.66 -12.078 1 94.94 162 GLY B N 1
ATOM 2931 C CA . GLY B 1 162 ? 14.375 7.602 -11.969 1 94.94 162 GLY B CA 1
ATOM 2932 C C . GLY B 1 162 ? 13.859 6.211 -11.648 1 94.94 162 GLY B C 1
ATOM 2933 O O . GLY B 1 162 ? 13.055 6.043 -10.734 1 94.94 162 GLY B O 1
ATOM 2934 N N . ALA B 1 163 ? 14.352 5.227 -12.344 1 93.88 163 ALA B N 1
ATOM 2935 C CA . ALA B 1 163 ? 13.891 3.854 -12.148 1 93.88 163 ALA B CA 1
ATOM 2936 C C . ALA B 1 163 ? 14.297 3.328 -10.773 1 93.88 163 ALA B C 1
ATOM 2938 O O . ALA B 1 163 ? 13.523 2.629 -10.117 1 93.88 163 ALA B O 1
ATOM 2939 N N . HIS B 1 164 ? 15.492 3.684 -10.336 1 95.75 164 HIS B N 1
ATOM 2940 C CA . HIS B 1 164 ? 15.969 3.176 -9.055 1 95.75 164 HIS B CA 1
ATOM 2941 C C . HIS B 1 164 ? 15.312 3.902 -7.887 1 95.75 164 HIS B C 1
ATOM 2943 O O . HIS B 1 164 ? 15.078 3.309 -6.832 1 95.75 164 HIS B O 1
ATOM 2949 N N . ALA B 1 165 ? 15.023 5.195 -8.055 1 96.06 165 ALA B N 1
ATOM 2950 C CA . ALA B 1 165 ? 14.25 5.91 -7.039 1 96.06 165 ALA B CA 1
ATOM 2951 C C . ALA B 1 165 ? 12.859 5.293 -6.875 1 96.06 165 ALA B C 1
ATOM 2953 O O . ALA B 1 165 ? 12.391 5.094 -5.754 1 96.06 165 ALA B O 1
ATOM 2954 N N . ARG B 1 166 ? 12.234 4.973 -7.961 1 95.5 166 ARG B N 1
ATOM 2955 C CA . ARG B 1 166 ? 10.922 4.336 -7.93 1 95.5 166 ARG B CA 1
ATOM 2956 C C . ARG B 1 166 ? 10.992 2.963 -7.273 1 95.5 166 ARG B C 1
ATOM 2958 O O . ARG B 1 166 ? 10.102 2.592 -6.504 1 95.5 166 ARG B O 1
ATOM 2965 N N . LEU B 1 167 ? 12.008 2.234 -7.574 1 96.06 167 LEU B N 1
ATOM 2966 C CA . LEU B 1 167 ? 12.211 0.913 -6.992 1 96.06 167 LEU B CA 1
ATOM 2967 C C . LEU B 1 167 ? 12.336 1.001 -5.477 1 96.06 167 LEU B C 1
ATOM 2969 O O . LEU B 1 167 ? 11.672 0.254 -4.75 1 96.06 167 LEU B O 1
ATOM 2973 N N . ILE B 1 168 ? 13.164 1.88 -5.02 1 96.75 168 ILE B N 1
ATOM 2974 C CA . ILE B 1 168 ? 13.375 2.035 -3.584 1 96.75 168 ILE B CA 1
ATOM 2975 C C . ILE B 1 168 ? 12.078 2.494 -2.92 1 96.75 168 ILE B C 1
ATOM 2977 O O . ILE B 1 168 ? 11.711 1.999 -1.853 1 96.75 168 ILE B O 1
ATOM 2981 N N . SER B 1 169 ? 11.406 3.418 -3.557 1 96.12 169 SER B N 1
ATOM 2982 C CA . SER B 1 169 ? 10.109 3.865 -3.061 1 96.12 169 SER B CA 1
ATOM 2983 C C . SER B 1 169 ? 9.117 2.709 -2.98 1 96.12 169 SER B C 1
ATOM 2985 O O . SER B 1 169 ? 8.414 2.551 -1.979 1 96.12 169 SER B O 1
ATOM 2987 N N . ALA B 1 170 ? 9.055 1.894 -4.012 1 96.56 170 ALA B N 1
ATOM 2988 C CA . ALA B 1 170 ? 8.148 0.746 -4.055 1 96.56 170 ALA B CA 1
ATOM 2989 C C . ALA B 1 170 ? 8.469 -0.242 -2.934 1 96.56 170 ALA B C 1
ATOM 2991 O O . ALA B 1 170 ? 7.559 -0.795 -2.309 1 96.56 170 ALA B O 1
ATOM 2992 N N . LEU B 1 171 ? 9.703 -0.455 -2.695 1 97.38 171 LEU B N 1
ATOM 2993 C CA . LEU B 1 171 ? 10.117 -1.34 -1.611 1 97.38 171 LEU B CA 1
ATOM 2994 C C . LEU B 1 171 ? 9.672 -0.788 -0.26 1 97.38 171 LEU B C 1
ATOM 2996 O O . LEU B 1 171 ? 9.164 -1.531 0.583 1 97.38 171 LEU B O 1
ATOM 3000 N N . CYS B 1 172 ? 9.867 0.483 -0.07 1 96.44 172 CYS B N 1
ATOM 3001 C CA . CYS B 1 172 ? 9.43 1.105 1.175 1 96.44 172 CYS B CA 1
ATOM 3002 C C . CYS B 1 172 ? 7.926 0.963 1.357 1 96.44 172 CYS B C 1
ATOM 3004 O O . CYS B 1 172 ? 7.457 0.61 2.441 1 96.44 172 CYS B O 1
ATOM 3006 N N . ASP B 1 173 ? 7.223 1.191 0.317 1 95.38 173 ASP B N 1
ATOM 3007 C CA . ASP B 1 173 ? 5.77 1.077 0.385 1 95.38 173 ASP B CA 1
ATOM 3008 C C . ASP B 1 173 ? 5.344 -0.361 0.673 1 95.38 173 ASP B C 1
ATOM 3010 O O . ASP B 1 173 ? 4.477 -0.601 1.514 1 95.38 173 ASP B O 1
ATOM 3014 N N . GLY B 1 174 ? 5.93 -1.274 -0.055 1 95.5 174 GLY B N 1
ATOM 3015 C CA . GLY B 1 174 ? 5.574 -2.674 0.128 1 95.5 174 GLY B CA 1
ATOM 3016 C C . GLY B 1 174 ? 5.859 -3.184 1.527 1 95.5 174 GLY B C 1
ATOM 3017 O O . GLY B 1 174 ? 4.98 -3.746 2.182 1 95.5 174 GLY B O 1
ATOM 3018 N N . TYR B 1 175 ? 7.062 -2.971 2.027 1 96.62 175 TYR B N 1
ATOM 3019 C CA . TYR B 1 175 ? 7.426 -3.418 3.365 1 96.62 175 TYR B CA 1
ATOM 3020 C C . TYR B 1 175 ? 6.68 -2.623 4.43 1 96.62 175 TYR B C 1
ATOM 3022 O O . TYR B 1 175 ? 6.309 -3.164 5.473 1 96.62 175 TYR B O 1
ATOM 3030 N N . GLY B 1 176 ? 6.547 -1.313 4.172 1 95.69 176 GLY B N 1
ATOM 3031 C CA . GLY B 1 176 ? 5.785 -0.5 5.109 1 95.69 176 GLY B CA 1
ATOM 3032 C C . GLY B 1 176 ? 4.367 -0.995 5.312 1 95.69 176 GLY B C 1
ATOM 3033 O O . GLY B 1 176 ? 3.877 -1.038 6.445 1 95.69 176 GLY B O 1
ATOM 3034 N N . GLY B 1 177 ? 3.711 -1.312 4.215 1 93.25 177 GLY B N 1
ATOM 3035 C CA . GLY B 1 177 ? 2.377 -1.882 4.312 1 93.25 177 GLY B CA 1
ATOM 3036 C C . GLY B 1 177 ? 2.33 -3.15 5.141 1 93.25 177 GLY B C 1
ATOM 3037 O O . GLY B 1 177 ? 1.407 -3.346 5.938 1 93.25 177 GLY B O 1
ATOM 3038 N N . GLN B 1 178 ? 3.244 -4.004 4.961 1 93.19 178 GLN B N 1
ATOM 3039 C CA . GLN B 1 178 ? 3.299 -5.246 5.723 1 93.19 178 GLN B CA 1
ATOM 3040 C C . GLN B 1 178 ? 3.572 -4.973 7.199 1 93.19 178 GLN B C 1
ATOM 3042 O O . GLN B 1 178 ? 3.012 -5.641 8.07 1 93.19 178 GLN B O 1
ATOM 3047 N N . LEU B 1 179 ? 4.41 -4.012 7.469 1 94.94 179 LEU B N 1
ATOM 3048 C CA . LEU B 1 179 ? 4.719 -3.656 8.852 1 94.94 179 LEU B CA 1
ATOM 3049 C C . LEU B 1 179 ? 3.48 -3.113 9.555 1 94.94 179 LEU B C 1
ATOM 3051 O O . LEU B 1 179 ? 3.279 -3.369 10.75 1 94.94 179 LEU B O 1
ATOM 3055 N N . MET B 1 180 ? 2.693 -2.385 8.82 1 93.75 180 MET B N 1
ATOM 3056 C CA . MET B 1 180 ? 1.497 -1.778 9.398 1 93.75 180 MET B CA 1
ATOM 3057 C C . MET B 1 180 ? 0.493 -2.848 9.82 1 93.75 180 MET B C 1
ATOM 3059 O O . MET B 1 180 ? -0.343 -2.611 10.695 1 93.75 180 MET B O 1
ATOM 3063 N N . LEU B 1 181 ? 0.548 -4.039 9.195 1 90.12 181 LEU B N 1
ATOM 3064 C CA . LEU B 1 181 ? -0.333 -5.145 9.562 1 90.12 181 LEU B CA 1
ATOM 3065 C C . LEU B 1 181 ? 0.165 -5.84 10.82 1 90.12 181 LEU B C 1
ATOM 3067 O O . LEU B 1 181 ? -0.512 -6.719 11.359 1 90.12 181 LEU B O 1
ATOM 3071 N N . GLU B 1 182 ? 1.342 -5.48 11.305 1 88.06 182 GLU B N 1
ATOM 3072 C CA . GLU B 1 182 ? 1.944 -6.035 12.508 1 88.06 182 GLU B CA 1
ATOM 3073 C C . GLU B 1 182 ? 2.15 -7.539 12.383 1 88.06 182 GLU B C 1
ATOM 3075 O O . GLU B 1 182 ? 1.852 -8.297 13.312 1 88.06 182 GLU B O 1
ATOM 3080 N N . ASN B 1 183 ? 2.443 -7.875 11.141 1 83.56 183 ASN B N 1
ATOM 3081 C CA . ASN B 1 183 ? 2.857 -9.258 10.93 1 83.56 183 ASN B CA 1
ATOM 3082 C C . ASN B 1 183 ? 4.062 -9.617 11.797 1 83.56 183 ASN B C 1
ATOM 3084 O O . ASN B 1 183 ? 5.121 -9 11.68 1 83.56 183 ASN B O 1
ATOM 3088 N N . PRO B 1 184 ? 3.975 -10.594 12.641 1 84.19 184 PRO B N 1
ATOM 3089 C CA . PRO B 1 184 ? 5.039 -10.914 13.594 1 84.19 184 PRO B CA 1
ATOM 3090 C C . PRO B 1 184 ? 6.312 -11.414 12.914 1 84.19 184 PRO B C 1
ATOM 3092 O O . PRO B 1 184 ? 7.383 -11.414 13.523 1 84.19 184 PRO B O 1
ATOM 3095 N N . SER B 1 185 ? 6.219 -11.836 11.703 1 88.06 185 SER B N 1
ATOM 3096 C CA . SER B 1 185 ? 7.371 -12.414 11.023 1 88.06 185 SER B CA 1
ATOM 3097 C C . SER B 1 185 ? 8.234 -11.328 10.383 1 88.06 185 SER B C 1
ATOM 3099 O O . SER B 1 185 ? 9.289 -11.625 9.82 1 88.06 185 SER B O 1
ATOM 3101 N N . LEU B 1 186 ? 7.793 -10.078 10.5 1 93.5 186 LEU B N 1
ATOM 3102 C CA . LEU B 1 186 ? 8.523 -8.977 9.883 1 93.5 186 LEU B CA 1
ATOM 3103 C C . LEU B 1 186 ? 8.789 -7.871 10.891 1 93.5 186 LEU B C 1
ATOM 3105 O O . LEU B 1 186 ? 7.871 -7.391 11.562 1 93.5 186 LEU B O 1
ATOM 3109 N N . THR B 1 187 ? 10.055 -7.539 11.102 1 94.44 187 THR B N 1
ATOM 3110 C CA . THR B 1 187 ? 10.438 -6.41 11.938 1 94.44 187 THR B CA 1
ATOM 3111 C C . THR B 1 187 ? 10.969 -5.258 11.094 1 94.44 187 THR B C 1
ATOM 3113 O O . THR B 1 187 ? 11.297 -5.445 9.922 1 94.44 187 THR B O 1
ATOM 3116 N N . VAL B 1 188 ? 11.016 -4.102 11.672 1 94.56 188 VAL B N 1
ATOM 3117 C CA . VAL B 1 188 ? 11.531 -2.928 10.977 1 94.56 188 VAL B CA 1
ATOM 3118 C C . VAL B 1 188 ? 12.984 -3.176 10.562 1 94.56 188 VAL B C 1
ATOM 3120 O O . VAL B 1 188 ? 13.391 -2.793 9.461 1 94.56 188 VAL B O 1
ATOM 3123 N N . GLU B 1 189 ? 13.742 -3.84 11.375 1 94.25 189 GLU B N 1
ATOM 3124 C CA . GLU B 1 189 ? 15.141 -4.141 11.094 1 94.25 189 GLU B CA 1
ATOM 3125 C C . GLU B 1 189 ? 15.281 -5.043 9.875 1 94.25 189 GLU B C 1
ATOM 3127 O O . GLU B 1 189 ? 16.156 -4.832 9.039 1 94.25 189 GLU B O 1
ATOM 3132 N N . LEU B 1 190 ? 14.398 -6.016 9.797 1 94.62 190 LEU B N 1
ATOM 3133 C CA . LEU B 1 190 ? 14.43 -6.918 8.648 1 94.62 190 LEU B CA 1
ATOM 3134 C C . LEU B 1 190 ? 14.078 -6.172 7.367 1 94.62 190 LEU B C 1
ATOM 3136 O O . LEU B 1 190 ? 14.68 -6.414 6.316 1 94.62 190 LEU B O 1
ATOM 3140 N N . ALA B 1 191 ? 13.094 -5.238 7.469 1 96.31 191 ALA B N 1
ATOM 3141 C CA . ALA B 1 191 ? 12.711 -4.438 6.312 1 96.31 191 ALA B CA 1
ATOM 3142 C C . ALA B 1 191 ? 13.859 -3.533 5.867 1 96.31 191 ALA B C 1
ATOM 3144 O O . ALA B 1 191 ? 14.164 -3.443 4.676 1 96.31 191 ALA B O 1
ATOM 3145 N N . HIS B 1 192 ? 14.516 -2.877 6.848 1 95.56 192 HIS B N 1
ATOM 3146 C CA . HIS B 1 192 ? 15.688 -2.061 6.547 1 95.56 192 HIS B CA 1
ATOM 3147 C C . HIS B 1 192 ? 16.75 -2.867 5.801 1 95.56 192 HIS B C 1
ATOM 3149 O O . HIS B 1 192 ? 17.25 -2.432 4.762 1 95.56 192 HIS B O 1
ATOM 3155 N N . ALA B 1 193 ? 17.047 -4.004 6.332 1 94.62 193 ALA B N 1
ATOM 3156 C CA . ALA B 1 193 ? 18.094 -4.848 5.762 1 94.62 193 ALA B CA 1
ATOM 3157 C C . ALA B 1 193 ? 17.734 -5.277 4.34 1 94.62 193 ALA B C 1
ATOM 3159 O O . ALA B 1 193 ? 18.578 -5.25 3.447 1 94.62 193 ALA B O 1
ATOM 3160 N N . ALA B 1 194 ? 16.5 -5.641 4.152 1 94.75 194 ALA B N 1
ATOM 3161 C CA . ALA B 1 194 ? 16.062 -6.125 2.846 1 94.75 194 ALA B CA 1
ATOM 3162 C C . ALA B 1 194 ? 16.109 -5.012 1.803 1 94.75 194 ALA B C 1
ATOM 3164 O O . ALA B 1 194 ? 16.625 -5.211 0.699 1 94.75 194 ALA B O 1
ATOM 3165 N N . ILE B 1 195 ? 15.594 -3.844 2.137 1 96.81 195 ILE B N 1
ATOM 3166 C CA . ILE B 1 195 ? 15.578 -2.709 1.221 1 96.81 195 ILE B CA 1
ATOM 3167 C C . ILE B 1 195 ? 17.016 -2.271 0.917 1 96.81 195 ILE B C 1
ATOM 3169 O O . ILE B 1 195 ? 17.359 -2.02 -0.239 1 96.81 195 ILE B O 1
ATOM 3173 N N . TRP B 1 196 ? 17.781 -2.283 1.952 1 95.5 196 TRP B N 1
ATOM 3174 C CA . TRP B 1 196 ? 19.156 -1.836 1.814 1 95.5 196 TRP B CA 1
ATOM 3175 C C . TRP B 1 196 ? 19.953 -2.789 0.929 1 95.5 196 TRP B C 1
ATOM 3177 O O . TRP B 1 196 ? 20.797 -2.355 0.133 1 95.5 196 TRP B O 1
ATOM 3187 N N . GLU B 1 197 ? 19.766 -4.023 1.081 1 93 197 GLU B N 1
ATOM 3188 C CA . GLU B 1 197 ? 20.422 -5.012 0.239 1 93 197 GLU B CA 1
ATOM 3189 C C . GLU B 1 197 ? 20.125 -4.781 -1.236 1 93 197 GLU B C 1
ATOM 3191 O O . GLU B 1 197 ? 21.016 -4.859 -2.084 1 93 197 GLU B O 1
ATOM 3196 N N . GLN B 1 198 ? 18.891 -4.465 -1.532 1 92.56 198 GLN B N 1
ATOM 3197 C CA . GLN B 1 198 ? 18.531 -4.188 -2.916 1 92.56 198 GLN B CA 1
ATOM 3198 C C . GLN B 1 198 ? 19.156 -2.887 -3.404 1 92.56 198 GLN B C 1
ATOM 3200 O O . GLN B 1 198 ? 19.719 -2.834 -4.5 1 92.56 198 GLN B O 1
ATOM 3205 N N . ALA B 1 199 ? 19.031 -1.831 -2.562 1 91.81 199 ALA B N 1
ATOM 3206 C CA . ALA B 1 199 ? 19.641 -0.55 -2.92 1 91.81 199 ALA B CA 1
ATOM 3207 C C . ALA B 1 199 ? 21.156 -0.687 -3.09 1 91.81 199 ALA B C 1
ATOM 3209 O O . ALA B 1 199 ? 21.734 -0.14 -4.035 1 91.81 199 ALA B O 1
ATOM 3210 N N . GLY B 1 200 ? 21.781 -1.341 -2.17 1 89.38 200 GLY B N 1
ATOM 3211 C CA . GLY B 1 200 ? 23.219 -1.544 -2.213 1 89.38 200 GLY B CA 1
ATOM 3212 C C . GLY B 1 200 ? 23.688 -2.291 -3.451 1 89.38 200 GLY B C 1
ATOM 3213 O O . GLY B 1 200 ? 24.688 -1.927 -4.066 1 89.38 200 GLY B O 1
ATOM 3214 N N . GLY B 1 201 ? 22.969 -3.369 -3.791 1 84.5 201 GLY B N 1
ATOM 3215 C CA . GLY B 1 201 ? 23.312 -4.113 -4.996 1 84.5 201 GLY B CA 1
ATOM 3216 C C . GLY B 1 201 ? 23.25 -3.266 -6.254 1 84.5 201 GLY B C 1
ATOM 3217 O O . GLY B 1 201 ? 24.094 -3.412 -7.141 1 84.5 201 GLY B O 1
ATOM 3218 N N . LEU B 1 202 ? 22.344 -2.336 -6.324 1 84.81 202 LEU B N 1
ATOM 3219 C CA . LEU B 1 202 ? 22.141 -1.466 -7.48 1 84.81 202 LEU B CA 1
ATOM 3220 C C . LEU B 1 202 ? 23.172 -0.342 -7.492 1 84.81 202 LEU B C 1
ATOM 3222 O O . LEU B 1 202 ? 23.672 0.037 -8.555 1 84.81 202 LEU B O 1
ATOM 3226 N N . LEU B 1 203 ? 23.516 0.13 -6.277 1 92.75 203 LEU B N 1
ATOM 3227 C CA . LEU B 1 203 ? 24.25 1.384 -6.184 1 92.75 203 LEU B CA 1
ATOM 3228 C C . LEU B 1 203 ? 25.719 1.126 -5.844 1 92.75 203 LEU B C 1
ATOM 3230 O O . LEU B 1 203 ? 26.547 2.035 -5.922 1 92.75 203 LEU B O 1
ATOM 3234 N N . GLY B 1 204 ? 26 -0.125 -5.527 1 91.44 204 GLY B N 1
ATOM 3235 C CA . GLY B 1 204 ? 27.375 -0.456 -5.16 1 91.44 204 GLY B CA 1
ATOM 3236 C C . GLY B 1 204 ? 27.734 -0.021 -3.754 1 91.44 204 GLY B C 1
ATOM 3237 O O . GLY B 1 204 ? 28.875 0.382 -3.498 1 91.44 204 GLY B O 1
ATOM 3238 N N . ILE B 1 205 ? 26.703 0.049 -2.939 1 87.69 205 ILE B N 1
ATOM 3239 C CA . ILE B 1 205 ? 26.953 0.402 -1.544 1 87.69 205 ILE B CA 1
ATOM 3240 C C . ILE B 1 205 ? 27.375 -0.838 -0.765 1 87.69 205 ILE B C 1
ATOM 3242 O O . ILE B 1 205 ? 26.719 -1.876 -0.82 1 87.69 205 ILE B O 1
ATOM 3246 N N . ALA B 1 206 ? 28.406 -0.713 -0.14 1 82.62 206 ALA B N 1
ATOM 3247 C CA . ALA B 1 206 ? 28.875 -1.799 0.711 1 82.62 206 ALA B CA 1
ATOM 3248 C C . ALA B 1 206 ? 28.469 -1.579 2.164 1 82.62 206 ALA B C 1
ATOM 3250 O O . ALA B 1 206 ? 28.312 -0.438 2.604 1 82.62 206 ALA B O 1
ATOM 3251 N N . GLY B 1 207 ? 28.266 -2.6 2.859 1 83.5 207 GLY B N 1
ATOM 3252 C CA . GLY B 1 207 ? 28.016 -2.498 4.289 1 83.5 207 GLY B CA 1
ATOM 3253 C C . GLY B 1 207 ? 26.547 -2.654 4.652 1 83.5 207 GLY B C 1
ATOM 3254 O O . GLY B 1 207 ? 25.688 -2.693 3.771 1 83.5 207 GLY B O 1
ATOM 3255 N N . GLU B 1 208 ? 26.312 -2.707 5.906 1 87.06 208 GLU B N 1
ATOM 3256 C CA . GLU B 1 208 ? 24.953 -2.902 6.434 1 87.06 208 GLU B CA 1
ATOM 3257 C C . GLU B 1 208 ? 24.219 -1.572 6.562 1 87.06 208 GLU B C 1
ATOM 3259 O O . GLU B 1 208 ? 24.828 -0.505 6.457 1 87.06 208 GLU B O 1
ATOM 3264 N N . PHE B 1 209 ? 22.922 -1.626 6.609 1 89.81 209 PHE B N 1
ATOM 3265 C CA . PHE B 1 209 ? 22.094 -0.445 6.848 1 89.81 209 PHE B CA 1
ATOM 3266 C C . PHE B 1 209 ? 22.609 0.343 8.047 1 89.81 209 PHE B C 1
ATOM 3268 O O . PHE B 1 209 ? 22.828 -0.221 9.117 1 89.81 209 PHE B O 1
ATOM 3275 N N . PRO B 1 210 ? 22.906 1.569 7.77 1 81.12 210 PRO B N 1
ATOM 3276 C CA . PRO B 1 210 ? 23.469 2.348 8.875 1 81.12 210 PRO B CA 1
ATOM 3277 C C . PRO B 1 210 ? 22.469 2.551 10.016 1 81.12 210 PRO B C 1
ATOM 3279 O O . PRO B 1 210 ? 21.297 2.83 9.773 1 81.12 210 PRO B O 1
ATOM 3282 N N . ASN B 1 211 ? 22.547 1.862 11.156 1 66.56 211 ASN B N 1
ATOM 3283 C CA . ASN B 1 211 ? 21.672 2 12.305 1 66.56 211 ASN B CA 1
ATOM 3284 C C . ASN B 1 211 ? 21.984 3.262 13.109 1 66.56 211 ASN B C 1
ATOM 3286 O O . ASN B 1 211 ? 22.875 3.258 13.961 1 66.56 211 ASN B O 1
ATOM 3290 N N . ASP B 1 212 ? 22.219 4.344 12.508 1 56.31 212 ASP B N 1
ATOM 3291 C CA . ASP B 1 212 ? 22.797 5.441 13.281 1 56.31 212 ASP B CA 1
ATOM 3292 C C . ASP B 1 212 ? 21.797 5.973 14.305 1 56.31 212 ASP B C 1
ATOM 3294 O O . ASP B 1 212 ? 21.969 7.066 14.844 1 56.31 212 ASP B O 1
ATOM 3298 N N . GLY B 1 213 ? 20.984 5.164 14.758 1 50.84 213 GLY B N 1
ATOM 3299 C CA . GLY B 1 213 ? 20.234 5.73 15.867 1 50.84 213 GLY B CA 1
ATOM 3300 C C . GLY B 1 213 ? 19.219 6.77 15.422 1 50.84 213 GLY B C 1
ATOM 3301 O O . GLY B 1 213 ? 18.812 7.629 16.203 1 50.84 213 GLY B O 1
ATOM 3302 N N . TRP B 1 214 ? 19.172 6.922 14.195 1 49.34 214 TRP B N 1
ATOM 3303 C CA . TRP B 1 214 ? 18.266 7.992 13.781 1 49.34 214 TRP B CA 1
ATOM 3304 C C . TRP B 1 214 ? 16.875 7.773 14.352 1 49.34 214 TRP B C 1
ATOM 3306 O O . TRP B 1 214 ? 15.93 8.5 14.016 1 49.34 214 TRP B O 1
ATOM 3316 N N . ARG B 1 215 ? 16.781 6.965 15.312 1 39.91 215 ARG B N 1
ATOM 3317 C CA . ARG B 1 215 ? 15.484 6.844 15.992 1 39.91 215 ARG B CA 1
ATOM 3318 C C . ARG B 1 215 ? 15.008 8.195 16.5 1 39.91 215 ARG B C 1
ATOM 3320 O O . ARG B 1 215 ? 15.812 9.031 16.938 1 39.91 215 ARG B O 1
#

Secondary structure (DSSP, 8-state):
----------HHHHHHHHHHHHHHHHHHHHHHH-STT--HHHHHHHHT--HHHHHHH-SSHHHHHHHHHHHHHHHHHHHHHHS-TTT--HHHHHHHHHHHTS--SHHHHHHHHHHHHHHHHHTT-HHHHHHHHHHHHHHHHHHHHHHHHHHHHTSS----HHHHHHHHHHHHHHHHHHHHTT-TT--HHHHHHHHHHHHHHHHT--SS-------/----------HHHHHHHHHHHHHHHHHHHHHHH-STT--HHHHHHHHT--HHHHHHH-SSHHHHHHHHHHHHHHHHHHHHHHS-TTT--HHHHHHHHHHHTS--SHHHHHHHHHHHHHHHHHTT-HHHHHHHHHHHHHHHHHHHHHHHHHHHHTSS----HHHHHHHHHHHHHHHHHHHHTT-TT--HHHHHHHHHHHHHHHHT--SS-------

pLDDT: mean 87.43, std 12.22, range [33.25, 97.38]

Solvent-accessible surface area (backbone atoms only — not comparable to full-atom values): 23175 Å² total; per-residue (Å²): 133,82,74,76,72,76,68,78,73,48,74,65,52,50,50,50,50,51,50,48,38,39,33,54,28,39,43,52,48,32,36,74,62,32,69,91,67,60,47,68,60,60,29,15,60,68,40,72,47,50,57,66,58,46,42,71,78,32,85,44,68,66,58,42,48,55,50,19,50,51,50,51,49,49,59,57,47,37,56,57,60,65,41,69,54,89,74,44,51,42,66,54,48,49,47,43,45,56,53,67,54,29,60,75,44,73,70,37,38,38,49,50,44,40,48,44,49,40,56,50,42,26,71,78,32,68,67,40,24,54,49,49,51,51,53,51,49,51,55,31,46,54,43,25,51,37,48,48,51,16,35,74,73,60,67,24,47,82,68,62,44,68,63,52,18,48,47,54,47,18,37,35,47,15,44,29,55,48,50,68,61,62,45,87,91,55,51,70,67,56,45,47,46,53,51,39,52,55,51,19,70,65,27,63,49,78,80,73,66,76,77,76,63,81,114,132,82,72,76,72,74,68,79,72,49,72,68,52,50,51,50,50,51,50,48,37,38,33,54,28,38,42,50,48,33,36,74,60,32,68,91,68,60,47,68,58,60,29,15,58,68,40,72,48,51,56,67,60,47,43,71,78,31,85,43,69,66,58,41,50,55,50,19,49,51,49,51,49,49,58,57,46,38,57,53,60,64,43,70,54,90,75,45,50,43,68,58,47,48,46,43,44,56,52,67,53,30,61,75,45,72,70,36,36,37,50,49,44,40,48,43,50,41,56,50,44,27,70,79,32,69,67,41,24,53,50,49,51,51,54,53,49,52,56,31,46,54,44,24,52,37,46,49,51,15,34,75,72,59,66,24,46,83,68,62,44,69,62,52,19,48,49,53,47,19,37,34,46,15,44,30,56,49,51,69,63,62,42,86,92,54,51,67,67,57,46,47,46,54,51,39,52,54,52,19,69,65,26,65,48,79,78,74,67,76,77,74,62,82,116

Foldseek 3Di:
DPPPCPPDQDPVRVLVLLLVLLLVLLLVCCLVPNLVPDDLCSSCVNSVHDSVSSCVVPVDSVRSLLVSLVVLLCVLVVLLVVPVVVPDQLLRSLLSLLLSLAPQDPSSLSSVSSLVSLVVCLVPDVVSVVSNVVSLVVSLVSQLVSLVRCVVVVVWPDDDSNVLSVVLSVLSVVLRVVVNVVDVVDDPQNSSQVSVVVSCVRTVDDDGRPPVVPD/DPPPCPPDQDPVRVLVLLLVLLLVLLLVCCLVPNLVPDDLCSSCVNSVHDSVSSCVVPVDSVRSLLVSLVVLLCVLVCLLVVPVVVPDQLLRSLLSLLLSLAPQDPSSLSSVSSLVSLVVCLVPDVVSVVSNVVSLVVSLVSQLVSLVRCCVVVVWPDDDSNVLSVVLSVLSVVLRVVVNVVPVVDDPQNSSQVSVVVSCVRTVDDDGRPPVVPD

Radius of gyration: 24.47 Å; Cα contacts (8 Å, |Δi|>4): 468; chains: 2; bounding box: 66×80×65 Å

InterPro domains:
  IPR001647 DNA-binding HTH domain, TetR-type [PF00440] (22-68)
  IPR001647 DNA-binding HTH domain, TetR-type [PR00455] (22-35)
  IPR001647 DNA-binding HTH domain, TetR-type [PR00455] (43-66)
  IPR001647 DNA-binding HTH domain, TetR-type [PS50977] (16-76)
  IPR009057 Homedomain-like superfamily [SSF46689] (9-94)
  IPR036271 Tetracyclin repressor-like, C-terminal domain superfamily [SSF48498] (88-196)
  IPR039538 BetI-type transcriptional repressor, C-terminal [PF13977] (91-195)
  IPR050109 HTH-type, TetR-like transcriptional regulator [PTHR30055] (5-198)

Nearest PDB structures (foldseek):
  4kwa-assembly1_B  TM=8.697E-01  e=1.551E-08  Saccharomonospora viridis DSM 43017
  2g3b-assembly1_B  TM=8.609E-01  e=4.898E-08  Rhodococcus jostii RHA1
  2dg8-assembly1_D  TM=8.001E-01  e=7.033E-06  Streptomyces coelicolor A3(2)
  3iuv-assembly1_A-2  TM=7.848E-01  e=2.669E-05  Streptomyces coelicolor A3(2)
  7acl-assembly1_B  TM=7.627E-01  e=5.571E-05  Escherichia coli

Sequence (430 aa):
MMASEVGRRSRAEIAAETREAILSAACAIISEEGFESIRMRMVAERAGVSTAALHYHFDNREKLFAEALRYSFENTGRDVYQADSESDSATERLARIISASLPSTEALRREWAMYQELWCRALRDPESRALAIELDRAQQDWIAETLADGVASGEFNLCDIGAHARLISALCDGYGGQLMLENPSLTVELAHAAIWEQAGGLLGIAGEFPNDGWRMMASEVGRRSRAEIAAETREAILSAACAIISEEGFESIRMRMVAERAGVSTAALHYHFDNREKLFAEALRYSFENTGRDVYQADSESDSATERLARIISASLPSTEALRREWAMYQELWCRALRDPESRALAIELDRAQQDWIAETLADGVASGEFNLCDIGAHARLISALCDGYGGQLMLENPSLTVELAHAAIWEQAGGLLGIAGEFPNDGWR

Organism: NCBI:txid722731